Protein 2DI3 (pdb70)

Sequence (461 aa):
SVKAHESVMDWVTEELRSGRLKIGDHLPSERALSETLGVSRSSLREALRVLEALGTISTATGSGPRSGTIITAAPGQALSLSVTLQLVTNQVGHHDIYETRQLLEGWAALHSSAERGDWDVAEALLEKMDDPSLPLEDFLRFDAEFHVVISKGAENPLISTLMEALRLSVADHTVARARALPDWRATSARLQKEHRAILAALRAGESTVAATLIKEHIEGYYEETAAAEALSVKAHESVMDWVTEELRSGRLKIGDHLPSERALSETLGVSRSSLREALRVLEALGTISTATGSGPRSGTIITAAPGQALSLSVTLQLVTNQVGHHDIYETRQLLEGWAALHSSAERGDWDVAEALLEKMDDPSLPLEDFLRFDAEFHVVISKGAENPLISTLMEALRLSVADHTVARARALPDWRATSARLQKEHRAILAALRAGESTVAATLIKEHIEGYYEETAAAEA

B-factor: mean 30.06, std 10.32, range [9.72, 78.19]

Structure (mmCIF, N/CA/C/O backbone):
data_2DI3
#
_entry.id   2DI3
#
_cell.length_a   95.750
_cell.length_b   107.634
_cell.length_c   104.838
_cell.angle_alpha   90.00
_cell.angle_beta   90.00
_cell.angle_gamma   90.00
#
_symmetry.space_group_name_H-M   'C 2 2 21'
#
loop_
_entity.id
_entity.type
_entity.pdbx_description
1 polymer 'Bacterial regulatory proteins, GntR family'
2 non-polymer 'ZINC ION'
3 water water
#
loop_
_atom_site.group_PDB
_atom_site.id
_atom_site.type_symbol
_atom_site.label_atom_id
_atom_site.label_alt_id
_atom_site.label_comp_id
_atom_site.label_asym_id
_atom_site.label_entity_id
_atom_site.label_seq_id
_atom_site.pdbx_PDB_ins_code
_atom_site.Cartn_x
_atom_site.Cartn_y
_atom_site.Cartn_z
_atom_site.occupancy
_atom_site.B_iso_or_equiv
_atom_site.auth_seq_id
_atom_site.auth_comp_id
_atom_site.auth_asym_id
_atom_site.auth_atom_id
_atom_site.pdbx_PDB_model_num
ATOM 1 N N . SER A 1 2 ? 78.056 -34.086 65.889 1.00 57.94 2 SER A N 1
ATOM 2 C CA . SER A 1 2 ? 77.416 -35.425 66.032 1.00 57.08 2 SER A CA 1
ATOM 3 C C . SER A 1 2 ? 76.551 -35.751 64.818 1.00 56.84 2 SER A C 1
ATOM 4 O O . SER A 1 2 ? 75.507 -35.129 64.593 1.00 56.82 2 SER A O 1
ATOM 7 N N . VAL A 1 3 ? 76.993 -36.726 64.031 1.00 55.90 3 VAL A N 1
ATOM 8 C CA . VAL A 1 3 ? 76.249 -37.130 62.849 1.00 54.10 3 VAL A CA 1
ATOM 9 C C . VAL A 1 3 ? 74.967 -37.832 63.287 1.00 52.49 3 VAL A C 1
ATOM 10 O O . VAL A 1 3 ? 73.965 -37.804 62.575 1.00 53.03 3 VAL A O 1
ATOM 14 N N . LYS A 1 4 ? 75.000 -38.455 64.463 1.00 50.47 4 LYS A N 1
ATOM 15 C CA . LYS A 1 4 ? 73.822 -39.143 64.979 1.00 49.08 4 LYS A CA 1
ATOM 16 C C . LYS A 1 4 ? 72.808 -38.110 65.455 1.00 46.81 4 LYS A C 1
ATOM 17 O O . LYS A 1 4 ? 71.603 -38.310 65.320 1.00 46.79 4 LYS A O 1
ATOM 23 N N . ALA A 1 5 ? 73.301 -37.007 66.015 1.00 43.86 5 ALA A N 1
ATOM 24 C CA . ALA A 1 5 ? 72.421 -35.948 66.500 1.00 40.82 5 ALA A CA 1
ATOM 25 C C . ALA A 1 5 ? 71.594 -35.429 65.326 1.00 38.81 5 ALA A C 1
ATOM 26 O O . ALA A 1 5 ? 70.395 -35.189 65.455 1.00 37.91 5 ALA A O 1
ATOM 28 N N . HIS A 1 6 ? 72.255 -35.268 64.183 1.00 36.98 6 HIS A N 1
ATOM 29 C CA . HIS A 1 6 ? 71.615 -34.800 62.960 1.00 37.86 6 HIS A CA 1
ATOM 30 C C . HIS A 1 6 ? 70.562 -35.807 62.507 1.00 37.62 6 HIS A C 1
ATOM 31 O O . HIS A 1 6 ? 69.431 -35.441 62.186 1.00 35.79 6 HIS A O 1
ATOM 38 N N . GLU A 1 7 ? 70.955 -37.078 62.469 1.00 38.27 7 GLU A N 1
ATOM 39 C CA . GLU A 1 7 ? 70.061 -38.158 62.054 1.00 39.16 7 GLU A CA 1
ATOM 40 C C . GLU A 1 7 ? 68.890 -38.303 63.018 1.00 37.39 7 GLU A C 1
ATOM 41 O O . GLU A 1 7 ? 67.740 -38.459 62.600 1.00 36.50 7 GLU A O 1
ATOM 47 N N . SER A 1 8 ? 69.192 -38.256 64.312 1.00 35.37 8 SER A N 1
ATOM 48 C CA . SER A 1 8 ? 68.169 -38.378 65.336 1.00 34.68 8 SER A CA 1
ATOM 49 C C . SER A 1 8 ? 67.166 -37.246 65.209 1.00 31.67 8 SER A C 1
ATOM 50 O O . SER A 1 8 ? 65.967 -37.468 65.331 1.00 33.02 8 SER A O 1
ATOM 53 N N . VAL A 1 9 ? 67.654 -36.033 64.961 1.00 29.44 9 VAL A N 1
ATOM 54 C CA . VAL A 1 9 ? 66.755 -34.894 64.827 1.00 28.06 9 VAL A CA 1
ATOM 55 C C . VAL A 1 9 ? 65.943 -34.977 63.542 1.00 27.41 9 VAL A C 1
ATOM 56 O O . VAL A 1 9 ? 64.740 -34.732 63.553 1.00 28.98 9 VAL A O 1
ATOM 60 N N . MET A 1 10 ? 66.592 -35.319 62.433 1.00 29.24 10 MET A N 1
ATOM 61 C CA . MET A 1 10 ? 65.879 -35.434 61.163 1.00 31.15 10 MET A CA 1
ATOM 62 C C . MET A 1 10 ? 64.779 -36.485 61.252 1.00 31.78 10 MET A C 1
ATOM 63 O O . MET A 1 10 ? 63.647 -36.251 60.827 1.00 31.38 10 MET A O 1
ATOM 68 N N . ASP A 1 11 ? 65.117 -37.647 61.802 1.00 31.98 11 ASP A N 1
ATOM 69 C CA . ASP A 1 11 ? 64.147 -38.725 61.946 1.00 33.17 11 ASP A CA 1
ATOM 70 C C . ASP A 1 11 ? 62.997 -38.292 62.843 1.00 32.51 11 ASP A C 1
ATOM 71 O O . ASP A 1 11 ? 61.842 -38.653 62.610 1.00 30.26 11 ASP A O 1
ATOM 76 N N . TRP A 1 12 ? 63.314 -37.519 63.877 1.00 30.50 12 TRP A N 1
ATOM 77 C CA . TRP A 1 12 ? 62.284 -37.050 64.787 1.00 29.52 12 TRP A CA 1
ATOM 78 C C . TRP A 1 12 ? 61.352 -36.070 64.076 1.00 28.44 12 TRP A C 1
ATOM 79 O O . TRP A 1 12 ? 60.136 -36.217 64.127 1.00 28.83 12 TRP A O 1
ATOM 90 N N . VAL A 1 13 ? 61.922 -35.072 63.408 1.00 29.37 13 VAL A N 1
ATOM 91 C CA . VAL A 1 13 ? 61.117 -34.075 62.701 1.00 28.90 13 VAL A CA 1
ATOM 92 C C . VAL A 1 13 ? 60.237 -34.715 61.628 1.00 27.91 13 VAL A C 1
ATOM 93 O O . VAL A 1 13 ? 59.077 -34.344 61.454 1.00 27.34 13 VAL A O 1
ATOM 97 N N . THR A 1 14 ? 60.797 -35.680 60.910 1.00 28.75 14 THR A N 1
ATOM 98 C CA . THR A 1 14 ? 60.056 -36.357 59.855 1.00 28.38 14 THR A CA 1
ATOM 99 C C . THR A 1 14 ? 58.812 -37.048 60.403 1.00 28.27 14 THR A C 1
ATOM 100 O O . THR A 1 14 ? 57.730 -36.944 59.824 1.00 29.01 14 THR A O 1
ATOM 104 N N . GLU A 1 15 ? 58.969 -37.748 61.521 1.00 28.90 15 GLU A N 1
ATOM 105 C CA . GLU A 1 15 ? 57.855 -38.454 62.135 1.00 28.57 15 GLU A CA 1
ATOM 106 C C . GLU A 1 15 ? 56.815 -37.496 62.702 1.00 27.92 15 GLU A C 1
ATOM 107 O O . GLU A 1 15 ? 55.616 -37.772 62.633 1.00 28.51 15 GLU A O 1
ATOM 113 N N . GLU A 1 16 ? 57.255 -36.377 63.270 1.00 25.73 16 GLU A N 1
ATOM 114 C CA . GLU A 1 16 ? 56.295 -35.419 63.814 1.00 27.52 16 GLU A CA 1
ATOM 115 C C . GLU A 1 16 ? 55.444 -34.890 62.662 1.00 26.77 16 GLU A C 1
ATOM 116 O O . GLU A 1 16 ? 54.241 -34.674 62.812 1.00 26.02 16 GLU A O 1
ATOM 122 N N . LEU A 1 17 ? 56.074 -34.707 61.506 1.00 26.91 17 LEU A N 1
ATOM 123 C CA . LEU A 1 17 ? 55.375 -34.212 60.325 1.00 28.93 17 LEU A CA 1
ATOM 124 C C . LEU A 1 17 ? 54.423 -35.258 59.751 1.00 28.93 17 LEU A C 1
ATOM 125 O O . LEU A 1 17 ? 53.300 -34.936 59.371 1.00 30.11 17 LEU A O 1
ATOM 130 N N . ARG A 1 18 ? 54.867 -36.510 59.692 1.00 29.86 18 ARG A N 1
ATOM 131 C CA . ARG A 1 18 ? 54.028 -37.579 59.159 1.00 31.72 18 ARG A CA 1
ATOM 132 C C . ARG A 1 18 ? 52.787 -37.815 60.017 1.00 32.89 18 ARG A C 1
ATOM 133 O O . ARG A 1 18 ? 51.680 -37.936 59.499 1.00 34.15 18 ARG A O 1
ATOM 141 N N . SER A 1 19 ? 52.987 -37.888 61.330 1.00 32.31 19 SER A N 1
ATOM 142 C CA . SER A 1 19 ? 51.903 -38.135 62.272 1.00 31.59 19 SER A CA 1
ATOM 143 C C . SER A 1 19 ? 50.896 -36.993 62.312 1.00 31.96 19 SER A C 1
ATOM 144 O O . SER A 1 19 ? 49.731 -37.199 62.654 1.00 31.38 19 SER A O 1
ATOM 147 N N . GLY A 1 20 ? 51.349 -35.786 61.982 1.00 30.27 20 GLY A N 1
ATOM 148 C CA . GLY A 1 20 ? 50.456 -34.643 61.989 1.00 28.30 20 GLY A CA 1
ATOM 149 C C . GLY A 1 20 ? 50.524 -33.809 63.253 1.00 29.75 20 GLY A C 1
ATOM 150 O O . GLY A 1 20 ? 49.853 -32.780 63.356 1.00 31.17 20 GLY A O 1
ATOM 151 N N . ARG A 1 21 ? 51.325 -34.243 64.222 1.00 29.00 21 ARG A N 1
ATOM 152 C CA . ARG A 1 21 ? 51.455 -33.497 65.465 1.00 29.80 21 ARG A CA 1
ATOM 153 C C . ARG A 1 21 ? 52.080 -32.138 65.179 1.00 29.69 21 ARG A C 1
ATOM 154 O O . ARG A 1 21 ? 51.803 -31.158 65.870 1.00 31.23 21 ARG A O 1
ATOM 162 N N . LEU A 1 22 ? 52.927 -32.084 64.157 1.00 28.81 22 LEU A N 1
ATOM 163 C CA . LEU A 1 22 ? 53.570 -30.832 63.778 1.00 27.91 22 LEU A CA 1
ATOM 164 C C . LEU A 1 22 ? 53.542 -30.668 62.269 1.00 26.93 22 LEU A C 1
ATOM 165 O O . LEU A 1 22 ? 53.684 -31.632 61.524 1.00 25.51 22 LEU A O 1
ATOM 170 N N . LYS A 1 23 ? 53.369 -29.431 61.828 1.00 26.68 23 LYS A N 1
ATOM 171 C CA . LYS A 1 23 ? 53.352 -29.133 60.411 1.00 26.90 23 LYS A CA 1
ATOM 172 C C . LYS A 1 23 ? 54.419 -28.073 60.122 1.00 25.19 23 LYS A C 1
ATOM 173 O O . LYS A 1 23 ? 54.965 -27.457 61.044 1.00 23.24 23 LYS A O 1
ATOM 179 N N . ILE A 1 24 ? 54.742 -27.891 58.846 1.00 23.21 24 ILE A N 1
ATOM 180 C CA . ILE A 1 24 ? 55.717 -26.890 58.456 1.00 21.91 24 ILE A CA 1
ATOM 181 C C . ILE A 1 24 ? 55.225 -25.566 59.038 1.00 22.33 24 ILE A C 1
ATOM 182 O O . ILE A 1 24 ? 54.046 -25.234 58.931 1.00 24.18 24 ILE A O 1
ATOM 187 N N . GLY A 1 25 ? 56.119 -24.824 59.680 1.00 21.48 25 GLY A N 1
ATOM 188 C CA . GLY A 1 25 ? 55.720 -23.563 60.274 1.00 21.20 25 GLY A CA 1
ATOM 189 C C . GLY A 1 25 ? 55.529 -23.637 61.788 1.00 21.76 25 GLY A C 1
ATOM 190 O O . GLY A 1 25 ? 55.466 -22.608 62.453 1.00 20.01 25 GLY A O 1
ATOM 191 N N . ASP A 1 26 ? 55.426 -24.841 62.340 1.00 20.95 26 ASP A N 1
ATOM 192 C CA . ASP A 1 26 ? 55.248 -24.978 63.782 1.00 21.96 26 ASP A CA 1
ATOM 193 C C . ASP A 1 26 ? 56.584 -24.906 64.519 1.00 22.23 26 ASP A C 1
ATOM 194 O O . ASP A 1 26 ? 57.649 -25.108 63.923 1.00 22.90 26 ASP A O 1
ATOM 199 N N . HIS A 1 27 ? 56.518 -24.629 65.818 1.00 22.90 27 HIS A N 1
ATOM 200 C CA . HIS A 1 27 ? 57.716 -24.529 66.647 1.00 24.22 27 HIS A CA 1
ATOM 201 C C . HIS A 1 27 ? 58.201 -25.886 67.131 1.00 24.71 27 HIS A C 1
ATOM 202 O O . HIS A 1 27 ? 57.421 -26.829 67.263 1.00 26.10 27 HIS A O 1
ATOM 209 N N . LEU A 1 28 ? 59.504 -25.973 67.374 1.00 22.65 28 LEU A N 1
ATOM 210 C CA . LEU A 1 28 ? 60.116 -27.183 67.898 1.00 23.27 28 LEU A CA 1
ATOM 211 C C . LEU A 1 28 ? 60.047 -27.054 69.410 1.00 23.04 28 LEU A C 1
ATOM 212 O O . LEU A 1 28 ? 59.955 -25.944 69.935 1.00 21.74 28 LEU A O 1
ATOM 217 N N . PRO A 1 29 ? 60.087 -28.183 70.130 1.00 23.29 29 PRO A N 1
ATOM 218 C CA . PRO A 1 29 ? 60.044 -28.085 71.590 1.00 23.58 29 PRO A CA 1
ATOM 219 C C . PRO A 1 29 ? 61.436 -27.581 72.014 1.00 23.24 29 PRO A C 1
ATOM 220 O O . PRO A 1 29 ? 62.303 -27.381 71.163 1.00 21.25 29 PRO A O 1
ATOM 224 N N . SER A 1 30 ? 61.659 -27.378 73.308 1.00 22.28 30 SER A N 1
ATOM 225 C CA . SER A 1 30 ? 62.951 -26.875 73.776 1.00 21.45 30 SER A CA 1
ATOM 226 C C . SER A 1 30 ? 64.116 -27.846 73.565 1.00 21.62 30 SER A C 1
ATOM 227 O O . SER A 1 30 ? 63.922 -29.047 73.379 1.00 19.77 30 SER A O 1
ATOM 230 N N . GLU A 1 31 ? 65.335 -27.317 73.601 1.00 21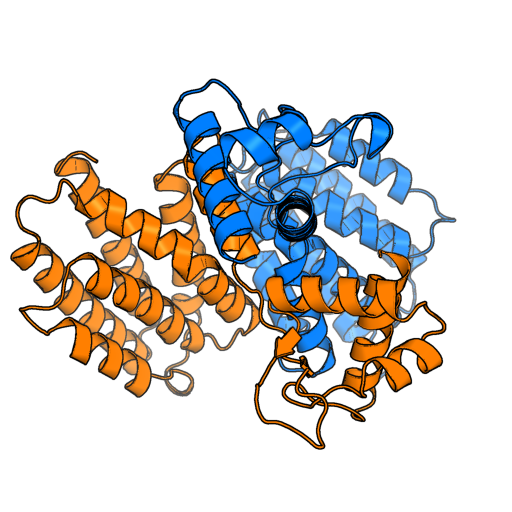.48 31 GLU A N 1
ATOM 231 C CA . GLU A 1 31 ? 66.521 -28.149 73.423 1.00 22.65 31 GLU A CA 1
ATOM 232 C C . GLU A 1 31 ? 66.698 -29.100 74.604 1.00 22.74 31 GLU A C 1
ATOM 233 O O . GLU A 1 31 ? 67.176 -30.230 74.452 1.00 20.28 31 GLU A O 1
ATOM 239 N N . ARG A 1 32 ? 66.297 -28.635 75.779 1.00 23.17 32 ARG A N 1
ATOM 240 C CA . ARG A 1 32 ? 66.366 -29.442 76.987 1.00 24.59 32 ARG A CA 1
ATOM 241 C C . ARG A 1 32 ? 65.485 -30.671 76.775 1.00 25.01 32 ARG A C 1
ATOM 242 O O . ARG A 1 32 ? 65.904 -31.804 77.042 1.00 24.28 32 ARG A O 1
ATOM 250 N N . ALA A 1 33 ? 64.270 -30.438 76.281 1.00 23.86 33 ALA A N 1
ATOM 251 C CA . ALA A 1 33 ? 63.317 -31.516 76.034 1.00 25.27 33 ALA A CA 1
ATOM 252 C C . ALA A 1 33 ? 63.780 -32.460 74.934 1.00 26.31 33 ALA A C 1
ATOM 253 O O . ALA A 1 33 ? 63.644 -33.676 75.059 1.00 27.50 33 ALA A O 1
ATOM 255 N N . LEU A 1 34 ? 64.322 -31.902 73.855 1.00 27.12 34 LEU A N 1
ATOM 256 C CA . LEU A 1 34 ? 64.796 -32.711 72.736 1.00 26.69 34 LEU A CA 1
ATOM 257 C C . LEU A 1 34 ? 66.027 -33.537 73.080 1.00 27.22 34 LEU A C 1
ATOM 258 O O . LEU A 1 34 ? 66.103 -34.715 72.741 1.00 26.55 34 LEU A O 1
ATOM 263 N N . SER A 1 35 ? 66.994 -32.907 73.737 1.00 28.21 35 SER A N 1
ATOM 264 C CA . SER A 1 35 ? 68.230 -33.572 74.132 1.00 29.45 35 SER A CA 1
ATOM 265 C C . SER A 1 35 ? 67.919 -34.881 74.851 1.00 31.73 35 SER A C 1
ATOM 266 O O . SER A 1 35 ? 68.540 -35.920 74.594 1.00 31.15 35 SER A O 1
ATOM 269 N N . GLU A 1 36 ? 66.949 -34.823 75.753 1.00 31.80 36 GLU A N 1
ATOM 270 C CA . GLU A 1 36 ? 66.562 -35.992 76.518 1.00 33.21 36 GLU A CA 1
ATOM 271 C C . GLU A 1 36 ? 65.830 -37.005 75.638 1.00 32.97 36 GLU A C 1
ATOM 272 O O . GLU A 1 36 ? 66.233 -38.166 75.542 1.00 32.06 36 GLU A O 1
ATOM 278 N N . THR A 1 37 ? 64.763 -36.554 74.987 1.00 32.12 37 THR A N 1
ATOM 279 C CA . THR A 1 37 ? 63.976 -37.420 74.119 1.00 31.83 37 THR A CA 1
ATOM 280 C C . THR A 1 37 ? 64.828 -38.205 73.127 1.00 31.23 37 THR A C 1
ATOM 281 O O . THR A 1 37 ? 64.625 -39.405 72.941 1.00 33.25 37 THR A O 1
ATOM 285 N N . LEU A 1 38 ? 65.784 -37.526 72.500 1.00 30.37 38 LEU A N 1
ATOM 286 C CA . LEU A 1 38 ? 66.650 -38.143 71.499 1.00 29.19 38 LEU A CA 1
ATOM 287 C C . LEU A 1 38 ? 67.878 -38.874 72.054 1.00 30.33 38 LEU A C 1
ATOM 288 O O . LEU A 1 38 ? 68.529 -39.630 71.328 1.00 29.26 38 LEU A O 1
ATOM 293 N N . GLY A 1 39 ? 68.201 -38.647 73.324 1.00 29.57 39 GLY A N 1
ATOM 294 C CA . GLY A 1 39 ? 69.355 -39.306 73.912 1.00 30.32 39 GLY A CA 1
ATOM 295 C C . GLY A 1 39 ? 70.692 -38.813 73.378 1.00 33.04 39 GLY A C 1
ATOM 296 O O . GLY A 1 39 ? 71.653 -39.583 73.253 1.00 32.32 39 GLY A O 1
ATOM 297 N N . VAL A 1 40 ? 70.754 -37.525 73.053 1.00 32.51 40 VAL A N 1
ATOM 298 C CA . VAL A 1 40 ? 71.979 -36.917 72.547 1.00 32.22 40 VAL A CA 1
ATOM 299 C C . VAL A 1 40 ? 72.404 -35.788 73.478 1.00 30.85 40 VAL A C 1
ATOM 300 O O . VAL A 1 40 ? 71.562 -35.117 74.080 1.00 29.00 40 VAL A O 1
ATOM 304 N N . SER A 1 41 ? 73.712 -35.588 73.605 1.00 30.67 41 SER A N 1
ATOM 305 C CA . SER A 1 41 ? 74.236 -34.527 74.460 1.00 30.15 41 SER A CA 1
ATOM 306 C C . SER A 1 41 ? 73.626 -33.187 74.057 1.00 29.97 41 SER A C 1
ATOM 307 O O . SER A 1 41 ? 73.200 -33.010 72.913 1.00 29.21 41 SER A O 1
ATOM 310 N N . ARG A 1 42 ? 73.582 -32.245 74.993 1.00 29.75 42 ARG A N 1
ATOM 311 C CA . ARG A 1 42 ? 73.020 -30.933 74.704 1.00 29.28 42 ARG A CA 1
ATOM 312 C C . ARG A 1 42 ? 73.897 -30.231 73.666 1.00 30.15 42 ARG A C 1
ATOM 313 O O . ARG A 1 42 ? 73.394 -29.578 72.754 1.00 28.79 42 ARG A O 1
ATOM 321 N N . SER A 1 43 ? 75.211 -30.380 73.800 1.00 29.32 43 SER A N 1
ATOM 322 C CA . SER A 1 43 ? 76.142 -29.750 72.874 1.00 30.09 43 SER A CA 1
ATOM 323 C C . SER A 1 43 ? 76.022 -30.315 71.459 1.00 28.74 43 SER A C 1
ATOM 324 O O . SER A 1 43 ? 76.028 -29.563 70.487 1.00 26.25 43 SER A O 1
ATOM 327 N N . SER A 1 44 ? 75.925 -31.637 71.342 1.00 27.95 44 SER A N 1
ATOM 328 C CA . SER A 1 44 ? 75.814 -32.260 70.026 1.00 27.94 44 SER A CA 1
ATOM 329 C C . SER A 1 44 ? 74.465 -31.917 69.385 1.00 27.01 44 SER A C 1
ATOM 330 O O . SER A 1 44 ? 74.366 -31.746 68.168 1.00 26.61 44 SER A O 1
ATOM 333 N N . LEU A 1 45 ? 73.429 -31.801 70.208 1.00 26.26 45 LEU A N 1
ATOM 334 C CA . LEU A 1 45 ? 72.111 -31.445 69.702 1.00 25.75 45 LEU A CA 1
ATOM 335 C C . LEU A 1 45 ? 72.155 -30.034 69.126 1.00 25.80 45 LEU A C 1
ATOM 336 O O . LEU A 1 45 ? 71.631 -29.778 68.041 1.00 24.74 45 LEU A O 1
ATOM 341 N N . ARG A 1 46 ? 72.790 -29.119 69.852 1.00 24.81 46 ARG A N 1
ATOM 342 C CA . ARG A 1 46 ? 72.873 -27.741 69.397 1.00 26.77 46 ARG A CA 1
ATOM 343 C C . ARG A 1 46 ? 73.679 -27.644 68.109 1.00 26.89 46 ARG A C 1
ATOM 344 O O . ARG A 1 46 ? 73.366 -26.832 67.239 1.00 27.08 46 ARG A O 1
ATOM 352 N N . GLU A 1 47 ? 74.717 -28.466 67.988 1.00 26.32 47 GLU A N 1
ATOM 353 C CA . GLU A 1 47 ? 75.542 -28.460 66.782 1.00 26.79 47 GLU A CA 1
ATOM 354 C C . GLU A 1 47 ? 74.696 -28.874 65.583 1.00 24.85 47 GLU A C 1
ATOM 355 O O . GLU A 1 47 ? 74.778 -28.276 64.515 1.00 23.74 47 GLU A O 1
ATOM 361 N N . ALA A 1 48 ? 73.888 -29.910 65.774 1.00 23.71 48 ALA A N 1
ATOM 362 C CA . ALA A 1 48 ? 73.023 -30.422 64.719 1.00 24.24 48 ALA A CA 1
ATOM 363 C C . ALA A 1 48 ? 71.959 -29.404 64.319 1.00 22.98 48 ALA A C 1
ATOM 364 O O . ALA A 1 48 ? 71.642 -29.259 63.141 1.00 22.93 48 ALA A O 1
ATOM 366 N N . LEU A 1 49 ? 71.404 -28.704 65.306 1.00 23.72 49 LEU A N 1
ATOM 367 C CA . LEU A 1 49 ? 70.371 -27.712 65.033 1.00 22.13 49 LEU A CA 1
ATOM 368 C C . LEU A 1 49 ? 70.927 -26.542 64.231 1.00 22.52 49 LEU A C 1
ATOM 369 O O . LEU A 1 49 ? 70.271 -26.048 63.315 1.00 21.43 49 LEU A O 1
ATOM 374 N N . ARG A 1 50 ? 72.136 -26.100 64.561 1.00 22.47 50 ARG A N 1
ATOM 375 C CA . ARG A 1 50 ? 72.737 -24.995 63.826 1.00 23.02 50 ARG A CA 1
ATOM 376 C C . ARG A 1 50 ? 72.963 -25.402 62.364 1.00 22.62 50 ARG A C 1
ATOM 377 O O . ARG A 1 50 ? 72.842 -24.583 61.456 1.00 22.98 50 ARG A O 1
ATOM 385 N N . VAL A 1 51 ? 73.286 -26.671 62.137 1.00 22.83 51 VAL A N 1
ATOM 386 C CA . VAL A 1 51 ? 73.483 -27.159 60.777 1.00 23.95 51 VAL A CA 1
ATOM 387 C C . VAL A 1 51 ? 72.114 -27.236 60.090 1.00 23.34 51 VAL A C 1
ATOM 388 O O . VAL A 1 51 ? 71.973 -26.843 58.931 1.00 23.55 51 VAL A O 1
ATOM 392 N N . LEU A 1 52 ? 71.108 -27.734 60.807 1.00 21.55 52 LEU A N 1
ATOM 393 C CA . LEU A 1 52 ? 69.760 -27.836 60.247 1.00 19.92 52 LEU A CA 1
ATOM 394 C C . LEU A 1 52 ? 69.249 -26.458 59.862 1.00 20.31 52 LEU A C 1
ATOM 395 O O . LEU A 1 52 ? 68.499 -26.291 58.894 1.00 19.85 52 LEU A O 1
ATOM 400 N N . GLU A 1 53 ? 69.666 -25.464 60.631 1.00 18.57 53 GLU A N 1
ATOM 401 C CA . GLU A 1 53 ? 69.283 -24.092 60.365 1.00 20.07 53 GLU A CA 1
ATOM 402 C C . GLU A 1 53 ? 69.925 -23.668 59.042 1.00 20.19 53 GLU A C 1
ATOM 403 O O . GLU A 1 53 ? 69.282 -23.050 58.193 1.00 19.46 53 GLU A O 1
ATOM 409 N N . ALA A 1 54 ? 71.196 -24.018 58.872 1.00 18.24 54 ALA A N 1
ATOM 410 C CA . ALA A 1 54 ? 71.919 -23.668 57.650 1.00 19.90 54 ALA A CA 1
ATOM 411 C C . ALA A 1 54 ? 71.386 -24.452 56.449 1.00 18.06 54 ALA A C 1
ATOM 412 O O . ALA A 1 54 ? 71.364 -23.943 55.328 1.00 19.32 54 ALA A O 1
ATOM 414 N N . LEU A 1 55 ? 70.958 -25.689 56.688 1.00 18.78 55 LEU A N 1
ATOM 415 C CA . LEU A 1 55 ? 70.406 -26.525 55.625 1.00 19.46 55 LEU A CA 1
ATOM 416 C C . LEU A 1 55 ? 69.060 -25.971 55.151 1.00 20.51 55 LEU A C 1
ATOM 417 O O . LEU A 1 55 ? 68.656 -26.185 54.005 1.00 18.72 55 LEU A O 1
ATOM 422 N N . GLY A 1 56 ? 68.378 -25.249 56.038 1.00 19.07 56 GLY A N 1
ATOM 423 C CA . GLY A 1 56 ? 67.088 -24.674 55.704 1.00 20.58 56 GLY A CA 1
ATOM 424 C C . GLY A 1 56 ? 65.928 -25.445 56.299 1.00 21.14 56 GLY A C 1
ATOM 425 O O . GLY A 1 56 ? 64.769 -25.037 56.185 1.00 23.41 56 GLY A O 1
ATOM 426 N N . THR A 1 57 ? 66.236 -26.566 56.938 1.00 22.11 57 THR A N 1
ATOM 427 C CA . THR A 1 57 ? 65.212 -27.412 57.549 1.00 21.92 57 THR A CA 1
ATOM 428 C C . THR A 1 57 ? 64.437 -26.677 58.639 1.00 21.81 57 THR A C 1
ATOM 429 O O . THR A 1 57 ? 63.210 -26.788 58.725 1.00 21.62 57 THR A O 1
ATOM 433 N N . ILE A 1 58 ? 65.153 -25.938 59.480 1.00 21.76 58 ILE A N 1
ATOM 434 C CA . ILE A 1 58 ? 64.514 -25.169 60.543 1.00 20.99 58 ILE A CA 1
ATOM 435 C C . ILE A 1 58 ? 64.998 -23.732 60.477 1.00 23.15 58 ILE A C 1
ATOM 436 O O . ILE A 1 58 ? 65.978 -23.431 59.789 1.00 20.34 58 ILE A O 1
ATOM 441 N N . SER A 1 59 ? 64.316 -22.850 61.200 1.00 24.13 59 SER A N 1
ATOM 442 C CA . SER A 1 59 ? 64.686 -21.442 61.222 1.00 28.43 59 SER A CA 1
ATOM 443 C C . SER A 1 59 ? 64.306 -20.772 62.537 1.00 30.86 59 SER A C 1
ATOM 444 O O . SER A 1 59 ? 63.266 -21.076 63.123 1.00 29.56 59 SER A O 1
ATOM 447 N N . THR A 1 60 ? 65.156 -19.863 63.000 1.00 35.13 60 THR A N 1
ATOM 448 C CA . THR A 1 60 ? 64.902 -19.137 64.242 1.00 41.08 60 THR A CA 1
ATOM 449 C C . THR A 1 60 ? 64.847 -17.640 63.947 1.00 44.41 60 THR A C 1
ATOM 450 O O . THR A 1 60 ? 65.270 -16.825 64.766 1.00 45.70 60 THR A O 1
ATOM 454 N N . ALA A 1 61 ? 64.325 -17.279 62.778 1.00 48.27 61 ALA A N 1
ATOM 455 C CA . ALA A 1 61 ? 64.243 -15.874 62.388 1.00 51.94 61 ALA A CA 1
ATOM 456 C C . ALA A 1 61 ? 62.812 -15.344 62.288 1.00 54.66 61 ALA A C 1
ATOM 457 O O . ALA A 1 61 ? 62.564 -14.335 61.625 1.00 56.17 61 ALA A O 1
ATOM 459 N N . THR A 1 62 ? 61.872 -16.016 62.945 1.00 56.88 62 THR A N 1
ATOM 460 C CA . THR A 1 62 ? 60.480 -15.582 62.911 1.00 58.08 62 THR A CA 1
ATOM 461 C C . THR A 1 62 ? 60.231 -14.496 63.954 1.00 59.05 62 THR A C 1
ATOM 462 O O . THR A 1 62 ? 61.101 -13.662 64.206 1.00 59.73 62 THR A O 1
ATOM 466 N N . GLY A 1 63 ? 59.038 -14.516 64.545 1.00 59.66 63 GLY A N 1
ATOM 467 C CA . GLY A 1 63 ? 58.659 -13.548 65.562 1.00 59.77 63 GLY A CA 1
ATOM 468 C C . GLY A 1 63 ? 59.599 -12.377 65.784 1.00 59.90 63 GLY A C 1
ATOM 469 O O . GLY A 1 63 ? 59.501 -11.355 65.107 1.00 59.91 63 GLY A O 1
ATOM 470 N N . SER A 1 64 ? 60.513 -12.527 66.737 1.00 59.80 64 SER A N 1
ATOM 471 C CA . SER A 1 64 ? 61.470 -11.476 67.070 1.00 59.22 64 SER A CA 1
ATOM 472 C C . SER A 1 64 ? 62.909 -11.978 66.962 1.00 58.29 64 SER A C 1
ATOM 473 O O . SER A 1 64 ? 63.841 -11.335 67.450 1.00 58.81 64 SER A O 1
ATOM 476 N N . GLY A 1 65 ? 63.085 -13.125 66.313 1.00 56.64 65 GLY A N 1
ATOM 477 C CA . GLY A 1 65 ? 64.413 -13.695 66.163 1.00 53.97 65 GLY A CA 1
ATOM 478 C C . GLY A 1 65 ? 64.540 -14.962 66.986 1.00 51.35 65 GLY A C 1
ATOM 479 O O . GLY A 1 65 ? 63.527 -15.569 67.331 1.00 51.43 65 GLY A O 1
ATOM 480 N N . PRO A 1 66 ? 65.766 -15.390 67.324 1.00 50.19 66 PRO A N 1
ATOM 481 C CA . PRO A 1 66 ? 65.954 -16.609 68.120 1.00 49.36 66 PRO A CA 1
ATOM 482 C C . PRO A 1 66 ? 65.101 -16.632 69.391 1.00 47.31 66 PRO A C 1
ATOM 483 O O . PRO A 1 66 ? 64.686 -17.698 69.851 1.00 45.68 66 PRO A O 1
ATOM 487 N N . ARG A 1 67 ? 64.838 -15.450 69.942 1.00 46.38 67 ARG A N 1
ATOM 488 C CA . ARG A 1 67 ? 64.022 -15.307 71.147 1.00 46.67 67 ARG A CA 1
ATOM 489 C C . ARG A 1 67 ? 62.607 -15.853 70.942 1.00 45.38 67 ARG A C 1
ATOM 490 O O . ARG A 1 67 ? 61.955 -16.273 71.898 1.00 43.94 67 ARG A O 1
ATOM 498 N N . SER A 1 68 ? 62.140 -15.840 69.696 1.00 44.18 68 SER A N 1
ATOM 499 C CA . SER A 1 68 ? 60.800 -16.325 69.370 1.00 42.97 68 SER A CA 1
ATOM 500 C C . SER A 1 68 ? 60.767 -17.820 69.078 1.00 40.40 68 SER A C 1
ATOM 501 O O . SER A 1 68 ? 59.741 -18.356 68.667 1.00 40.26 68 SER A O 1
ATOM 504 N N . GLY A 1 69 ? 61.895 -18.489 69.283 1.00 37.81 69 GLY A N 1
ATOM 505 C CA . GLY A 1 69 ? 61.943 -19.920 69.056 1.00 34.97 69 GLY A CA 1
ATOM 506 C C . GLY A 1 69 ? 62.453 -20.374 67.702 1.00 31.90 69 GLY A C 1
ATOM 507 O O . GLY A 1 69 ? 62.973 -19.591 66.913 1.00 33.22 69 GLY A O 1
ATOM 508 N N . THR A 1 70 ? 62.285 -21.665 67.448 1.00 29.39 70 THR A N 1
ATOM 509 C CA . THR A 1 70 ? 62.723 -22.304 66.216 1.00 25.56 70 THR A CA 1
ATOM 510 C C . THR A 1 70 ? 61.531 -23.016 65.585 1.00 23.94 70 THR A C 1
ATOM 511 O O . THR A 1 70 ? 60.814 -23.740 66.268 1.00 23.04 70 THR A O 1
ATOM 515 N N . ILE A 1 71 ? 61.318 -22.819 64.291 1.00 23.61 71 ILE A N 1
ATOM 516 C CA . ILE A 1 71 ? 60.202 -23.484 63.616 1.00 22.87 71 ILE A CA 1
ATOM 517 C C . ILE A 1 71 ? 60.699 -24.382 62.492 1.00 20.93 71 ILE A C 1
ATOM 518 O O . ILE A 1 71 ? 61.825 -24.244 62.024 1.00 21.55 71 ILE A O 1
ATOM 523 N N . ILE A 1 72 ? 59.852 -25.308 62.067 1.00 20.39 72 ILE A N 1
ATOM 524 C CA . ILE A 1 72 ? 60.191 -26.217 60.984 1.00 21.37 72 ILE A CA 1
ATOM 525 C C . ILE A 1 72 ? 59.886 -25.487 59.679 1.00 21.15 72 ILE A C 1
ATOM 526 O O . ILE A 1 72 ? 58.753 -25.067 59.449 1.00 23.07 72 ILE A O 1
ATOM 531 N N . THR A 1 73 ? 60.899 -25.308 58.838 1.00 19.96 73 THR A N 1
ATOM 532 C CA . THR A 1 73 ? 60.706 -24.603 57.577 1.00 17.19 73 THR A CA 1
ATOM 533 C C . THR A 1 73 ? 60.832 -25.510 56.357 1.00 17.19 73 THR A C 1
ATOM 534 O O . THR A 1 73 ? 60.221 -25.243 55.326 1.00 16.10 73 THR A O 1
ATOM 538 N N . ALA A 1 74 ? 61.610 -26.586 56.481 1.00 17.28 74 ALA A N 1
ATOM 539 C CA . ALA A 1 74 ? 61.797 -27.544 55.389 1.00 17.99 74 ALA A CA 1
ATOM 540 C C . ALA A 1 74 ? 62.159 -26.825 54.080 1.00 17.89 74 ALA A C 1
ATOM 541 O O . ALA A 1 74 ? 61.696 -27.216 52.997 1.00 17.52 74 ALA A O 1
ATOM 543 N N . ALA A 1 75 ? 62.992 -25.789 54.200 1.00 17.53 75 ALA A N 1
ATOM 544 C CA . ALA A 1 75 ? 63.439 -25.020 53.059 1.00 17.19 75 ALA A CA 1
ATOM 545 C C . ALA A 1 75 ? 64.806 -25.416 52.560 1.00 17.97 75 ALA A C 1
ATOM 546 O O . ALA A 1 75 ? 65.581 -26.009 53.310 1.00 17.29 75 ALA A O 1
ATOM 548 N N . PRO A 1 76 ? 65.133 -25.046 51.308 1.00 17.75 76 PRO A N 1
ATOM 549 C CA . PRO A 1 76 ? 66.419 -25.355 50.633 1.00 17.79 76 PRO A CA 1
ATOM 550 C C . PRO A 1 76 ? 67.692 -24.705 51.237 1.00 17.64 76 PRO A C 1
ATOM 551 O O . PRO A 1 76 ? 68.804 -25.238 51.137 1.00 18.30 76 PRO A O 1
ATOM 555 N N . GLY A 1 77 ? 67.534 -23.550 51.865 1.00 17.99 77 GLY A N 1
ATOM 556 C CA . GLY A 1 77 ? 68.690 -22.869 52.432 1.00 20.39 77 GLY A CA 1
ATOM 557 C C . GLY A 1 77 ? 69.522 -22.240 51.323 1.00 19.70 77 GLY A C 1
ATOM 558 O O . GLY A 1 77 ? 69.050 -22.058 50.202 1.00 19.12 77 GLY A O 1
ATOM 559 N N . GLN A 1 78 ? 70.780 -21.925 51.606 1.00 21.67 78 GLN A N 1
ATOM 560 C CA . GLN A 1 78 ? 71.620 -21.272 50.586 1.00 23.43 78 GLN A CA 1
ATOM 561 C C . GLN A 1 78 ? 72.737 -22.146 49.990 1.00 21.67 78 GLN A C 1
ATOM 562 O O . GLN A 1 78 ? 73.510 -21.694 49.136 1.00 21.35 78 GLN A O 1
ATOM 568 N N . ALA A 1 79 ? 72.837 -23.382 50.470 1.00 20.00 79 ALA A N 1
ATOM 569 C CA . ALA A 1 79 ? 73.874 -24.314 50.029 1.00 18.28 79 ALA A CA 1
ATOM 570 C C . ALA A 1 79 ? 74.090 -24.382 48.525 1.00 16.20 79 ALA A C 1
ATOM 571 O O . ALA A 1 79 ? 75.223 -24.292 48.050 1.00 16.41 79 ALA A O 1
ATOM 573 N N . LEU A 1 80 ? 73.012 -24.556 47.773 1.00 16.62 80 LEU A N 1
ATOM 574 C CA . LEU A 1 80 ? 73.143 -24.658 46.327 1.00 17.72 80 LEU A CA 1
ATOM 575 C C . LEU A 1 80 ? 73.640 -23.362 45.726 1.00 16.57 80 LEU A C 1
ATOM 576 O O . LEU A 1 80 ? 74.471 -23.372 44.823 1.00 19.45 80 LEU A O 1
ATOM 581 N N . SER A 1 81 ? 73.121 -22.245 46.223 1.00 16.51 81 SER A N 1
ATOM 582 C CA . SER A 1 81 ? 73.547 -20.953 45.721 1.00 16.76 81 SER A CA 1
ATOM 583 C C . SER A 1 81 ? 75.008 -20.696 46.065 1.00 17.74 81 SER A C 1
ATOM 584 O O . SER A 1 81 ? 75.742 -20.134 45.263 1.00 17.38 81 SER A O 1
ATOM 587 N N . LEU A 1 82 ? 75.425 -21.111 47.255 1.00 16.89 82 LEU A N 1
ATOM 588 C CA . LEU A 1 82 ? 76.822 -20.942 47.635 1.00 18.85 82 LEU A CA 1
ATOM 589 C C . LEU A 1 82 ? 77.655 -21.719 46.618 1.00 18.16 82 LEU A C 1
ATOM 590 O O . LEU A 1 82 ? 78.667 -21.233 46.117 1.00 19.07 82 LEU A O 1
ATOM 595 N N . SER A 1 83 ? 77.209 -22.925 46.290 1.00 17.82 83 SER A N 1
ATOM 596 C CA . SER A 1 83 ? 77.916 -23.745 45.307 1.00 17.83 83 SER A CA 1
ATOM 597 C C . SER A 1 83 ? 77.937 -23.078 43.928 1.00 19.96 83 SER A C 1
ATOM 598 O O . SER A 1 83 ? 78.998 -22.907 43.325 1.00 21.20 83 SER A O 1
ATOM 601 N N . VAL A 1 84 ? 76.762 -22.702 43.436 1.00 18.73 84 VAL A N 1
ATOM 602 C CA . VAL A 1 84 ? 76.641 -22.069 42.127 1.00 19.86 84 VAL A CA 1
ATOM 603 C C . VAL A 1 84 ? 77.451 -20.786 41.962 1.00 21.11 84 VAL A C 1
ATOM 604 O O . VAL A 1 84 ? 78.097 -20.586 40.937 1.00 19.95 84 VAL A O 1
ATOM 608 N N . THR A 1 85 ? 77.430 -19.926 42.972 1.00 20.96 85 THR A N 1
ATOM 609 C CA . THR A 1 85 ? 78.176 -18.680 42.879 1.00 23.86 85 THR A CA 1
ATOM 610 C C . THR A 1 85 ? 79.687 -18.906 42.904 1.00 23.56 85 THR A C 1
ATOM 611 O O . THR A 1 85 ? 80.434 -18.183 42.244 1.00 24.37 85 THR A O 1
ATOM 615 N N . LEU A 1 86 ? 80.144 -19.909 43.649 1.00 22.67 86 LEU A N 1
ATOM 616 C CA . LEU A 1 86 ? 81.570 -20.196 43.684 1.00 22.96 86 LEU A CA 1
ATOM 617 C C . LEU A 1 86 ? 81.994 -20.766 42.332 1.00 23.06 86 LEU A C 1
ATOM 618 O O . LEU A 1 86 ? 83.097 -20.489 41.848 1.00 22.09 86 LEU A O 1
ATOM 623 N N . GLN A 1 87 ? 81.122 -21.563 41.718 1.00 20.78 87 GLN A N 1
ATOM 624 C CA . GLN A 1 87 ? 81.430 -22.125 40.409 1.00 21.84 87 GLN A CA 1
ATOM 625 C C . GLN A 1 87 ? 81.371 -21.025 39.350 1.00 22.00 87 GLN A C 1
ATOM 626 O O . GLN A 1 87 ? 82.060 -21.094 38.336 1.00 23.18 87 GLN A O 1
ATOM 632 N N . LEU A 1 88 ? 80.534 -20.019 39.584 1.00 21.91 88 LEU A N 1
ATOM 633 C CA . LEU A 1 88 ? 80.386 -18.911 38.649 1.00 23.24 88 LEU A CA 1
ATOM 634 C C . LEU A 1 88 ? 81.706 -18.141 38.594 1.00 25.79 88 LEU A C 1
ATOM 635 O O . LEU A 1 88 ? 82.206 -17.799 37.520 1.00 24.65 88 LEU A O 1
ATOM 640 N N . VAL A 1 89 ? 82.260 -17.879 39.774 1.00 27.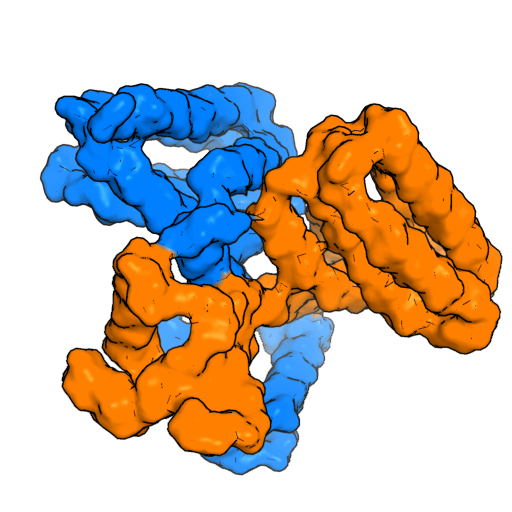32 89 VAL A N 1
ATOM 641 C CA . VAL A 1 89 ? 83.508 -17.134 39.906 1.00 29.21 89 VAL A CA 1
ATOM 642 C C . VAL A 1 89 ? 84.690 -17.815 39.231 1.00 28.86 89 VAL A C 1
ATOM 643 O O . VAL A 1 89 ? 85.570 -17.147 38.695 1.00 30.11 89 VAL A O 1
ATOM 647 N N . THR A 1 90 ? 84.706 -19.143 39.261 1.00 29.86 90 THR A N 1
ATOM 648 C CA . THR A 1 90 ? 85.786 -19.914 38.654 1.00 30.23 90 THR A CA 1
ATOM 649 C C . THR A 1 90 ? 85.466 -20.312 37.220 1.00 31.72 90 THR A C 1
ATOM 650 O O . THR A 1 90 ? 86.210 -21.074 36.597 1.00 32.49 90 THR A O 1
ATOM 654 N N . ASN A 1 91 ? 84.354 -19.805 36.702 1.00 31.40 91 ASN A N 1
ATOM 655 C CA . ASN A 1 91 ? 83.948 -20.110 35.338 1.00 33.23 91 ASN A CA 1
ATOM 656 C C . ASN A 1 91 ? 83.536 -21.565 35.129 1.00 32.72 91 ASN A C 1
ATOM 657 O O . ASN A 1 91 ? 83.417 -22.017 33.994 1.00 33.93 91 ASN A O 1
ATOM 662 N N . GLN A 1 92 ? 83.330 -22.298 36.221 1.00 30.11 92 GLN A N 1
ATOM 663 C CA . GLN A 1 92 ? 82.899 -23.691 36.128 1.00 29.70 92 GLN A CA 1
ATOM 664 C C . GLN A 1 92 ? 81.435 -23.648 35.701 1.00 27.20 92 GLN A C 1
ATOM 665 O O . GLN A 1 92 ? 80.913 -24.572 35.080 1.00 28.27 92 GLN A O 1
ATOM 671 N N . VAL A 1 93 ? 80.774 -22.560 36.071 1.00 22.84 93 VAL A N 1
ATOM 672 C CA . VAL A 1 93 ? 79.394 -22.317 35.685 1.00 23.29 93 VAL A CA 1
ATOM 673 C C . VAL A 1 93 ? 79.443 -20.911 35.102 1.00 22.31 93 VAL A C 1
ATOM 674 O O . VAL A 1 93 ? 80.190 -20.062 35.589 1.00 22.77 93 VAL A O 1
ATOM 678 N N . GLY A 1 94 ? 78.684 -20.665 34.043 1.00 21.82 94 GLY A N 1
ATOM 679 C CA . GLY A 1 94 ? 78.710 -19.342 33.450 1.00 20.61 94 GLY A CA 1
ATOM 680 C C . GLY A 1 94 ? 77.393 -18.607 33.557 1.00 22.00 94 GLY A C 1
ATOM 681 O O . GLY A 1 94 ? 76.362 -19.200 33.895 1.00 21.72 94 GLY A O 1
ATOM 682 N N . HIS A 1 95 ? 77.430 -17.308 33.281 1.00 21.09 95 HIS A N 1
ATOM 683 C CA . HIS A 1 95 ? 76.226 -16.495 33.317 1.00 21.11 95 HIS A CA 1
ATOM 684 C C . HIS A 1 95 ? 75.211 -17.103 32.356 1.00 20.42 95 HIS A C 1
ATOM 685 O O . HIS A 1 95 ? 74.016 -17.137 32.635 1.00 19.03 95 HIS A O 1
ATOM 692 N N . HIS A 1 96 ? 75.710 -17.589 31.225 1.00 19.07 96 HIS A N 1
ATOM 693 C CA . HIS A 1 96 ? 74.875 -18.214 30.210 1.00 21.18 96 HIS A CA 1
ATOM 694 C C . HIS A 1 96 ? 74.048 -19.360 30.799 1.00 19.69 96 HIS A C 1
ATOM 695 O O . HIS A 1 96 ? 72.860 -19.489 30.504 1.00 20.12 96 HIS A O 1
ATOM 702 N N . ASP A 1 97 ? 74.683 -20.193 31.621 1.00 19.82 97 ASP A N 1
ATOM 703 C CA . ASP A 1 97 ? 74.001 -21.332 32.235 1.00 18.73 97 ASP A CA 1
ATOM 704 C C . ASP A 1 97 ? 72.876 -20.909 33.176 1.00 19.33 97 ASP A C 1
ATOM 705 O O . ASP A 1 97 ? 71.810 -21.533 33.200 1.00 18.90 97 ASP A O 1
ATOM 710 N N . ILE A 1 98 ? 73.119 -19.860 33.958 1.00 17.99 98 ILE A N 1
ATOM 711 C CA . ILE A 1 98 ? 72.122 -19.358 34.901 1.00 18.77 98 ILE A CA 1
ATOM 712 C C . ILE A 1 98 ? 70.928 -18.828 34.119 1.00 18.00 98 ILE A C 1
ATOM 713 O O . ILE A 1 98 ? 69.772 -19.043 34.493 1.00 17.77 98 ILE A O 1
ATOM 718 N N . TYR A 1 99 ? 71.230 -18.133 33.027 1.00 17.86 99 TYR A N 1
ATOM 719 C CA . TYR A 1 99 ? 70.216 -17.568 32.148 1.00 19.45 99 TYR A CA 1
ATOM 720 C C . TYR A 1 99 ? 69.317 -18.674 31.586 1.00 18.11 99 TYR A C 1
ATOM 721 O O . TYR A 1 99 ? 68.093 -18.587 31.673 1.00 19.63 99 TYR A O 1
ATOM 730 N N . GLU A 1 100 ? 69.919 -19.710 31.012 1.00 17.82 100 GLU A N 1
ATOM 731 C CA . GLU A 1 100 ? 69.129 -20.808 30.455 1.00 20.17 100 GLU A CA 1
ATOM 732 C C . GLU A 1 100 ? 68.260 -21.458 31.532 1.00 20.25 100 GLU A C 1
ATOM 733 O O . GLU A 1 100 ? 67.101 -21.781 31.282 1.00 20.59 100 GLU A O 1
ATOM 739 N N . THR A 1 101 ? 68.825 -21.646 32.724 1.00 19.07 101 THR A N 1
ATOM 740 C CA . THR A 1 101 ? 68.100 -22.276 33.824 1.00 17.40 101 THR A CA 1
ATOM 741 C C . THR A 1 101 ? 66.900 -21.445 34.281 1.00 17.52 101 THR A C 1
ATOM 742 O O . THR A 1 101 ? 65.818 -21.987 34.532 1.00 16.26 101 THR A O 1
ATOM 746 N N . ARG A 1 102 ? 67.078 -20.133 34.385 1.00 17.46 102 ARG A N 1
ATOM 747 C CA . ARG A 1 102 ? 65.970 -19.269 34.781 1.00 17.24 102 ARG A CA 1
ATOM 748 C C . ARG A 1 102 ? 64.839 -19.337 33.739 1.00 17.51 102 ARG A C 1
ATOM 749 O O . ARG A 1 102 ? 63.668 -19.453 34.093 1.00 18.12 102 ARG A O 1
ATOM 757 N N . GLN A 1 103 ? 65.192 -19.267 32.459 1.00 17.23 103 GLN A N 1
ATOM 758 C CA . GLN A 1 103 ? 64.185 -19.313 31.401 1.00 19.80 103 GLN A CA 1
ATOM 759 C C . GLN A 1 103 ? 63.354 -20.590 31.511 1.00 18.84 103 GLN A C 1
ATOM 760 O O . GLN A 1 103 ? 62.127 -20.567 31.381 1.00 19.33 103 GLN A O 1
ATOM 766 N N . LEU A 1 104 ? 64.036 -21.701 31.757 1.00 18.81 104 LEU A N 1
ATOM 767 C CA . LEU A 1 104 ? 63.376 -22.989 31.913 1.00 17.79 104 LEU A CA 1
ATOM 768 C C . LEU A 1 104 ? 62.433 -23.014 33.117 1.00 16.90 104 LEU A C 1
ATOM 769 O O . LEU A 1 104 ? 61.233 -23.240 32.970 1.00 16.76 104 LEU A O 1
ATOM 774 N N . LEU A 1 105 ? 62.975 -22.783 34.309 1.00 15.68 105 LEU A N 1
ATOM 775 C CA . LEU A 1 105 ? 62.176 -22.811 35.532 1.00 14.60 105 LEU A CA 1
ATOM 776 C C . LEU A 1 105 ? 61.078 -21.747 35.604 1.00 17.81 105 LEU A C 1
ATOM 777 O O . LEU A 1 105 ? 59.911 -22.063 35.850 1.00 16.80 105 LEU A O 1
ATOM 782 N N . GLU A 1 106 ? 61.448 -20.490 35.385 1.00 17.78 106 GLU A N 1
ATOM 783 C CA . GLU A 1 106 ? 60.478 -19.403 35.455 1.00 19.23 106 GLU A CA 1
ATOM 784 C C . GLU A 1 106 ? 59.382 -19.505 34.402 1.00 18.49 106 GLU A C 1
ATOM 785 O O . GLU A 1 106 ? 58.218 -19.233 34.688 1.00 16.96 106 GLU A O 1
ATOM 791 N N . GLY A 1 107 ? 59.758 -19.904 33.191 1.00 18.44 107 GLY A N 1
ATOM 792 C CA . GLY A 1 107 ? 58.784 -20.041 32.126 1.00 21.06 107 GLY A CA 1
ATOM 793 C C . GLY A 1 107 ? 57.734 -21.091 32.433 1.00 21.69 107 GLY A C 1
ATOM 794 O O . GLY A 1 107 ? 56.551 -20.880 32.186 1.00 22.57 107 GLY A O 1
ATOM 795 N N . TRP A 1 108 ? 58.161 -22.225 32.981 1.00 23.51 108 TRP A N 1
ATOM 796 C CA . TRP A 1 108 ? 57.230 -23.298 33.318 1.00 22.71 108 TRP A CA 1
ATOM 797 C C . TRP A 1 108 ? 56.325 -22.909 34.482 1.00 22.16 108 TRP A C 1
ATOM 798 O O . TRP A 1 108 ? 55.132 -23.220 34.487 1.00 21.50 108 TRP A O 1
ATOM 809 N N . ALA A 1 109 ? 56.896 -22.233 35.469 1.00 21.41 109 ALA A N 1
ATOM 810 C CA . ALA A 1 109 ? 56.131 -21.804 36.631 1.00 21.83 109 ALA A CA 1
ATOM 811 C C . ALA A 1 109 ? 55.004 -20.866 36.206 1.00 21.45 109 ALA A C 1
ATOM 812 O O . ALA A 1 109 ? 53.886 -20.968 36.701 1.00 24.00 109 ALA A O 1
ATOM 814 N N . ALA A 1 110 ? 55.297 -19.963 35.277 1.00 21.37 110 ALA A N 1
ATOM 815 C CA . ALA A 1 110 ? 54.297 -19.017 34.797 1.00 23.42 110 ALA A CA 1
ATOM 816 C C . ALA A 1 110 ? 53.268 -19.703 33.903 1.00 24.12 110 ALA A C 1
ATOM 817 O O . ALA A 1 110 ? 52.065 -19.503 34.054 1.00 24.82 110 ALA A O 1
ATOM 819 N N . LEU A 1 111 ? 53.755 -20.507 32.968 1.00 25.03 111 LEU A N 1
ATOM 820 C CA . LEU A 1 111 ? 52.893 -21.218 32.041 1.00 27.16 111 LEU A CA 1
ATOM 821 C C . LEU A 1 111 ? 51.909 -22.120 32.777 1.00 29.16 111 LEU A C 1
ATOM 822 O O . LEU A 1 111 ? 50.758 -22.258 32.364 1.00 28.87 111 LEU A O 1
ATOM 827 N N . HIS A 1 112 ? 52.359 -22.733 33.867 1.00 31.02 112 HIS A N 1
ATOM 828 C CA . HIS A 1 112 ? 51.500 -23.621 34.642 1.00 32.50 112 HIS A CA 1
ATOM 829 C C . HIS A 1 112 ? 51.196 -23.053 36.022 1.00 33.13 112 HIS A C 1
ATOM 830 O O . HIS A 1 112 ? 51.482 -23.677 37.040 1.00 32.52 112 HIS A O 1
ATOM 837 N N . SER A 1 113 ? 50.608 -21.862 36.048 1.00 34.10 113 SER A N 1
ATOM 838 C CA . SER A 1 113 ? 50.269 -21.212 37.302 1.00 34.47 113 SER A CA 1
ATOM 839 C C . SER A 1 113 ? 48.766 -21.028 37.450 1.00 34.08 113 SER A C 1
ATOM 840 O O . SER A 1 113 ? 48.003 -21.199 36.498 1.00 35.06 113 SER A O 1
ATOM 843 N N . SER A 1 114 ? 48.358 -20.691 38.664 1.00 32.94 114 SER A N 1
ATOM 844 C CA . SER A 1 114 ? 46.962 -20.452 38.996 1.00 35.18 114 SER A CA 1
ATOM 845 C C . SER A 1 114 ? 46.892 -19.091 39.675 1.00 34.10 114 SER A C 1
ATOM 846 O O . SER A 1 114 ? 47.697 -18.794 40.559 1.00 32.76 114 SER A O 1
ATOM 849 N N . ALA A 1 115 ? 45.929 -18.272 39.269 1.00 33.83 115 ALA A N 1
ATOM 850 C CA . ALA A 1 115 ? 45.774 -16.933 39.827 1.00 32.85 115 ALA A CA 1
ATOM 851 C C . ALA A 1 115 ? 45.460 -16.923 41.320 1.00 34.07 115 ALA A C 1
ATOM 852 O O . ALA A 1 115 ? 45.796 -15.966 42.022 1.00 32.77 115 ALA A O 1
ATOM 854 N N . GLU A 1 116 ? 44.825 -17.982 41.810 1.00 34.11 116 GLU A N 1
ATOM 855 C CA . GLU A 1 116 ? 44.468 -18.055 43.223 1.00 35.86 116 GLU A CA 1
ATOM 856 C C . GLU A 1 116 ? 45.603 -18.600 44.067 1.00 35.01 116 GLU A C 1
ATOM 857 O O . GLU A 1 116 ? 45.520 -18.618 45.294 1.00 33.82 116 GLU A O 1
ATOM 863 N N . ARG A 1 117 ? 46.673 -19.027 43.407 1.00 33.23 117 ARG A N 1
ATOM 864 C CA . ARG A 1 117 ? 47.799 -19.628 44.098 1.00 33.32 117 ARG A CA 1
ATOM 865 C C . ARG A 1 117 ? 48.914 -18.676 44.534 1.00 32.81 117 ARG A C 1
ATOM 866 O O . ARG A 1 117 ? 49.479 -18.839 45.615 1.00 33.65 117 ARG A O 1
ATOM 874 N N . GLY A 1 118 ? 49.232 -17.688 43.707 1.00 30.50 118 GLY A N 1
ATOM 875 C CA . GLY A 1 118 ? 50.295 -16.760 44.056 1.00 28.48 118 GLY A CA 1
ATOM 876 C C . GLY A 1 118 ? 49.869 -15.621 44.968 1.00 28.48 118 GLY A C 1
ATOM 877 O O . GLY A 1 118 ? 48.745 -15.127 44.878 1.00 27.16 118 GLY A O 1
ATOM 878 N N . ASP A 1 119 ? 50.770 -15.202 45.853 1.00 29.23 119 ASP A N 1
ATOM 879 C CA . ASP A 1 119 ? 50.486 -14.104 46.773 1.00 29.12 119 ASP A CA 1
ATOM 880 C C . ASP A 1 119 ? 50.934 -12.830 46.064 1.00 29.91 119 ASP A C 1
ATOM 881 O O . ASP A 1 119 ? 51.993 -12.271 46.367 1.00 28.65 119 ASP A O 1
ATOM 886 N N . TRP A 1 120 ? 50.113 -12.377 45.125 1.00 28.88 120 TRP A N 1
ATOM 887 C CA . TRP A 1 120 ? 50.415 -11.205 44.319 1.00 29.34 120 TRP A CA 1
ATOM 888 C C . TRP A 1 120 ? 50.672 -9.909 45.088 1.00 30.97 120 TRP A C 1
ATOM 889 O O . TRP A 1 120 ? 51.539 -9.128 44.701 1.00 30.49 120 TRP A O 1
ATOM 900 N N . ASP A 1 121 ? 49.939 -9.674 46.171 1.00 31.49 121 ASP A N 1
ATOM 901 C CA . ASP A 1 121 ? 50.139 -8.451 46.943 1.00 33.89 121 ASP A CA 1
ATOM 902 C C . ASP A 1 121 ? 51.545 -8.376 47.530 1.00 34.21 121 ASP A C 1
ATOM 903 O O . ASP A 1 121 ? 52.122 -7.292 47.640 1.00 35.61 121 ASP A O 1
ATOM 908 N N . VAL A 1 122 ? 52.093 -9.525 47.913 1.00 33.21 122 VAL A N 1
ATOM 909 C CA . VAL A 1 122 ? 53.447 -9.570 48.452 1.00 32.63 122 VAL A CA 1
ATOM 910 C C . VAL A 1 122 ? 54.418 -9.171 47.343 1.00 33.07 122 VAL A C 1
ATOM 911 O O . VAL A 1 122 ? 55.329 -8.368 47.552 1.00 32.54 122 VAL A O 1
ATOM 915 N N . ALA A 1 123 ? 54.215 -9.744 46.160 1.00 32.63 123 ALA A N 1
ATOM 916 C CA . ALA A 1 123 ? 55.057 -9.446 45.013 1.00 32.73 123 ALA A CA 1
ATOM 917 C C . ALA A 1 123 ? 54.950 -7.961 44.694 1.00 33.21 123 ALA A C 1
ATOM 918 O O . ALA A 1 123 ? 55.955 -7.289 44.458 1.00 31.39 123 ALA A O 1
ATOM 920 N N . GLU A 1 124 ? 53.717 -7.460 44.698 1.00 33.44 124 GLU A N 1
ATOM 921 C CA . GLU A 1 124 ? 53.442 -6.059 44.416 1.00 35.25 124 GLU A CA 1
ATOM 922 C C . GLU A 1 124 ? 54.227 -5.161 45.364 1.00 33.99 124 GLU A C 1
ATOM 923 O O . GLU A 1 124 ? 54.792 -4.150 44.946 1.00 34.12 124 GLU A O 1
ATOM 929 N N . ALA A 1 125 ? 54.252 -5.534 46.641 1.00 33.24 125 ALA A N 1
ATOM 930 C CA . ALA A 1 125 ? 54.967 -4.759 47.650 1.00 35.23 125 ALA A CA 1
ATOM 931 C C . ALA A 1 125 ? 56.455 -4.737 47.335 1.00 35.57 125 ALA A C 1
ATOM 932 O O . ALA A 1 125 ? 57.137 -3.746 47.588 1.00 36.01 125 ALA A O 1
ATOM 934 N N . LEU A 1 126 ? 56.977 -5.827 46.792 1.00 34.56 126 LEU A N 1
ATOM 935 C CA . LEU A 1 126 ? 58.385 -5.823 46.451 1.00 34.40 126 LEU A CA 1
ATOM 936 C C . LEU A 1 126 ? 58.632 -4.787 45.368 1.00 34.59 126 LEU A C 1
ATOM 937 O O . LEU A 1 126 ? 59.589 -4.023 45.450 1.00 33.48 126 LEU A O 1
ATOM 942 N N . LEU A 1 127 ? 57.770 -4.760 44.357 1.00 33.21 127 LEU A N 1
ATOM 943 C CA . LEU A 1 127 ? 57.939 -3.816 43.268 1.00 34.82 127 LEU A CA 1
ATOM 944 C C . LEU A 1 127 ? 57.809 -2.369 43.761 1.00 36.69 127 LEU A C 1
ATOM 945 O O . LEU A 1 127 ? 58.392 -1.469 43.155 1.00 37.23 127 LEU A O 1
ATOM 950 N N . GLU A 1 128 ? 57.078 -2.133 44.857 1.00 39.02 128 GLU A N 1
ATOM 951 C CA . GLU A 1 128 ? 56.957 -0.766 45.354 1.00 43.31 128 GLU A CA 1
ATOM 952 C C . GLU A 1 128 ? 58.297 -0.279 45.905 1.00 42.99 128 GLU A C 1
ATOM 953 O O . GLU A 1 128 ? 58.700 0.845 45.621 1.00 43.30 128 GLU A O 1
ATOM 959 N N . LYS A 1 129 ? 59.002 -1.120 46.658 1.00 42.75 129 LYS A N 1
ATOM 960 C CA . LYS A 1 129 ? 60.313 -0.752 47.187 1.00 43.27 129 LYS A CA 1
ATOM 961 C C . LYS A 1 129 ? 61.309 -0.567 46.035 1.00 43.67 129 LYS A C 1
ATOM 962 O O . LYS A 1 129 ? 62.204 0.288 46.080 1.00 44.40 129 LYS A O 1
ATOM 968 N N . MET A 1 130 ? 61.145 -1.385 45.002 1.00 41.19 130 MET A N 1
ATOM 969 C CA . MET A 1 130 ? 62.013 -1.334 43.835 1.00 40.13 130 MET A CA 1
ATOM 970 C C . MET A 1 130 ? 61.790 -0.084 42.983 1.00 41.07 130 MET A C 1
ATOM 971 O O . MET A 1 130 ? 62.569 0.194 42.073 1.00 39.53 130 MET A O 1
ATOM 976 N N . ASP A 1 131 ? 60.731 0.667 43.278 1.00 43.42 131 ASP A N 1
ATOM 977 C CA . ASP A 1 131 ? 60.425 1.887 42.527 1.00 45.76 131 ASP A CA 1
ATOM 978 C C . ASP A 1 131 ? 61.315 3.051 42.927 1.00 46.67 131 ASP A C 1
ATOM 979 O O . ASP A 1 131 ? 61.569 3.953 42.128 1.00 46.95 131 ASP A O 1
ATOM 984 N N . ASP A 1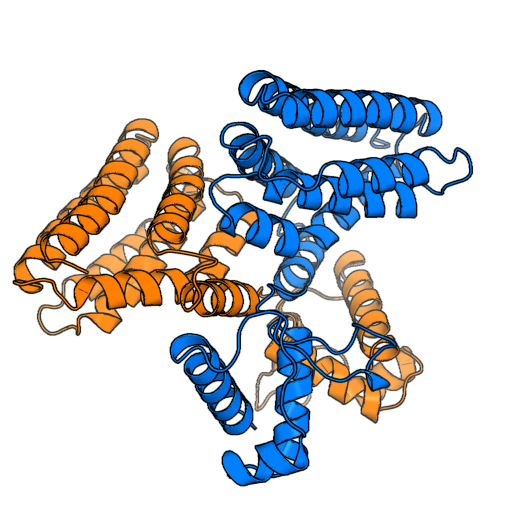 132 ? 61.775 3.027 44.174 1.00 47.93 132 ASP A N 1
ATOM 985 C CA . ASP A 1 132 ? 62.629 4.078 44.703 1.00 49.31 132 ASP A CA 1
ATOM 986 C C . ASP A 1 132 ? 63.793 4.382 43.767 1.00 50.17 132 ASP A C 1
ATOM 987 O O . ASP A 1 132 ? 64.652 3.533 43.532 1.00 50.17 132 ASP A O 1
ATOM 992 N N . PRO A 1 133 ? 63.839 5.608 43.224 1.00 50.56 133 PRO A N 1
ATOM 993 C CA . PRO A 1 133 ? 64.917 6.001 42.313 1.00 50.11 133 PRO A CA 1
ATOM 994 C C . PRO A 1 133 ? 66.253 6.131 43.053 1.00 50.03 133 PRO A C 1
ATOM 995 O O . PRO A 1 133 ? 67.320 6.104 42.442 1.00 49.85 133 PRO A O 1
ATOM 999 N N . SER A 1 134 ? 66.179 6.268 44.374 1.00 48.80 134 SER A N 1
ATOM 1000 C CA . SER A 1 134 ? 67.371 6.395 45.203 1.00 48.24 134 SER A CA 1
ATOM 1001 C C . SER A 1 134 ? 67.814 5.029 45.719 1.00 46.49 134 SER A C 1
ATOM 1002 O O . SER A 1 134 ? 68.594 4.937 46.666 1.00 46.91 134 SER A O 1
ATOM 1005 N N . LEU A 1 135 ? 67.306 3.967 45.105 1.00 44.16 135 LEU A N 1
ATOM 1006 C CA . LEU A 1 135 ? 67.667 2.616 45.526 1.00 41.08 135 LEU A CA 1
ATOM 1007 C C . LEU A 1 135 ? 68.846 2.115 44.707 1.00 38.22 135 LEU A C 1
ATOM 1008 O O . LEU A 1 135 ? 68.780 2.073 43.482 1.00 37.60 135 LEU A O 1
ATOM 1013 N N . PRO A 1 136 ? 69.949 1.738 45.376 1.00 37.47 136 PRO A N 1
ATOM 1014 C CA . PRO A 1 136 ? 71.134 1.238 44.667 1.00 37.56 136 PRO A CA 1
ATOM 1015 C C . PRO A 1 136 ? 70.780 -0.012 43.875 1.00 36.84 136 PRO A C 1
ATOM 1016 O O . PRO A 1 136 ? 69.881 -0.758 44.265 1.00 36.79 136 PRO A O 1
ATOM 1020 N N . LEU A 1 137 ? 71.482 -0.250 42.773 1.00 36.77 137 LEU A N 1
ATOM 1021 C CA . LEU A 1 137 ? 71.171 -1.408 41.945 1.00 36.71 137 LEU A CA 1
ATOM 1022 C C . LEU A 1 137 ? 71.331 -2.755 42.640 1.00 36.07 137 LEU A C 1
ATOM 1023 O O . LEU A 1 137 ? 70.620 -3.704 42.308 1.00 37.28 137 LEU A O 1
ATOM 1028 N N . GLU A 1 138 ? 72.239 -2.851 43.607 1.00 35.26 138 GLU A N 1
ATOM 1029 C CA . GLU A 1 138 ? 72.424 -4.119 44.306 1.00 36.03 138 GLU A CA 1
ATOM 1030 C C . GLU A 1 138 ? 71.141 -4.495 45.033 1.00 35.14 138 GLU A C 1
ATOM 1031 O O . GLU A 1 138 ? 70.676 -5.630 44.938 1.00 33.36 138 GLU A O 1
ATOM 1037 N N . ASP A 1 139 ? 70.573 -3.539 45.764 1.00 33.99 139 ASP A N 1
ATOM 1038 C CA . ASP A 1 139 ? 69.343 -3.786 46.504 1.00 34.01 139 ASP A CA 1
ATOM 1039 C C . ASP A 1 139 ? 68.175 -4.034 45.560 1.00 32.70 139 ASP A C 1
ATOM 1040 O O . ASP A 1 139 ? 67.347 -4.908 45.809 1.00 34.11 139 ASP A O 1
ATOM 1045 N N . PHE A 1 140 ? 68.106 -3.259 44.484 1.00 29.61 140 PHE A N 1
ATOM 1046 C CA . PHE A 1 140 ? 67.039 -3.420 43.507 1.00 30.19 140 PHE A CA 1
ATOM 1047 C C . PHE A 1 140 ? 67.024 -4.868 43.004 1.00 29.00 140 PHE A C 1
ATOM 1048 O O . PHE A 1 140 ? 66.010 -5.562 43.096 1.00 27.87 140 PHE A O 1
ATOM 1056 N N . LEU A 1 141 ? 68.162 -5.316 42.488 1.00 26.99 141 LEU A N 1
ATOM 1057 C CA . LEU A 1 141 ? 68.288 -6.666 41.951 1.00 26.86 141 LEU A CA 1
ATOM 1058 C C . LEU A 1 141 ? 68.105 -7.756 43.002 1.00 26.62 141 LEU A C 1
ATOM 1059 O O . LEU A 1 141 ? 67.723 -8.880 42.672 1.00 27.26 141 LEU A O 1
ATOM 1064 N N . ARG A 1 142 ? 68.368 -7.422 44.262 1.00 27.03 142 ARG A N 1
ATOM 1065 C CA . ARG A 1 142 ? 68.186 -8.366 45.363 1.00 28.49 142 ARG A CA 1
ATOM 1066 C C . ARG A 1 142 ? 66.676 -8.587 45.505 1.00 28.08 142 ARG A C 1
ATOM 1067 O O . ARG A 1 142 ? 66.210 -9.712 45.711 1.00 25.54 142 ARG A O 1
ATOM 1075 N N . PHE A 1 143 ? 65.913 -7.501 45.400 1.00 25.90 143 PHE A N 1
ATOM 1076 C CA . PHE A 1 143 ? 64.457 -7.588 45.488 1.00 26.54 143 PHE A CA 1
ATOM 1077 C C . PHE A 1 143 ? 63.908 -8.243 44.224 1.00 23.79 143 PHE A C 1
ATOM 1078 O O . PHE A 1 143 ? 62.909 -8.962 44.275 1.00 25.19 143 PHE A O 1
ATOM 1086 N N . ASP A 1 144 ? 64.569 -7.983 43.098 1.00 21.28 144 ASP A N 1
ATOM 1087 C CA . ASP A 1 144 ? 64.179 -8.524 41.792 1.00 21.48 144 ASP A CA 1
ATOM 1088 C C . ASP A 1 144 ? 64.137 -10.055 41.866 1.00 21.46 144 ASP A C 1
ATOM 1089 O O . ASP A 1 144 ? 63.150 -10.686 41.480 1.00 20.30 144 ASP A O 1
ATOM 1094 N N . ALA A 1 145 ? 65.217 -10.643 42.375 1.00 21.22 145 ALA A N 1
ATOM 1095 C CA . ALA A 1 145 ? 65.328 -12.094 42.500 1.00 20.36 145 ALA A CA 1
ATOM 1096 C C . ALA A 1 145 ? 64.244 -12.656 43.420 1.00 20.36 145 ALA A C 1
ATOM 1097 O O . ALA A 1 145 ? 63.659 -13.706 43.143 1.00 18.30 145 ALA A O 1
ATOM 1099 N N . GLU A 1 146 ? 63.985 -11.950 44.516 1.00 20.24 146 GLU A N 1
ATOM 1100 C CA . GLU A 1 146 ? 62.973 -12.362 45.476 1.00 22.91 146 GLU A CA 1
ATOM 1101 C C . GLU A 1 146 ? 61.595 -12.305 44.831 1.00 20.89 146 GLU A C 1
ATOM 1102 O O . GLU A 1 146 ? 60.760 -13.187 45.041 1.00 20.73 146 GLU A O 1
ATOM 1108 N N . PHE A 1 147 ? 61.370 -11.262 44.040 1.00 20.44 147 PHE A N 1
ATOM 1109 C CA . PHE A 1 147 ? 60.109 -11.071 43.333 1.00 19.40 147 PHE A CA 1
ATOM 1110 C C . PHE A 1 147 ? 59.815 -12.260 42.417 1.00 20.07 147 PHE A C 1
ATOM 1111 O O . PHE A 1 147 ? 58.702 -12.784 42.384 1.00 21.02 147 PHE A O 1
ATOM 1119 N N . HIS A 1 148 ? 60.829 -12.682 41.675 1.00 18.25 148 HIS A N 1
ATOM 1120 C CA . HIS A 1 148 ? 60.682 -13.804 40.752 1.00 19.21 148 HIS A CA 1
ATOM 1121 C C . HIS A 1 148 ? 60.407 -15.099 41.485 1.00 17.66 148 HIS A C 1
ATOM 1122 O O . HIS A 1 148 ? 59.712 -15.970 40.980 1.00 18.92 148 HIS A O 1
ATOM 1129 N N . VAL A 1 149 ? 60.952 -15.229 42.684 1.00 18.71 149 VAL A N 1
ATOM 1130 C CA . VAL A 1 149 ? 60.709 -16.428 43.486 1.00 20.53 149 VAL A CA 1
ATOM 1131 C C . VAL A 1 149 ? 59.272 -16.349 43.997 1.00 20.65 149 VAL A C 1
ATOM 1132 O O . VAL A 1 149 ? 58.539 -17.332 43.951 1.00 21.82 149 VAL A O 1
ATOM 1136 N N . VAL A 1 150 ? 58.869 -15.167 44.463 1.00 20.57 150 VAL A N 1
ATOM 1137 C CA . VAL A 1 150 ? 57.514 -14.963 44.975 1.00 21.21 150 VAL A CA 1
ATOM 1138 C C . VAL A 1 150 ? 56.435 -15.354 43.958 1.00 21.04 150 VAL A C 1
ATOM 1139 O O . VAL A 1 150 ? 55.489 -16.075 44.289 1.00 20.75 150 VAL A O 1
ATOM 1143 N N . ILE A 1 151 ? 56.575 -14.900 42.717 1.00 20.71 151 ILE A N 1
ATOM 1144 C CA . ILE A 1 151 ? 55.563 -15.229 41.718 1.00 20.71 151 ILE A CA 1
ATOM 1145 C C . ILE A 1 151 ? 55.618 -16.681 41.248 1.00 20.93 151 ILE A C 1
ATOM 1146 O O . ILE A 1 151 ? 54.634 -17.187 40.702 1.00 19.52 151 ILE A O 1
ATOM 1151 N N . SER A 1 152 ? 56.747 -17.358 41.477 1.00 19.72 152 SER A N 1
ATOM 1152 C CA . SER A 1 152 ? 56.865 -18.750 41.045 1.00 21.38 152 SER A CA 1
ATOM 1153 C C . SER A 1 152 ? 56.012 -19.667 41.943 1.00 21.15 152 SER A C 1
ATOM 1154 O O . SER A 1 152 ? 55.650 -20.780 41.550 1.00 23.14 152 SER A O 1
ATOM 1157 N N . LYS A 1 153 ? 55.687 -19.188 43.142 1.00 22.28 153 LYS A N 1
ATOM 1158 C CA . LYS A 1 153 ? 54.860 -19.950 44.082 1.00 24.84 153 LYS A CA 1
ATOM 1159 C C . LYS A 1 153 ? 53.438 -20.078 43.531 1.00 25.79 153 LYS A C 1
ATOM 1160 O O . LYS A 1 153 ? 52.615 -20.813 44.072 1.00 27.67 153 LYS A O 1
ATOM 1166 N N . GLY A 1 154 ? 53.169 -19.361 42.443 1.00 26.85 154 GLY A N 1
ATOM 1167 C CA . GLY A 1 154 ? 51.862 -19.420 41.814 1.00 26.36 154 GLY A CA 1
ATOM 1168 C C . GLY A 1 154 ? 51.746 -20.662 40.948 1.00 27.95 154 GLY A C 1
ATOM 1169 O O . GLY A 1 154 ? 50.663 -21.013 40.474 1.00 27.92 154 GLY A O 1
ATOM 1170 N N . ALA A 1 155 ? 52.878 -21.325 40.742 1.00 26.23 155 ALA A N 1
ATOM 1171 C CA . ALA A 1 155 ? 52.930 -22.536 39.935 1.00 26.02 155 ALA A CA 1
ATOM 1172 C C . ALA A 1 155 ? 52.175 -23.682 40.611 1.00 26.37 155 ALA A C 1
ATOM 1173 O O . ALA A 1 155 ? 52.185 -23.821 41.840 1.00 25.25 155 ALA A O 1
ATOM 1175 N N . GLU A 1 156 ? 51.523 -24.504 39.798 1.00 25.32 156 GLU A N 1
ATOM 1176 C CA . GLU A 1 156 ? 50.766 -25.644 40.300 1.00 27.77 156 GLU A CA 1
ATOM 1177 C C . GLU A 1 156 ? 51.732 -26.612 40.993 1.00 25.52 156 GLU A C 1
ATOM 1178 O O . GLU A 1 156 ? 51.378 -27.260 41.982 1.00 26.16 156 GLU A O 1
ATOM 1184 N N . ASN A 1 157 ? 52.957 -26.697 40.478 1.00 22.48 157 ASN A N 1
ATOM 1185 C CA . ASN A 1 157 ? 53.987 -27.561 41.063 1.00 22.29 157 ASN A CA 1
ATOM 1186 C C . ASN A 1 157 ? 54.814 -26.726 42.042 1.00 21.04 157 ASN A C 1
ATOM 1187 O O . ASN A 1 157 ? 55.657 -25.941 41.629 1.00 20.93 157 ASN A O 1
ATOM 1192 N N . PRO A 1 158 ? 54.603 -26.920 43.352 1.00 21.84 158 PRO A N 1
ATOM 1193 C CA . PRO A 1 158 ? 55.297 -26.199 44.428 1.00 21.12 158 PRO A CA 1
ATOM 1194 C C . PRO A 1 158 ? 56.815 -26.323 44.417 1.00 21.13 158 PRO A C 1
ATOM 1195 O O . PRO A 1 158 ? 57.529 -25.415 44.852 1.00 20.77 158 PRO A O 1
ATOM 1199 N N . LEU A 1 159 ? 57.304 -27.459 43.936 1.00 18.52 159 LEU A N 1
ATOM 1200 C CA . LEU A 1 159 ? 58.734 -27.706 43.887 1.00 18.35 159 LEU A CA 1
ATOM 1201 C C . LEU A 1 159 ? 59.502 -26.723 43.013 1.00 19.08 159 LEU A C 1
ATOM 1202 O O . LEU A 1 159 ? 60.686 -26.474 43.261 1.00 16.08 159 LEU A O 1
ATOM 1207 N N . ILE A 1 160 ? 58.845 -26.160 41.997 1.00 19.06 160 ILE A N 1
ATOM 1208 C CA . ILE A 1 160 ? 59.530 -25.204 41.132 1.00 19.21 160 ILE A CA 1
ATOM 1209 C C . ILE A 1 160 ? 59.987 -24.021 41.981 1.00 18.21 160 ILE A C 1
ATOM 1210 O O . ILE A 1 160 ? 61.124 -23.565 41.838 1.00 18.34 160 ILE A O 1
ATOM 1215 N N . SER A 1 161 ? 59.115 -23.538 42.872 1.00 18.23 161 SER A N 1
ATOM 1216 C CA . SER A 1 161 ? 59.465 -22.413 43.739 1.00 17.17 161 SER A CA 1
ATOM 1217 C C . SER A 1 161 ? 60.571 -22.798 44.725 1.00 18.49 161 SER A C 1
ATOM 1218 O O . SER A 1 161 ? 61.349 -21.947 45.165 1.00 18.11 161 SER A O 1
ATOM 1221 N N . THR A 1 162 ? 60.634 -24.079 45.077 1.00 17.64 162 THR A N 1
ATOM 1222 C CA . THR A 1 162 ? 61.666 -24.562 45.982 1.00 16.56 162 THR A CA 1
ATOM 1223 C C . THR A 1 162 ? 63.004 -24.456 45.245 1.00 15.92 162 THR A C 1
ATOM 1224 O O . THR A 1 162 ? 63.996 -24.001 45.807 1.00 17.35 162 THR A O 1
ATOM 1228 N N . LEU A 1 163 ? 63.031 -24.856 43.978 1.00 16.33 163 LEU A N 1
ATOM 1229 C CA . LEU A 1 163 ? 64.264 -24.763 43.204 1.00 15.88 163 LEU A CA 1
ATOM 1230 C C . LEU A 1 163 ? 64.620 -23.294 43.015 1.00 15.38 163 LEU A C 1
ATOM 1231 O O . LEU A 1 163 ? 65.789 -22.919 43.054 1.00 13.80 163 LEU A O 1
ATOM 1236 N N . MET A 1 164 ? 63.602 -22.470 42.793 1.00 17.17 164 MET A N 1
ATOM 1237 C CA . MET A 1 164 ? 63.797 -21.037 42.610 1.00 17.95 164 MET A CA 1
ATOM 1238 C C . MET A 1 164 ? 64.411 -20.440 43.880 1.00 19.18 164 MET A C 1
ATOM 1239 O O . MET A 1 164 ? 65.382 -19.682 43.817 1.00 16.50 164 MET A O 1
ATOM 1244 N N . GLU A 1 165 ? 63.843 -20.783 45.033 1.00 18.21 165 GLU A N 1
ATOM 1245 C CA . GLU A 1 165 ? 64.356 -20.270 46.300 1.00 19.75 165 GLU A CA 1
ATOM 1246 C C . GLU A 1 165 ? 65.806 -20.698 46.514 1.00 18.58 165 GLU A C 1
ATOM 1247 O O . GLU A 1 165 ? 66.636 -19.898 46.942 1.00 16.45 165 GLU A O 1
ATOM 1253 N N . ALA A 1 166 ? 66.113 -21.956 46.210 1.00 17.27 166 ALA A N 1
ATOM 1254 C CA . ALA A 1 166 ? 67.476 -22.457 46.365 1.00 18.35 166 ALA A CA 1
ATOM 1255 C C . ALA A 1 166 ? 68.466 -21.685 45.478 1.00 18.38 166 ALA A C 1
ATOM 1256 O O . ALA A 1 166 ? 69.641 -21.533 45.824 1.00 17.94 166 ALA A O 1
ATOM 1258 N N . LEU A 1 167 ? 67.981 -21.190 44.343 1.00 17.04 167 LEU A N 1
ATOM 1259 C CA . LEU A 1 167 ? 68.807 -20.442 43.399 1.00 17.60 167 LEU A CA 1
ATOM 1260 C C . LEU A 1 167 ? 68.796 -18.919 43.570 1.00 17.84 167 LEU A C 1
ATOM 1261 O O . LEU A 1 167 ? 69.622 -18.224 42.977 1.00 16.29 167 LEU A O 1
ATOM 1266 N N . ARG A 1 168 ? 67.862 -18.413 44.366 1.00 16.87 168 ARG A N 1
ATOM 1267 C CA . ARG A 1 168 ? 67.692 -16.975 44.567 1.00 19.18 168 ARG A CA 1
ATOM 1268 C C . ARG A 1 168 ? 68.940 -16.102 44.748 1.00 19.57 168 ARG A C 1
ATOM 1269 O O . ARG A 1 168 ? 69.127 -15.123 44.021 1.00 19.10 168 ARG A O 1
ATOM 1277 N N . LEU A 1 169 ? 69.785 -16.421 45.722 1.00 22.02 169 LEU A N 1
ATOM 1278 C CA . LEU A 1 169 ? 70.984 -15.610 45.944 1.00 20.54 169 LEU A CA 1
ATOM 1279 C C . LEU A 1 169 ? 71.940 -15.644 44.753 1.00 19.11 169 LEU A C 1
ATOM 1280 O O . LEU A 1 169 ? 72.589 -14.646 44.449 1.00 19.22 169 LEU A O 1
ATOM 1285 N N . SER A 1 170 ? 72.022 -16.779 44.066 1.00 17.42 170 SER A N 1
ATOM 1286 C CA . SER A 1 170 ? 72.902 -16.877 42.900 1.00 17.89 170 SER A CA 1
ATOM 1287 C C . SER A 1 170 ? 72.366 -16.043 41.738 1.00 16.97 170 SER A C 1
ATOM 1288 O O . SER A 1 170 ? 73.138 -15.495 40.946 1.00 16.56 170 SER A O 1
ATOM 1291 N N . VAL A 1 171 ? 71.043 -15.962 41.636 1.00 14.35 171 VAL A N 1
ATOM 1292 C CA . VAL A 1 171 ? 70.411 -15.186 40.576 1.00 17.51 171 VAL A CA 1
ATOM 1293 C C . VAL A 1 171 ? 70.726 -13.716 40.814 1.00 17.56 171 VAL A C 1
ATOM 1294 O O . VAL A 1 171 ? 71.053 -12.988 39.882 1.00 19.91 171 VAL A O 1
ATOM 1298 N N . ALA A 1 172 ? 70.640 -13.291 42.072 1.00 18.05 172 ALA A N 1
ATOM 1299 C CA . ALA A 1 172 ? 70.940 -11.911 42.432 1.00 19.71 172 ALA A CA 1
ATOM 1300 C C . ALA A 1 172 ? 72.412 -11.610 42.149 1.00 20.51 172 ALA A C 1
ATOM 1301 O O . ALA A 1 172 ? 72.740 -10.576 41.573 1.00 19.82 172 ALA A O 1
ATOM 1303 N N . ASP A 1 173 ? 73.294 -12.518 42.564 1.00 22.14 173 ASP A N 1
ATOM 1304 C CA . ASP A 1 173 ? 74.727 -12.342 42.345 1.00 23.96 173 ASP A CA 1
ATOM 1305 C C . ASP A 1 173 ? 74.981 -12.201 40.851 1.00 24.04 173 ASP A C 1
ATOM 1306 O O . ASP A 1 173 ? 75.765 -11.363 40.410 1.00 25.05 173 ASP A O 1
ATOM 1311 N N . HIS A 1 174 ? 74.300 -13.042 40.085 1.00 21.80 174 HIS A N 1
ATOM 1312 C CA . HIS A 1 174 ? 74.401 -13.076 38.635 1.00 21.49 174 HIS A CA 1
ATOM 1313 C C . HIS A 1 174 ? 73.964 -11.762 37.972 1.00 22.29 174 HIS A C 1
ATOM 1314 O O . HIS A 1 174 ? 74.718 -11.183 37.187 1.00 21.54 174 HIS A O 1
ATOM 1321 N N . THR A 1 175 ? 72.773 -11.276 38.304 1.00 21.87 175 THR A N 1
ATOM 1322 C CA . THR A 1 175 ? 72.277 -10.050 37.686 1.00 22.62 175 THR A CA 1
ATOM 1323 C C . THR A 1 175 ? 73.067 -8.809 38.097 1.00 23.85 175 THR A C 1
ATOM 1324 O O . THR A 1 175 ? 73.314 -7.932 37.272 1.00 22.66 175 THR A O 1
ATOM 1328 N N . VAL A 1 176 ? 73.465 -8.740 39.363 1.00 24.55 176 VAL A N 1
ATOM 1329 C CA . VAL A 1 176 ? 74.243 -7.605 39.847 1.00 26.54 176 VAL A CA 1
ATOM 1330 C C . VAL A 1 176 ? 75.578 -7.545 39.108 1.00 27.59 176 VAL A C 1
ATOM 1331 O O . VAL A 1 176 ? 75.984 -6.485 38.631 1.00 28.53 176 VAL A O 1
ATOM 1335 N N . ALA A 1 177 ? 76.250 -8.689 39.006 1.00 26.90 177 ALA A N 1
ATOM 1336 C CA . ALA A 1 177 ? 77.535 -8.754 38.321 1.00 28.00 177 ALA A CA 1
ATOM 1337 C C . ALA A 1 177 ? 77.443 -8.195 36.903 1.00 29.80 177 ALA A C 1
ATOM 1338 O O . ALA A 1 177 ? 78.329 -7.467 36.459 1.00 29.97 177 ALA A O 1
ATOM 1340 N N . ARG A 1 178 ? 76.367 -8.536 36.201 1.00 29.71 178 ARG A N 1
ATOM 1341 C CA . ARG A 1 178 ? 76.167 -8.088 34.825 1.00 31.16 178 ARG A CA 1
ATOM 1342 C C . ARG A 1 178 ? 75.666 -6.654 34.692 1.00 31.62 178 ARG A C 1
ATOM 1343 O O . ARG A 1 178 ? 75.794 -6.049 33.628 1.00 32.38 178 ARG A O 1
ATOM 1351 N N . ALA A 1 179 ? 75.096 -6.114 35.763 1.00 32.53 179 ALA A N 1
ATOM 1352 C CA . ALA A 1 179 ? 74.566 -4.755 35.735 1.00 35.02 179 ALA A CA 1
ATOM 1353 C C . ALA A 1 179 ? 75.670 -3.706 35.742 1.00 37.44 179 ALA A C 1
ATOM 1354 O O . ALA A 1 179 ? 75.592 -2.704 35.034 1.00 37.36 179 ALA A O 1
ATOM 1356 N N . ARG A 1 180 ? 76.698 -3.949 36.546 1.00 39.94 180 ARG A N 1
ATOM 1357 C CA . ARG A 1 180 ? 77.823 -3.030 36.678 1.00 42.81 180 ARG A CA 1
ATOM 1358 C C . ARG A 1 180 ? 78.211 -2.310 35.384 1.00 43.00 180 ARG A C 1
ATOM 1359 O O . ARG A 1 180 ? 78.472 -1.110 35.396 1.00 43.97 180 ARG A O 1
ATOM 1367 N N . ALA A 1 181 ? 78.237 -3.041 34.274 1.00 43.37 181 ALA A N 1
ATOM 1368 C CA . ALA A 1 181 ? 78.620 -2.478 32.981 1.00 43.66 181 ALA A CA 1
ATOM 1369 C C . ALA A 1 181 ? 77.542 -1.678 32.236 1.00 44.53 181 ALA A C 1
ATOM 1370 O O . ALA A 1 181 ? 77.836 -1.041 31.223 1.00 45.02 181 ALA A O 1
ATOM 1372 N N . LEU A 1 182 ? 76.307 -1.704 32.727 1.00 44.22 182 LEU A N 1
ATOM 1373 C CA . LEU A 1 182 ? 75.214 -0.984 32.074 1.00 44.07 182 LEU A CA 1
ATOM 1374 C C . LEU A 1 182 ? 75.451 0.523 31.983 1.00 44.28 182 LEU A C 1
ATOM 1375 O O . LEU A 1 182 ? 75.529 1.214 33.001 1.00 45.12 182 LEU A O 1
ATOM 1380 N N . PRO A 1 183 ? 75.540 1.051 30.749 1.00 44.06 183 PRO A N 1
ATOM 1381 C CA . PRO A 1 183 ? 75.769 2.468 30.450 1.00 44.28 183 PRO A CA 1
ATOM 1382 C C . PRO A 1 183 ? 74.645 3.390 30.900 1.00 43.29 183 PRO A C 1
ATOM 1383 O O . PRO A 1 183 ? 74.834 4.598 30.989 1.00 43.37 183 PRO A O 1
ATOM 1387 N N . ASP A 1 184 ? 73.479 2.818 31.182 1.00 43.48 184 ASP A N 1
ATOM 1388 C CA . ASP A 1 184 ? 72.322 3.600 31.614 1.00 42.22 184 ASP A CA 1
ATOM 1389 C C . ASP A 1 184 ? 71.433 2.742 32.514 1.00 42.67 184 ASP A C 1
ATOM 1390 O O . ASP A 1 184 ? 70.456 2.148 32.053 1.00 41.39 184 ASP A O 1
ATOM 1395 N N . TRP A 1 185 ? 71.777 2.682 33.797 1.00 43.70 185 TRP A N 1
ATOM 1396 C CA . TRP A 1 185 ? 71.018 1.889 34.756 1.00 43.99 185 TRP A CA 1
ATOM 1397 C C . TRP A 1 185 ? 69.647 2.468 35.078 1.00 44.87 185 TRP A C 1
ATOM 1398 O O . TRP A 1 185 ? 68.698 1.722 35.328 1.00 45.41 185 TRP A O 1
ATOM 1409 N N . ARG A 1 186 ? 69.536 3.792 35.081 1.00 45.67 186 ARG A N 1
ATOM 1410 C CA . ARG A 1 186 ? 68.258 4.425 35.383 1.00 45.98 186 ARG A CA 1
ATOM 1411 C C . ARG A 1 186 ? 67.211 4.032 34.349 1.00 44.61 186 ARG A C 1
ATOM 1412 O O . ARG A 1 186 ? 66.059 3.766 34.688 1.00 44.14 186 ARG A O 1
ATOM 1420 N N . ALA A 1 187 ? 67.622 3.986 33.087 1.00 44.31 187 ALA A N 1
ATOM 1421 C CA . ALA A 1 187 ? 66.717 3.617 32.007 1.00 44.10 187 ALA A CA 1
ATOM 1422 C C . ALA A 1 187 ? 66.402 2.123 32.078 1.00 43.97 187 ALA A C 1
ATOM 1423 O O . ALA A 1 187 ? 65.260 1.709 31.879 1.00 42.20 187 ALA A O 1
ATOM 1425 N N . THR A 1 188 ? 67.421 1.320 32.363 1.00 43.76 188 THR A N 1
ATOM 1426 C CA . THR A 1 188 ? 67.249 -0.123 32.456 1.00 43.46 188 THR A CA 1
ATOM 1427 C C . THR A 1 188 ? 66.278 -0.521 33.566 1.00 42.98 188 THR A C 1
ATOM 1428 O O . THR A 1 188 ? 65.310 -1.242 33.323 1.00 42.72 188 THR A O 1
ATOM 1432 N N . SER A 1 189 ? 66.539 -0.054 34.781 1.00 42.26 189 SER A N 1
ATOM 1433 C CA . SER A 1 189 ? 65.681 -0.382 35.911 1.00 41.82 189 SER A CA 1
ATOM 1434 C C . SER A 1 189 ? 64.249 0.092 35.683 1.00 42.35 189 SER A C 1
ATOM 1435 O O . SER A 1 189 ? 63.306 -0.451 36.264 1.00 42.39 189 SER A O 1
ATOM 1438 N N . ALA A 1 190 ? 64.089 1.103 34.835 1.00 40.61 190 ALA A N 1
ATOM 1439 C CA . ALA A 1 190 ? 62.770 1.635 34.531 1.00 38.45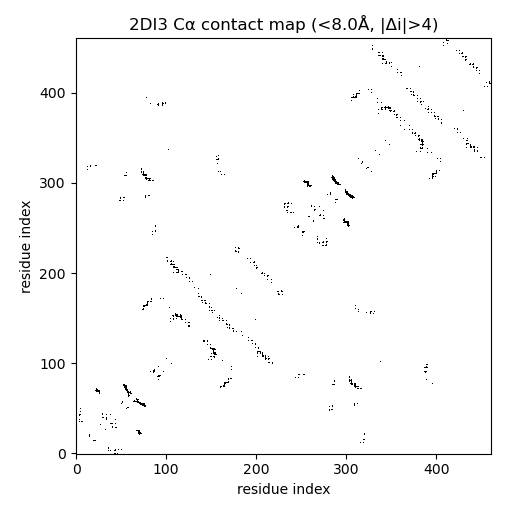 190 ALA A CA 1
ATOM 1440 C C . ALA A 1 190 ? 62.009 0.628 33.683 1.00 37.61 190 ALA A C 1
ATOM 1441 O O . ALA A 1 190 ? 60.851 0.318 33.967 1.00 37.09 190 ALA A O 1
ATOM 1443 N N . ARG A 1 191 ? 62.663 0.112 32.644 1.00 35.28 191 ARG A N 1
ATOM 1444 C CA . ARG A 1 191 ? 62.030 -0.866 31.769 1.00 35.88 191 ARG A CA 1
ATOM 1445 C C . ARG A 1 191 ? 61.755 -2.186 32.487 1.00 36.15 191 ARG A C 1
ATOM 1446 O O . ARG A 1 191 ? 60.804 -2.890 32.149 1.00 35.67 191 ARG A O 1
ATOM 1454 N N . LEU A 1 192 ? 62.590 -2.525 33.468 1.00 35.27 192 LEU A N 1
ATOM 1455 C CA . LEU A 1 192 ? 62.404 -3.765 34.218 1.00 32.99 192 LEU A CA 1
ATOM 1456 C C . LEU A 1 192 ? 61.162 -3.683 35.094 1.00 32.38 192 LEU A C 1
ATOM 1457 O O . LEU A 1 192 ? 60.408 -4.649 35.195 1.00 31.28 192 LEU A O 1
ATOM 1462 N N . GLN A 1 193 ? 60.954 -2.532 35.733 1.00 32.84 193 GLN A N 1
ATOM 1463 C CA . GLN A 1 193 ? 59.785 -2.337 36.586 1.00 33.57 193 GLN A CA 1
ATOM 1464 C C . GLN A 1 193 ? 58.501 -2.420 35.771 1.00 34.18 193 GLN A C 1
ATOM 1465 O O . GLN A 1 193 ? 57.529 -3.048 36.194 1.00 34.83 193 GLN A O 1
ATOM 1471 N N . LYS A 1 194 ? 58.491 -1.780 34.607 1.00 34.78 194 LYS A N 1
ATOM 1472 C CA . LYS A 1 194 ? 57.314 -1.823 33.754 1.00 36.84 194 LYS A CA 1
ATOM 1473 C C . LYS A 1 194 ? 57.050 -3.270 33.360 1.00 35.96 194 LYS A C 1
ATOM 1474 O O . LYS A 1 194 ? 55.908 -3.730 33.377 1.00 36.31 194 LYS A O 1
ATOM 1480 N N . GLU A 1 195 ? 58.116 -3.987 33.019 1.00 33.80 195 GLU A N 1
ATOM 1481 C CA . GLU A 1 195 ? 57.991 -5.379 32.620 1.00 33.03 195 GLU A CA 1
ATOM 1482 C C . GLU A 1 195 ? 57.519 -6.236 33.788 1.00 31.51 195 GLU A C 1
ATOM 1483 O O . GLU A 1 195 ? 56.711 -7.138 33.603 1.00 32.94 195 GLU A O 1
ATOM 1489 N N . HIS A 1 196 ? 58.014 -5.947 34.989 1.00 30.62 196 HIS A N 1
ATOM 1490 C CA . HIS A 1 196 ? 57.623 -6.705 36.174 1.00 30.92 196 HIS A CA 1
ATOM 1491 C C . HIS A 1 196 ? 56.138 -6.525 36.478 1.00 30.85 196 HIS A C 1
ATOM 1492 O O . HIS A 1 196 ? 55.446 -7.483 36.826 1.00 29.08 196 HIS A O 1
ATOM 1499 N N . ARG A 1 197 ? 55.660 -5.288 36.352 1.00 30.73 197 ARG A N 1
ATOM 1500 C CA . ARG A 1 197 ? 54.257 -4.967 36.605 1.00 30.81 197 ARG A CA 1
ATOM 1501 C C . ARG A 1 197 ? 53.327 -5.716 35.661 1.00 29.05 197 ARG A C 1
ATOM 1502 O O . ARG A 1 197 ? 52.297 -6.242 36.082 1.00 29.62 197 ARG A O 1
ATOM 1510 N N . ALA A 1 198 ? 53.692 -5.739 34.383 1.00 28.36 198 ALA A N 1
ATOM 1511 C CA . ALA A 1 198 ? 52.906 -6.415 33.356 1.00 27.76 198 ALA A CA 1
ATOM 1512 C C . ALA A 1 198 ? 52.870 -7.918 33.623 1.00 27.14 198 ALA A C 1
ATOM 1513 O O . ALA A 1 198 ? 51.836 -8.568 33.467 1.00 28.44 198 ALA A O 1
ATOM 1515 N N . ILE A 1 199 ? 54.010 -8.470 34.015 1.00 26.69 199 ILE A N 1
ATOM 1516 C CA . ILE A 1 199 ? 54.091 -9.892 34.318 1.00 24.85 199 ILE A CA 1
ATOM 1517 C C . ILE A 1 199 ? 53.155 -10.206 35.483 1.00 24.38 199 ILE A C 1
ATOM 1518 O O . ILE A 1 199 ? 52.338 -11.125 35.409 1.00 24.89 199 ILE A O 1
ATOM 1523 N N . LEU A 1 200 ? 53.271 -9.428 36.555 1.00 26.37 200 LEU A N 1
ATOM 1524 C CA . LEU A 1 200 ? 52.439 -9.632 37.735 1.00 28.23 200 LEU A CA 1
ATOM 1525 C C . LEU A 1 200 ? 50.957 -9.463 37.409 1.00 29.77 200 LEU A C 1
ATOM 1526 O O . LEU A 1 200 ? 50.101 -10.133 37.996 1.00 29.57 200 LEU A O 1
ATOM 1531 N N . ALA A 1 201 ? 50.664 -8.557 36.478 1.00 29.89 201 ALA A N 1
ATOM 1532 C CA . ALA A 1 201 ? 49.293 -8.290 36.072 1.00 30.26 201 ALA A CA 1
ATOM 1533 C C . ALA A 1 201 ? 48.724 -9.494 35.334 1.00 29.51 201 ALA A C 1
ATOM 1534 O O . ALA A 1 201 ? 47.603 -9.917 35.598 1.00 30.59 201 ALA A O 1
ATOM 1536 N N . ALA A 1 202 ? 49.502 -10.045 34.412 1.00 29.06 202 ALA A N 1
ATOM 1537 C CA . ALA A 1 202 ? 49.059 -11.205 33.650 1.00 29.35 202 ALA A CA 1
ATOM 1538 C C . ALA A 1 202 ? 48.769 -12.373 34.599 1.00 29.33 202 ALA A C 1
ATOM 1539 O O . ALA A 1 202 ? 47.703 -12.986 34.536 1.00 29.83 202 ALA A O 1
ATOM 1541 N N . LEU A 1 203 ? 49.720 -12.665 35.481 1.00 28.19 203 LEU A N 1
ATOM 1542 C CA . LEU A 1 203 ? 49.579 -13.753 36.448 1.00 27.85 203 LEU A CA 1
ATOM 1543 C C . LEU A 1 203 ? 48.374 -13.551 37.359 1.00 28.22 203 LEU A C 1
ATOM 1544 O O . LEU A 1 203 ? 47.639 -14.493 37.657 1.00 25.98 203 LEU A O 1
ATOM 1549 N N . ARG A 1 204 ? 48.188 -12.319 37.814 1.00 28.37 204 ARG A N 1
ATOM 1550 C CA . ARG A 1 204 ? 47.072 -11.995 38.685 1.00 30.30 204 ARG A CA 1
ATOM 1551 C C . ARG A 1 204 ? 45.758 -12.264 37.938 1.00 31.74 204 ARG A C 1
ATOM 1552 O O . ARG A 1 204 ? 44.778 -12.721 38.531 1.00 30.46 204 ARG A O 1
ATOM 1560 N N . ALA A 1 205 ? 45.755 -11.998 36.632 1.00 30.19 205 ALA A N 1
ATOM 1561 C CA . ALA A 1 205 ? 44.570 -12.198 35.796 1.00 31.76 205 ALA A CA 1
ATOM 1562 C C . ALA A 1 205 ? 44.412 -13.622 35.255 1.00 31.00 205 ALA A C 1
ATOM 1563 O O . ALA A 1 205 ? 43.446 -13.922 34.555 1.00 31.28 205 ALA A O 1
ATOM 1565 N N . GLY A 1 206 ? 45.358 -14.497 35.570 1.00 30.61 206 GLY A N 1
ATOM 1566 C CA . GLY A 1 206 ? 45.264 -15.866 35.093 1.00 29.48 206 GLY A CA 1
ATOM 1567 C C . GLY A 1 206 ? 45.746 -16.058 33.674 1.00 30.23 206 GLY A C 1
ATOM 1568 O O . GLY A 1 206 ? 45.572 -17.126 33.095 1.00 30.25 206 GLY A O 1
ATOM 1569 N N . GLU A 1 207 ? 46.359 -15.023 33.110 1.00 29.38 207 GLU A N 1
ATOM 1570 C CA . GLU A 1 207 ? 46.886 -15.099 31.750 1.00 29.82 207 GLU A CA 1
ATOM 1571 C C . GLU A 1 207 ? 48.241 -15.778 31.758 1.00 28.46 207 GLU A C 1
ATOM 1572 O O . GLU A 1 207 ? 49.263 -15.145 31.522 1.00 28.65 207 GLU A O 1
ATOM 1578 N N . SER A 1 208 ? 48.222 -17.079 32.023 1.00 28.44 208 SER A N 1
ATOM 1579 C CA . SER A 1 208 ? 49.424 -17.898 32.110 1.00 28.80 208 SER A CA 1
ATOM 1580 C C . SER A 1 208 ? 50.337 -17.824 30.901 1.00 29.37 208 SER A C 1
ATOM 1581 O O . SER A 1 208 ? 51.561 -17.686 31.024 1.00 26.78 208 SER A O 1
ATOM 1584 N N . THR A 1 209 ? 49.734 -17.926 29.723 1.00 28.78 209 THR A N 1
ATOM 1585 C CA . THR A 1 209 ? 50.486 -17.888 28.464 1.00 31.08 209 THR A CA 1
ATOM 1586 C C . THR A 1 209 ? 51.120 -16.500 28.231 1.00 30.74 209 THR A C 1
ATOM 1587 O O . THR A 1 209 ? 52.259 -16.398 27.762 1.00 30.73 209 THR A O 1
ATOM 1591 N N . VAL A 1 210 ? 50.392 -15.439 28.558 1.00 29.55 210 VAL A N 1
ATOM 1592 C CA . VAL A 1 210 ? 50.915 -14.092 28.391 1.00 28.04 210 VAL A CA 1
ATOM 1593 C C . VAL A 1 210 ? 52.076 -13.861 29.362 1.00 27.23 210 VAL A C 1
ATOM 1594 O O . VAL A 1 210 ? 53.106 -13.307 28.994 1.00 27.13 210 VAL A O 1
ATOM 1598 N N . ALA A 1 211 ? 51.885 -14.309 30.599 1.00 25.50 211 ALA A N 1
ATOM 1599 C CA . ALA A 1 211 ? 52.887 -14.179 31.647 1.00 24.88 211 ALA A CA 1
ATOM 1600 C C . ALA A 1 211 ? 54.196 -14.871 31.261 1.00 23.95 211 ALA A C 1
ATOM 1601 O O . ALA A 1 211 ? 55.273 -14.285 31.377 1.00 23.54 211 ALA A O 1
ATOM 1603 N N . ALA A 1 212 ? 54.088 -16.105 30.777 1.00 22.65 212 ALA A N 1
ATOM 1604 C CA . ALA A 1 212 ? 55.249 -16.889 30.377 1.00 24.81 212 ALA A CA 1
ATOM 1605 C C . ALA A 1 212 ? 56.021 -16.233 29.240 1.00 26.26 212 ALA A C 1
ATOM 1606 O O . ALA A 1 212 ? 57.253 -16.239 29.229 1.00 25.99 212 ALA A O 1
ATOM 1608 N N . THR A 1 213 ? 55.295 -15.671 28.281 1.00 25.65 213 THR A N 1
ATOM 1609 C CA . THR A 1 213 ? 55.926 -15.004 27.150 1.00 26.39 213 THR A CA 1
ATOM 1610 C C . THR A 1 213 ? 56.632 -13.735 27.604 1.00 25.12 213 THR A C 1
ATOM 1611 O O . THR A 1 213 ? 57.725 -13.422 27.128 1.00 25.73 213 THR A O 1
ATOM 1615 N N . LEU A 1 214 ? 56.014 -13.015 28.535 1.00 23.10 214 LEU A N 1
ATOM 1616 C CA . LEU A 1 214 ? 56.604 -11.789 29.059 1.00 23.18 214 LEU A CA 1
ATOM 1617 C C . LEU A 1 214 ? 57.850 -12.077 29.892 1.00 24.51 214 LEU A C 1
ATOM 1618 O O . LEU A 1 214 ? 58.823 -11.319 29.848 1.00 25.29 214 LEU A O 1
ATOM 1623 N N . ILE A 1 215 ? 57.826 -13.166 30.654 1.00 24.88 215 ILE A N 1
ATOM 1624 C CA . ILE A 1 215 ? 58.981 -13.524 31.471 1.00 26.57 215 ILE A CA 1
ATOM 1625 C C . ILE A 1 215 ? 60.150 -13.885 30.560 1.00 25.37 215 ILE A C 1
ATOM 1626 O O . ILE A 1 215 ? 61.294 -13.521 30.828 1.00 28.64 215 ILE A O 1
ATOM 1631 N N . LYS A 1 216 ? 59.859 -14.597 29.479 1.00 26.52 216 LYS A N 1
ATOM 1632 C CA . LYS A 1 216 ? 60.894 -14.986 28.528 1.00 26.57 216 LYS A CA 1
ATOM 1633 C C . LYS A 1 216 ? 61.569 -13.738 27.962 1.00 26.86 216 LYS A C 1
ATOM 1634 O O . LYS A 1 216 ? 62.795 -13.635 27.948 1.00 27.97 216 LYS A O 1
ATOM 1640 N N . GLU A 1 217 ? 60.758 -12.787 27.507 1.00 27.53 217 GLU A N 1
ATOM 1641 C CA . GLU A 1 217 ? 61.270 -11.540 26.933 1.00 28.66 217 GLU A CA 1
ATOM 1642 C C . GLU A 1 217 ? 61.975 -10.686 27.989 1.00 26.96 217 GLU A C 1
ATOM 1643 O O . GLU A 1 217 ? 62.951 -10.009 27.692 1.00 28.31 217 GLU A O 1
ATOM 1649 N N . HIS A 1 218 ? 61.465 -10.726 29.217 1.00 26.79 218 HIS A N 1
ATOM 1650 C CA . HIS A 1 218 ? 62.031 -9.975 30.339 1.00 26.72 218 HIS A CA 1
ATOM 1651 C C . HIS A 1 218 ? 63.446 -10.445 30.657 1.00 26.10 218 HIS A C 1
ATOM 1652 O O . HIS A 1 218 ? 64.389 -9.654 30.678 1.00 27.51 218 HIS A O 1
ATOM 1659 N N . ILE A 1 219 ? 63.576 -11.739 30.916 1.00 24.43 219 ILE A N 1
ATOM 1660 C CA . ILE A 1 219 ? 64.858 -12.332 31.250 1.00 26.39 219 ILE A CA 1
ATOM 1661 C C . ILE A 1 219 ? 65.813 -12.244 30.066 1.00 26.74 219 ILE A C 1
ATOM 1662 O O . ILE A 1 219 ? 66.978 -11.900 30.225 1.00 25.66 219 ILE A O 1
ATOM 1667 N N . GLU A 1 220 ? 65.314 -12.550 28.877 1.00 28.29 220 GLU A N 1
ATOM 1668 C CA . GLU A 1 220 ? 66.139 -12.472 27.679 1.00 30.37 220 GLU A CA 1
ATOM 1669 C C . GLU A 1 220 ? 66.591 -11.027 27.453 1.00 30.12 220 GLU A C 1
ATOM 1670 O O . GLU A 1 220 ? 67.762 -10.768 27.165 1.00 29.84 220 GLU A O 1
ATOM 1676 N N . GLY A 1 221 ? 65.656 -10.094 27.593 1.00 29.24 221 GLY A N 1
ATOM 1677 C CA . GLY A 1 221 ? 65.971 -8.690 27.399 1.00 31.20 221 GLY A CA 1
ATOM 1678 C C . GLY A 1 221 ? 67.167 -8.225 28.209 1.00 32.70 221 GLY A C 1
ATOM 1679 O O . GLY A 1 221 ? 68.111 -7.655 27.662 1.00 33.52 221 GLY A O 1
ATOM 1680 N N . TYR A 1 222 ? 67.130 -8.476 29.515 1.00 31.70 222 TYR A N 1
ATOM 1681 C CA . TYR A 1 222 ? 68.207 -8.076 30.411 1.00 29.52 222 TYR A CA 1
ATOM 1682 C C . TYR A 1 222 ? 69.519 -8.791 30.107 1.00 29.20 222 TYR A C 1
ATOM 1683 O O . TYR A 1 222 ? 70.591 -8.198 30.178 1.00 29.48 222 TYR A O 1
ATOM 1692 N N . TYR A 1 223 ? 69.443 -10.072 29.777 1.00 29.85 223 TYR A N 1
ATOM 1693 C CA . TYR A 1 223 ? 70.655 -10.828 29.490 1.00 30.85 223 TYR A CA 1
ATOM 1694 C C . TYR A 1 223 ? 71.406 -10.263 28.287 1.00 32.40 223 TYR A C 1
ATOM 1695 O O . TYR A 1 223 ? 72.606 -10.005 28.358 1.00 32.84 223 TYR A O 1
ATOM 1704 N N . GLU A 1 224 ? 70.694 -10.065 27.184 1.00 33.50 224 GLU A N 1
ATOM 1705 C CA . GLU A 1 224 ? 71.310 -9.539 25.969 1.00 35.27 224 GLU A CA 1
ATOM 1706 C C . GLU A 1 224 ? 71.789 -8.104 26.143 1.00 33.83 224 GLU A C 1
ATOM 1707 O O . GLU A 1 224 ? 72.847 -7.727 25.638 1.00 34.03 224 GLU A O 1
ATOM 1713 N N . GLU A 1 225 ? 71.017 -7.310 26.872 1.00 33.92 225 GLU A N 1
ATOM 1714 C CA . GLU A 1 225 ? 71.374 -5.921 27.117 1.00 35.63 225 GLU A CA 1
ATOM 1715 C C . GLU A 1 225 ? 72.703 -5.836 27.871 1.00 36.39 225 GLU A C 1
ATOM 1716 O O . GLU A 1 225 ? 73.570 -5.032 27.530 1.00 36.59 225 GLU A O 1
ATOM 1722 N N . THR A 1 226 ? 72.859 -6.662 28.900 1.00 34.35 226 THR A N 1
ATOM 1723 C CA . THR A 1 226 ? 74.091 -6.668 29.679 1.00 33.58 226 THR A CA 1
ATOM 1724 C C . THR A 1 226 ? 75.205 -7.329 28.871 1.00 35.69 226 THR A C 1
ATOM 1725 O O . THR A 1 226 ? 76.380 -6.984 29.008 1.00 34.88 226 THR A O 1
ATOM 1729 N N . ALA A 1 227 ? 74.824 -8.277 28.020 1.00 37.92 227 ALA A N 1
ATOM 1730 C CA . ALA A 1 227 ? 75.780 -8.983 27.181 1.00 40.70 227 ALA A CA 1
ATOM 1731 C C . ALA A 1 227 ? 76.407 -8.002 26.197 1.00 43.78 227 ALA A C 1
ATOM 1732 O O . ALA A 1 227 ? 77.533 -8.198 25.737 1.00 43.71 227 ALA A O 1
ATOM 1734 N N . ALA A 1 228 ? 75.670 -6.941 25.883 1.00 45.88 228 ALA A N 1
ATOM 1735 C CA . ALA A 1 228 ? 76.149 -5.922 24.958 1.00 48.91 228 ALA A CA 1
ATOM 1736 C C . ALA A 1 228 ? 76.883 -4.813 25.703 1.00 50.35 228 ALA A C 1
ATOM 1737 O O . ALA A 1 228 ? 77.892 -4.297 25.224 1.00 51.68 228 ALA A O 1
ATOM 1739 N N . ALA A 1 229 ? 76.369 -4.460 26.877 1.00 51.47 229 ALA A N 1
ATOM 1740 C CA . ALA A 1 229 ? 76.943 -3.402 27.701 1.00 52.25 229 ALA A CA 1
ATOM 1741 C C . ALA A 1 229 ? 78.296 -3.752 28.309 1.00 55.06 229 ALA A C 1
ATOM 1742 O O . ALA A 1 229 ? 78.914 -2.915 28.970 1.00 55.46 229 ALA A O 1
ATOM 1744 N N . GLU A 1 230 ? 78.759 -4.981 28.100 1.00 56.15 230 GLU A N 1
ATOM 1745 C CA . GLU A 1 230 ? 80.046 -5.385 28.652 1.00 58.63 230 GLU A CA 1
ATOM 1746 C C . GLU A 1 230 ? 81.159 -4.530 28.044 1.00 60.71 230 GLU A C 1
ATOM 1747 O O . GLU A 1 230 ? 81.236 -4.373 26.823 1.00 60.93 230 GLU A O 1
ATOM 1753 N N . ALA A 1 231 ? 82.014 -3.974 28.901 1.00 62.03 231 ALA A N 1
ATOM 1754 C CA . ALA A 1 231 ? 83.109 -3.117 28.450 1.00 63.67 231 ALA A CA 1
ATOM 1755 C C . ALA A 1 231 ? 84.161 -3.890 27.663 1.00 64.10 231 ALA A C 1
ATOM 1756 O O . ALA A 1 231 ? 85.228 -4.209 28.182 1.00 65.24 231 ALA A O 1
ATOM 1758 N N . LEU A 1 232 ? 83.855 -4.191 26.407 1.00 64.84 232 LEU A N 1
ATOM 1759 C CA . LEU A 1 232 ? 84.782 -4.927 25.559 1.00 65.50 232 LEU A CA 1
ATOM 1760 C C . LEU A 1 232 ? 84.013 -5.479 24.369 1.00 66.14 232 LEU A C 1
ATOM 1761 O O . LEU A 1 232 ? 82.761 -5.441 24.409 1.00 65.19 232 LEU A O 1
ATOM 1766 N N . SER B 1 2 ? 79.702 -18.027 63.290 1.00 53.49 2 SER B N 1
ATOM 1767 C CA . SER B 1 2 ? 78.633 -16.983 63.328 1.00 53.80 2 SER B CA 1
ATOM 1768 C C . SER B 1 2 ? 78.349 -16.451 61.924 1.00 53.12 2 SER B C 1
ATOM 1769 O O . SER B 1 2 ? 78.956 -16.901 60.950 1.00 52.67 2 SER B O 1
ATOM 1772 N N . VAL B 1 3 ? 77.425 -15.497 61.826 1.00 52.11 3 VAL B N 1
ATOM 1773 C CA . VAL B 1 3 ? 77.072 -14.904 60.539 1.00 50.88 3 VAL B CA 1
ATOM 1774 C C . VAL B 1 3 ? 78.247 -14.092 60.008 1.00 50.04 3 VAL B C 1
ATOM 1775 O O . VAL B 1 3 ? 78.605 -14.195 58.832 1.00 50.48 3 VAL B O 1
ATOM 1779 N N . LYS B 1 4 ? 78.835 -13.281 60.883 1.00 48.09 4 LYS B N 1
ATOM 1780 C CA . LYS B 1 4 ? 79.983 -12.459 60.517 1.00 46.14 4 LYS B CA 1
ATOM 1781 C C . LYS B 1 4 ? 81.092 -13.347 59.969 1.00 42.89 4 LYS B C 1
ATOM 1782 O O . LYS B 1 4 ? 81.688 -13.044 58.939 1.00 42.38 4 LYS B O 1
ATOM 1788 N N . ALA B 1 5 ? 81.356 -14.444 60.670 1.00 40.32 5 ALA B N 1
ATOM 1789 C CA . ALA B 1 5 ? 82.384 -15.396 60.265 1.00 38.18 5 ALA B CA 1
ATOM 1790 C C . ALA B 1 5 ? 82.016 -16.027 58.923 1.00 35.91 5 ALA B C 1
ATOM 1791 O O . ALA B 1 5 ? 82.832 -16.072 58.004 1.00 35.65 5 ALA B O 1
ATOM 1793 N N . HIS B 1 6 ? 80.781 -16.508 58.816 1.00 32.96 6 HIS B N 1
ATOM 1794 C CA . HIS B 1 6 ? 80.306 -17.129 57.586 1.00 30.86 6 HIS B CA 1
ATOM 1795 C C . HIS B 1 6 ? 80.475 -16.214 56.375 1.00 30.38 6 HIS B C 1
ATOM 1796 O O . HIS B 1 6 ? 81.068 -16.604 55.372 1.00 29.07 6 HIS B O 1
ATOM 1803 N N . GLU B 1 7 ? 79.941 -15.001 56.462 1.00 29.29 7 GLU B N 1
ATOM 1804 C CA . GLU B 1 7 ? 80.049 -14.060 55.357 1.00 30.74 7 GLU B CA 1
ATOM 1805 C C . GLU B 1 7 ? 81.487 -13.642 55.098 1.00 29.18 7 GLU B C 1
ATOM 1806 O O . GLU B 1 7 ? 81.891 -13.487 53.948 1.00 26.91 7 GLU B O 1
ATOM 1812 N N . SER B 1 8 ? 82.263 -13.451 56.161 1.00 29.90 8 SER B N 1
ATOM 1813 C CA . SER B 1 8 ? 83.655 -13.056 55.987 1.00 29.21 8 SER B CA 1
ATOM 1814 C C . SER B 1 8 ? 84.372 -14.132 55.188 1.00 26.16 8 SER B C 1
ATOM 1815 O O . SER B 1 8 ? 85.151 -13.832 54.288 1.00 26.23 8 SER B O 1
ATOM 1818 N N . VAL B 1 9 ? 84.091 -15.387 55.526 1.00 25.82 9 VAL B N 1
ATOM 1819 C CA . VAL B 1 9 ? 84.699 -16.525 54.854 1.00 27.13 9 VAL B CA 1
ATOM 1820 C C . VAL B 1 9 ? 84.240 -16.621 53.405 1.00 26.90 9 VAL B C 1
ATOM 1821 O O . VAL B 1 9 ? 85.052 -16.816 52.500 1.00 26.73 9 VAL B O 1
ATOM 1825 N N . MET B 1 10 ? 82.938 -16.485 53.180 1.00 27.67 10 MET B N 1
ATOM 1826 C CA . MET B 1 10 ? 82.413 -16.569 51.825 1.00 27.57 10 MET B CA 1
ATOM 1827 C C . MET B 1 10 ? 83.010 -15.491 50.950 1.00 27.30 10 MET B C 1
ATOM 1828 O O . MET B 1 10 ? 83.434 -15.762 49.833 1.00 28.30 10 MET B O 1
ATOM 1833 N N . ASP B 1 11 ? 83.044 -14.264 51.460 1.00 28.21 11 ASP B N 1
ATOM 1834 C CA . ASP B 1 11 ? 83.606 -13.157 50.700 1.00 29.41 11 ASP B CA 1
ATOM 1835 C C . ASP B 1 11 ? 85.093 -13.394 50.438 1.00 29.14 11 ASP B C 1
ATOM 1836 O O . ASP B 1 11 ? 85.592 -13.115 49.346 1.00 29.45 11 ASP B O 1
ATOM 1841 N N . TRP B 1 12 ? 85.797 -13.910 51.443 1.00 28.89 12 TRP B N 1
ATOM 1842 C CA . TRP B 1 12 ? 87.229 -14.164 51.313 1.00 27.79 12 TRP B CA 1
ATOM 1843 C C . TRP B 1 12 ? 87.512 -15.252 50.286 1.00 26.41 12 TRP B C 1
ATOM 1844 O O . TRP B 1 12 ? 88.341 -15.069 49.399 1.00 27.52 12 TRP B O 1
ATOM 1855 N N . VAL B 1 13 ? 86.830 -16.387 50.419 1.00 26.33 13 VAL B N 1
ATOM 1856 C CA . VAL B 1 13 ? 87.008 -17.494 49.489 1.00 25.51 13 VAL B CA 1
ATOM 1857 C C . VAL B 1 13 ? 86.633 -17.052 48.076 1.00 26.46 13 VAL B C 1
ATOM 1858 O O . VAL B 1 13 ? 87.328 -17.368 47.109 1.00 24.72 13 VAL B O 1
ATOM 1862 N N . THR B 1 14 ? 85.528 -16.321 47.964 1.00 26.46 14 THR B N 1
ATOM 1863 C CA . THR B 1 14 ? 85.076 -15.823 46.671 1.00 28.09 14 THR B CA 1
ATOM 1864 C C . THR B 1 14 ? 86.177 -15.001 45.999 1.00 28.98 14 THR B C 1
ATOM 1865 O O . THR B 1 14 ? 86.482 -15.202 44.825 1.00 30.48 14 THR B O 1
ATOM 1869 N N . GLU B 1 15 ? 86.780 -14.087 46.752 1.00 30.66 15 GLU B N 1
ATOM 1870 C CA . GLU B 1 15 ? 87.840 -13.246 46.212 1.00 31.33 15 GLU B CA 1
ATOM 1871 C C . GLU B 1 15 ? 89.103 -14.040 45.870 1.00 30.06 15 GLU B C 1
ATOM 1872 O O . GLU B 1 15 ? 89.808 -13.705 44.918 1.00 29.62 15 GLU B O 1
ATOM 1878 N N . GLU B 1 16 ? 89.392 -15.088 46.640 1.00 28.70 16 GLU B N 1
ATOM 1879 C CA . GLU B 1 16 ? 90.575 -15.908 46.370 1.00 27.32 16 GLU B CA 1
ATOM 1880 C C . GLU B 1 16 ? 90.402 -16.662 45.054 1.00 26.65 16 GLU B C 1
ATOM 1881 O O . GLU B 1 16 ? 91.333 -16.750 44.251 1.00 24.90 16 GLU B O 1
ATOM 1887 N N . LEU B 1 17 ? 89.202 -17.198 44.841 1.00 25.52 17 LEU B N 1
ATOM 1888 C CA . LEU B 1 17 ? 88.885 -17.939 43.624 1.00 26.11 17 LEU B CA 1
ATOM 1889 C C . LEU B 1 17 ? 88.869 -17.011 42.416 1.00 28.26 17 LEU B C 1
ATOM 1890 O O . LEU B 1 17 ? 89.319 -17.381 41.332 1.00 25.82 17 LEU B O 1
ATOM 1895 N N . ARG B 1 18 ? 88.340 -15.805 42.615 1.00 30.51 18 ARG B N 1
ATOM 1896 C CA . ARG B 1 18 ? 88.251 -14.810 41.553 1.00 31.98 18 ARG B CA 1
ATOM 1897 C C . ARG B 1 18 ? 89.631 -14.362 41.079 1.00 32.27 18 ARG B C 1
ATOM 1898 O O . ARG B 1 18 ? 89.885 -14.267 39.878 1.00 33.82 18 ARG B O 1
ATOM 1906 N N . SER B 1 19 ? 90.515 -14.084 42.029 1.00 33.23 19 SER B N 1
ATOM 1907 C CA . SER B 1 19 ? 91.868 -13.632 41.716 1.00 33.75 19 SER B CA 1
ATOM 1908 C C . SER B 1 19 ? 92.758 -14.755 41.201 1.00 34.26 19 SER B C 1
ATOM 1909 O O . SER B 1 19 ? 93.829 -14.502 40.643 1.00 36.46 19 SER B O 1
ATOM 1912 N N . GLY B 1 20 ? 92.325 -15.995 41.397 1.00 33.32 20 GLY B N 1
ATOM 1913 C CA . GLY B 1 20 ? 93.117 -17.123 40.944 1.00 31.82 20 GLY B CA 1
ATOM 1914 C C . GLY B 1 20 ? 94.058 -17.661 42.007 1.00 30.11 20 GLY B C 1
ATOM 1915 O O . GLY B 1 20 ? 94.638 -18.732 41.835 1.00 29.74 20 GLY B O 1
ATOM 1916 N N . ARG B 1 21 ? 94.215 -16.926 43.105 1.00 29.65 21 ARG B N 1
ATOM 1917 C CA . ARG B 1 21 ? 95.093 -17.360 44.188 1.00 29.12 21 ARG B CA 1
ATOM 1918 C C . ARG B 1 21 ? 94.689 -18.736 44.707 1.00 27.46 21 ARG B C 1
ATOM 1919 O O . ARG B 1 21 ? 95.512 -19.475 45.253 1.00 27.13 21 ARG B O 1
ATOM 1927 N N . LEU B 1 22 ? 93.413 -19.073 44.549 1.00 26.40 22 LEU B N 1
ATOM 1928 C CA . LEU B 1 22 ? 92.916 -20.379 44.968 1.00 25.37 22 LEU B CA 1
ATOM 1929 C C . LEU B 1 22 ? 92.024 -20.960 43.879 1.00 25.27 22 LEU B C 1
ATOM 1930 O O . LEU B 1 22 ? 91.454 -20.224 43.076 1.00 24.17 22 LEU B O 1
ATOM 1935 N N . LYS B 1 23 ? 91.921 -22.287 43.862 1.00 25.12 23 LYS B N 1
ATOM 1936 C CA . LYS B 1 23 ? 91.106 -23.022 42.898 1.00 26.18 23 LYS B CA 1
ATOM 1937 C C . LYS B 1 23 ? 90.278 -24.051 43.654 1.00 26.05 23 LYS B C 1
ATOM 1938 O O . LYS B 1 23 ? 90.657 -24.464 44.752 1.00 21.72 23 LYS B O 1
ATOM 1944 N N . ILE B 1 24 ? 89.153 -24.462 43.071 1.00 26.49 24 ILE B N 1
ATOM 1945 C CA . ILE B 1 24 ? 88.307 -25.471 43.706 1.00 27.64 24 ILE B CA 1
ATOM 1946 C C . ILE B 1 24 ? 89.205 -26.679 43.930 1.00 25.96 24 ILE B C 1
ATOM 1947 O O . ILE B 1 24 ? 89.973 -27.058 43.048 1.00 26.91 24 ILE B O 1
ATOM 1952 N N . GLY B 1 25 ? 89.116 -27.275 45.111 1.00 25.72 25 GLY B N 1
ATOM 1953 C CA . GLY B 1 25 ? 89.958 -28.417 45.417 1.00 25.28 25 GLY B CA 1
ATOM 1954 C C . GLY B 1 25 ? 91.162 -28.029 46.266 1.00 25.70 25 GLY B C 1
ATOM 1955 O O . GLY B 1 25 ? 91.786 -28.894 46.874 1.00 27.55 25 GLY B O 1
ATOM 1956 N N . ASP B 1 26 ? 91.492 -26.737 46.316 1.00 23.83 26 ASP B N 1
ATOM 1957 C CA . ASP B 1 26 ? 92.637 -26.275 47.104 1.00 24.40 26 ASP B CA 1
ATOM 1958 C C . ASP B 1 26 ? 92.340 -26.208 48.594 1.00 25.10 26 ASP B C 1
ATOM 1959 O O . ASP B 1 26 ? 91.187 -26.050 49.007 1.00 23.82 26 ASP B O 1
ATOM 1964 N N . HIS B 1 27 ? 93.400 -26.303 49.393 1.00 23.54 27 HIS B N 1
ATOM 1965 C CA . HIS B 1 27 ? 93.254 -26.246 50.840 1.00 23.07 27 HIS B CA 1
ATOM 1966 C C . HIS B 1 27 ? 93.270 -24.813 51.321 1.00 22.34 27 HIS B C 1
ATOM 1967 O O . HIS B 1 27 ? 94.008 -23.982 50.790 1.00 23.17 27 HIS B O 1
ATOM 1974 N N . LEU B 1 28 ? 92.441 -24.530 52.321 1.00 23.22 28 LEU B N 1
ATOM 1975 C CA . LEU B 1 28 ? 92.406 -23.200 52.884 1.00 23.22 28 LEU B CA 1
ATOM 1976 C C . LEU B 1 28 ? 93.546 -23.082 53.874 1.00 21.13 28 LEU B C 1
ATOM 1977 O O . LEU B 1 28 ? 94.195 -24.081 54.216 1.00 19.97 28 LEU B O 1
ATOM 1982 N N . PRO B 1 29 ? 93.815 -21.854 54.349 1.00 23.45 29 PRO B N 1
ATOM 1983 C CA . PRO B 1 29 ? 94.897 -21.632 55.334 1.00 22.76 29 PRO B CA 1
ATOM 1984 C C . PRO B 1 29 ? 94.373 -22.302 56.618 1.00 23.90 29 PRO B C 1
ATOM 1985 O O . PRO B 1 29 ? 93.185 -22.661 56.661 1.00 22.62 29 PRO B O 1
ATOM 1989 N N . SER B 1 30 ? 95.233 -22.506 57.626 1.00 23.28 30 SER B N 1
ATOM 1990 C CA . SER B 1 30 ? 94.830 -23.134 58.935 1.00 23.39 30 SER B CA 1
ATOM 1991 C C . SER B 1 30 ? 93.767 -22.253 59.601 1.00 24.51 30 SER B C 1
ATOM 1992 O O . SER B 1 30 ? 93.678 -21.085 59.263 1.00 23.55 30 SER B O 1
ATOM 1995 N N . GLU B 1 31 ? 92.991 -22.753 60.561 1.00 27.11 31 GLU B N 1
ATOM 1996 C CA . GLU B 1 31 ? 91.994 -21.867 61.180 1.00 30.00 31 GLU B CA 1
ATOM 1997 C C . GLU B 1 31 ? 92.644 -20.674 61.881 1.00 29.23 31 GLU B C 1
ATOM 1998 O O . GLU B 1 31 ? 92.135 -19.553 61.829 1.00 26.59 31 GLU B O 1
ATOM 2004 N N . ARG B 1 32 ? 93.799 -20.916 62.490 1.00 30.16 32 ARG B N 1
ATOM 2005 C CA . ARG B 1 32 ? 94.538 -19.865 63.179 1.00 29.76 32 ARG B CA 1
ATOM 2006 C C . ARG B 1 32 ? 94.863 -18.709 62.245 1.00 27.74 32 ARG B C 1
ATOM 2007 O O . ARG B 1 32 ? 94.628 -17.548 62.568 1.00 27.01 32 ARG B O 1
ATOM 2015 N N . ALA B 1 33 ? 95.394 -19.039 61.075 1.00 25.61 33 ALA B N 1
ATOM 2016 C CA . ALA B 1 33 ? 95.768 -18.039 60.078 1.00 24.88 33 ALA B CA 1
ATOM 2017 C C . ALA B 1 33 ? 94.551 -17.334 59.486 1.00 25.29 33 ALA B C 1
ATOM 2018 O O . ALA B 1 33 ? 94.489 -16.103 59.443 1.00 22.30 33 ALA B O 1
ATOM 2020 N N . LEU B 1 34 ? 93.576 -18.114 59.037 1.00 24.87 34 LEU B N 1
ATOM 2021 C CA . LEU B 1 34 ? 92.383 -17.529 58.440 1.00 27.82 34 LEU B CA 1
ATOM 2022 C C . LEU B 1 34 ? 91.629 -16.622 59.407 1.00 28.08 34 LEU B C 1
ATOM 2023 O O . LEU B 1 34 ? 91.199 -15.532 59.032 1.00 29.07 34 LEU B O 1
ATOM 2028 N N . SER B 1 35 ? 91.471 -17.065 60.649 1.00 29.70 35 SER B N 1
ATOM 2029 C CA . SER B 1 35 ? 90.763 -16.262 61.636 1.00 31.03 35 SER B CA 1
ATOM 2030 C C . SER B 1 35 ? 91.418 -14.899 61.835 1.00 31.30 35 SER B C 1
ATOM 2031 O O . SER B 1 35 ? 90.728 -13.890 61.967 1.00 31.39 35 SER B O 1
ATOM 2034 N N . GLU B 1 36 ? 92.749 -14.862 61.838 1.00 31.49 36 GLU B N 1
ATOM 2035 C CA . GLU B 1 36 ? 93.467 -13.603 62.017 1.00 32.17 36 GLU B CA 1
ATOM 2036 C C . GLU B 1 36 ? 93.265 -12.702 60.800 1.00 33.03 36 GLU B C 1
ATOM 2037 O O . GLU B 1 36 ? 93.041 -11.496 60.933 1.00 33.83 36 GLU B O 1
ATOM 2043 N N . THR B 1 37 ? 93.349 -13.300 59.615 1.00 32.11 37 THR B N 1
ATOM 2044 C CA . THR B 1 37 ? 93.164 -12.582 58.358 1.00 30.97 37 THR B CA 1
ATOM 2045 C C . THR B 1 37 ? 91.779 -11.939 58.277 1.00 31.18 37 THR B C 1
ATOM 2046 O O . THR B 1 37 ? 91.640 -10.800 57.836 1.00 31.60 37 THR B O 1
ATOM 2050 N N . LEU B 1 38 ? 90.759 -12.674 58.707 1.00 30.14 38 LEU B N 1
ATOM 2051 C CA . LEU B 1 38 ? 89.391 -12.176 58.671 1.00 32.46 38 LEU B CA 1
ATOM 2052 C C . LEU B 1 38 ? 89.047 -11.278 59.851 1.00 33.34 38 LEU B C 1
ATOM 2053 O O . LEU B 1 38 ? 88.081 -10.520 59.795 1.00 33.24 38 LEU B O 1
ATOM 2058 N N . GLY B 1 39 ? 89.834 -11.364 60.918 1.00 34.72 39 GLY B N 1
ATOM 2059 C CA . GLY B 1 39 ? 89.566 -10.543 62.084 1.00 35.59 39 GLY B CA 1
ATOM 2060 C C . GLY B 1 39 ? 88.368 -11.057 62.857 1.00 36.58 39 GLY B C 1
ATOM 2061 O O . GLY B 1 39 ? 87.512 -10.285 63.295 1.00 38.05 39 GLY B O 1
ATOM 2062 N N . VAL B 1 40 ? 88.300 -12.372 63.021 1.00 35.11 40 VAL B N 1
ATOM 2063 C CA . VAL B 1 40 ? 87.202 -12.981 63.748 1.00 35.42 40 VAL B CA 1
ATOM 2064 C C . VAL B 1 40 ? 87.748 -13.989 64.741 1.00 35.72 40 VAL B C 1
ATOM 2065 O O . VAL B 1 40 ? 88.852 -14.504 64.573 1.00 35.82 40 VAL B O 1
ATOM 2069 N N . SER B 1 41 ? 86.974 -14.251 65.787 1.00 37.22 41 SER B N 1
ATOM 2070 C CA . SER B 1 41 ? 87.367 -15.197 66.815 1.00 37.04 41 SER B CA 1
ATOM 2071 C C . SER B 1 41 ? 87.610 -16.558 66.189 1.00 39.85 41 SER B C 1
ATOM 2072 O O . SER B 1 41 ? 86.947 -16.935 65.220 1.00 40.23 41 SER B O 1
ATOM 2075 N N . ARG B 1 42 ? 88.564 -17.297 66.737 1.00 41.02 42 ARG B N 1
ATOM 2076 C CA . ARG B 1 42 ? 88.861 -18.619 66.215 1.00 42.89 42 ARG B CA 1
ATOM 2077 C C . ARG B 1 42 ? 87.626 -19.500 66.357 1.00 41.75 42 ARG B C 1
ATOM 2078 O O . ARG B 1 42 ? 87.380 -20.373 65.527 1.00 43.26 42 ARG B O 1
ATOM 2086 N N . SER B 1 43 ? 86.846 -19.254 67.406 1.00 41.56 43 SER B N 1
ATOM 2087 C CA . SER B 1 43 ? 85.643 -20.042 67.679 1.00 40.14 43 SER B CA 1
ATOM 2088 C C . SER B 1 43 ? 84.538 -19.831 66.651 1.00 38.35 43 SER B C 1
ATOM 2089 O O . SER B 1 43 ? 83.899 -20.791 66.216 1.00 36.95 43 SER B O 1
ATOM 2092 N N . SER B 1 44 ? 84.298 -18.580 66.273 1.00 37.33 44 SER B N 1
ATOM 2093 C CA . SER B 1 44 ? 83.263 -18.300 65.291 1.00 37.21 44 SER B CA 1
ATOM 2094 C C . SER B 1 44 ? 83.703 -18.808 63.920 1.00 35.68 44 SER B C 1
ATOM 2095 O O . SER B 1 44 ? 82.866 -19.215 63.107 1.00 35.67 44 SER B O 1
ATOM 2098 N N . LEU B 1 45 ? 85.009 -18.804 63.657 1.00 34.55 45 LEU B N 1
ATOM 2099 C CA . LEU B 1 45 ? 85.511 -19.293 62.381 1.00 31.84 45 LEU B CA 1
ATOM 2100 C C . LEU B 1 45 ? 85.352 -20.813 62.287 1.00 30.92 45 LEU B C 1
ATOM 2101 O O . LEU B 1 45 ? 84.925 -21.312 61.261 1.00 28.56 45 LEU B O 1
ATOM 2106 N N . ARG B 1 46 ? 85.673 -21.555 63.340 1.00 30.50 46 ARG B N 1
ATOM 2107 C CA . ARG B 1 46 ? 85.518 -22.993 63.281 1.00 31.67 46 ARG B CA 1
ATOM 2108 C C . ARG B 1 46 ? 84.064 -23.390 63.091 1.00 31.40 46 ARG B C 1
ATOM 2109 O O . ARG B 1 46 ? 83.756 -24.359 62.393 1.00 31.95 46 ARG B O 1
ATOM 2117 N N . GLU B 1 47 ? 83.168 -22.646 63.729 1.00 30.66 47 GLU B N 1
ATOM 2118 C CA . GLU B 1 47 ? 81.746 -22.936 63.616 1.00 31.40 47 GLU B CA 1
ATOM 2119 C C . GLU B 1 47 ? 81.282 -22.695 62.190 1.00 30.72 47 GLU B C 1
ATOM 2120 O O . GLU B 1 47 ? 80.569 -23.519 61.621 1.00 32.25 47 GLU B O 1
ATOM 2126 N N . ALA B 1 48 ? 81.694 -21.574 61.607 1.00 28.77 48 ALA B N 1
ATOM 2127 C CA . ALA B 1 48 ? 81.297 -21.255 60.244 1.00 29.13 48 ALA B CA 1
ATOM 2128 C C . ALA B 1 48 ? 81.792 -22.321 59.269 1.00 29.33 48 ALA B C 1
ATOM 2129 O O . ALA B 1 48 ? 81.087 -22.682 58.327 1.00 27.33 48 ALA B O 1
ATOM 2131 N N . LEU B 1 49 ? 83.002 -22.825 59.498 1.00 29.20 49 LEU B N 1
ATOM 2132 C CA . LEU B 1 49 ? 83.578 -23.848 58.632 1.00 29.27 49 LEU B CA 1
ATOM 2133 C C . LEU B 1 49 ? 82.923 -25.200 58.862 1.00 28.27 49 LEU B C 1
ATOM 2134 O O . LEU B 1 49 ? 82.789 -26.002 57.932 1.00 29.05 49 LEU B O 1
ATOM 2139 N N . ARG B 1 50 ? 82.520 -25.463 60.099 1.00 27.24 50 ARG B N 1
ATOM 2140 C CA . ARG B 1 50 ? 81.862 -26.727 60.406 1.00 26.21 50 ARG B CA 1
ATOM 2141 C C . ARG B 1 50 ? 80.523 -26.746 59.660 1.00 24.54 50 ARG B C 1
ATOM 2142 O O . ARG B 1 50 ? 80.098 -27.781 59.152 1.00 25.10 50 ARG B O 1
ATOM 2150 N N . VAL B 1 51 ? 79.865 -25.594 59.587 1.00 23.82 51 VAL B N 1
ATOM 2151 C CA . VAL B 1 51 ? 78.581 -25.503 58.892 1.00 23.04 51 VAL B CA 1
ATOM 2152 C C . VAL B 1 51 ? 78.766 -25.619 57.373 1.00 24.01 51 VAL B C 1
ATOM 2153 O O . VAL B 1 51 ? 78.007 -26.317 56.691 1.00 24.51 51 VAL B O 1
ATOM 2157 N N . LEU B 1 52 ? 79.779 -24.941 56.848 1.00 22.47 52 LEU B N 1
ATOM 2158 C CA . LEU B 1 52 ? 80.056 -24.983 55.418 1.00 23.24 52 LEU B CA 1
ATOM 2159 C C . LEU B 1 52 ? 80.415 -26.408 54.997 1.00 24.08 52 LEU B C 1
ATOM 2160 O O . LEU B 1 52 ? 80.105 -26.839 53.885 1.00 24.72 52 LEU B O 1
ATOM 2165 N N . GLU B 1 53 ? 81.058 -27.139 55.903 1.00 25.00 53 GLU B N 1
ATOM 2166 C CA . GLU B 1 53 ? 81.451 -28.523 55.649 1.00 25.31 53 GLU B CA 1
ATOM 2167 C C . GLU B 1 53 ? 80.193 -29.393 55.557 1.00 25.06 53 GLU B C 1
ATOM 2168 O O . GLU B 1 53 ? 80.081 -30.258 54.690 1.00 26.21 53 GLU B O 1
ATOM 2174 N N . ALA B 1 54 ? 79.240 -29.156 56.452 1.00 25.35 54 ALA B N 1
ATOM 2175 C CA . ALA B 1 54 ? 78.000 -29.921 56.449 1.00 26.56 54 ALA B CA 1
ATOM 2176 C C . ALA B 1 54 ? 77.173 -29.622 55.197 1.00 26.03 54 ALA B C 1
ATOM 2177 O O . ALA B 1 54 ? 76.476 -30.503 54.680 1.00 25.82 54 ALA B O 1
ATOM 2179 N N . LEU B 1 55 ? 77.250 -28.382 54.718 1.00 23.82 55 LEU B N 1
ATOM 2180 C CA . LEU B 1 55 ? 76.514 -27.967 53.527 1.00 23.11 55 LEU B CA 1
ATOM 2181 C C . LEU B 1 55 ? 77.140 -28.492 52.237 1.00 23.09 55 LEU B C 1
ATOM 2182 O O . LEU B 1 55 ? 76.453 -28.671 51.234 1.00 23.59 55 LEU B O 1
ATOM 2187 N N . GLY B 1 56 ? 78.447 -28.720 52.261 1.00 22.45 56 GLY B N 1
ATOM 2188 C CA . GLY B 1 56 ? 79.124 -29.224 51.080 1.00 21.53 56 GLY B CA 1
ATOM 2189 C C . GLY B 1 56 ? 79.989 -28.184 50.396 1.00 22.17 56 GLY B C 1
ATOM 2190 O O . GLY B 1 56 ? 80.779 -28.524 49.518 1.00 22.00 56 GLY B O 1
ATOM 2191 N N . THR B 1 57 ? 79.831 -26.919 50.791 1.00 20.59 57 THR B N 1
ATOM 2192 C CA . THR B 1 57 ? 80.603 -25.819 50.218 1.00 21.79 57 THR B CA 1
ATOM 2193 C C . THR B 1 57 ? 82.079 -26.103 50.478 1.00 25.41 57 THR B C 1
ATOM 2194 O O . THR B 1 57 ? 82.947 -25.826 49.646 1.00 21.37 57 THR B O 1
ATOM 2198 N N . ILE B 1 58 ? 82.336 -26.647 51.664 1.00 26.45 58 ILE B N 1
ATOM 2199 C CA . ILE B 1 58 ? 83.676 -26.995 52.114 1.00 28.58 58 ILE B CA 1
ATOM 2200 C C . ILE B 1 58 ? 83.706 -28.491 52.398 1.00 28.32 58 ILE B C 1
ATOM 2201 O O . ILE B 1 58 ? 82.682 -29.093 52.720 1.00 25.49 58 ILE B O 1
ATOM 2206 N N . SER B 1 59 ? 84.886 -29.084 52.273 1.00 28.57 59 SER B N 1
ATOM 2207 C CA . SER B 1 59 ? 85.053 -30.504 52.536 1.00 29.42 59 SER B CA 1
ATOM 2208 C C . SER B 1 59 ? 86.328 -30.684 53.350 1.00 28.80 59 SER B C 1
ATOM 2209 O O . SER B 1 59 ? 87.208 -29.829 53.320 1.00 26.88 59 SER B O 1
ATOM 2212 N N . THR B 1 60 ? 86.423 -31.785 54.086 1.00 29.15 60 THR B N 1
ATOM 2213 C CA . THR B 1 60 ? 87.611 -32.047 54.891 1.00 32.26 60 THR B CA 1
ATOM 2214 C C . THR B 1 60 ? 88.273 -33.366 54.519 1.00 32.42 60 THR B C 1
ATOM 2215 O O . THR B 1 60 ? 87.605 -34.395 54.388 1.00 32.92 60 THR B O 1
ATOM 2219 N N . ALA B 1 61 ? 89.590 -33.326 54.339 1.00 32.01 61 ALA B N 1
ATOM 2220 C CA . ALA B 1 61 ? 90.351 -34.525 54.002 1.00 31.95 61 ALA B CA 1
ATOM 2221 C C . ALA B 1 61 ? 91.281 -34.837 55.164 1.00 31.81 61 ALA B C 1
ATOM 2222 O O . ALA B 1 61 ? 92.128 -34.019 55.521 1.00 33.25 61 ALA B O 1
ATOM 2224 N N . THR B 1 62 ? 91.120 -36.011 55.762 1.00 31.16 62 THR B N 1
ATOM 2225 C CA . THR B 1 62 ? 91.969 -36.405 56.883 1.00 30.43 62 THR B CA 1
ATOM 2226 C C . THR B 1 62 ? 93.379 -36.754 56.408 1.00 28.54 62 THR B C 1
ATOM 2227 O O . THR B 1 62 ? 93.584 -37.090 55.242 1.00 26.90 62 THR B O 1
ATOM 2231 N N . GLY B 1 63 ? 94.342 -36.662 57.320 1.00 27.62 63 GLY B N 1
ATOM 2232 C CA . GLY B 1 63 ? 95.724 -36.979 57.000 1.00 27.99 63 GLY B CA 1
ATOM 2233 C C . GLY B 1 63 ? 96.428 -36.026 56.047 1.00 26.22 63 GLY B C 1
ATOM 2234 O O . GLY B 1 63 ? 97.400 -36.411 55.400 1.00 25.36 63 GLY B O 1
ATOM 2235 N N . SER B 1 64 ? 95.964 -34.781 55.978 1.00 25.28 64 SER B N 1
ATOM 2236 C CA . SER B 1 64 ? 96.550 -33.789 55.074 1.00 25.03 64 SER B CA 1
ATOM 2237 C C . SER B 1 64 ? 97.779 -33.027 55.589 1.00 22.46 64 SER B C 1
ATOM 2238 O O . SER B 1 64 ? 98.483 -32.398 54.800 1.00 20.74 64 SER B O 1
ATOM 2241 N N . GLY B 1 65 ? 98.031 -33.066 56.896 1.00 22.53 65 GLY B N 1
ATOM 2242 C CA . GLY B 1 65 ? 99.175 -32.349 57.448 1.00 22.99 65 GLY B CA 1
ATOM 2243 C C . GLY B 1 65 ? 100.387 -32.470 56.544 1.00 22.67 65 GLY B C 1
ATOM 2244 O O . GLY B 1 65 ? 100.697 -33.581 56.108 1.00 24.34 65 GLY B O 1
ATOM 2245 N N . PRO B 1 66 ? 101.132 -31.381 56.275 1.00 23.24 66 PRO B N 1
ATOM 2246 C CA . PRO B 1 66 ? 100.998 -29.995 56.733 1.00 22.60 66 PRO B CA 1
ATOM 2247 C C . PRO B 1 66 ? 99.854 -29.132 56.201 1.00 22.66 66 PRO B C 1
ATOM 2248 O O . PRO B 1 66 ? 99.636 -28.033 56.710 1.00 23.81 66 PRO B O 1
ATOM 2252 N N . ARG B 1 67 ? 99.139 -29.596 55.183 1.00 22.72 67 ARG B N 1
ATOM 2253 C CA . ARG B 1 67 ? 98.021 -28.817 54.643 1.00 24.12 67 ARG B CA 1
ATOM 2254 C C . ARG B 1 67 ? 96.870 -28.857 55.653 1.00 23.76 67 ARG B C 1
ATOM 2255 O O . ARG B 1 67 ? 96.716 -29.836 56.388 1.00 22.62 67 ARG B O 1
ATOM 2263 N N . SER B 1 68 ? 96.061 -27.801 55.678 1.00 23.84 68 SER B N 1
ATOM 2264 C CA . SER B 1 68 ? 94.954 -27.703 56.631 1.00 24.35 68 SER B CA 1
ATOM 2265 C C . SER B 1 68 ? 93.953 -28.850 56.599 1.00 24.09 68 SER B C 1
ATOM 2266 O O . SER B 1 68 ? 93.407 -29.231 57.633 1.00 24.91 68 SER B O 1
ATOM 2269 N N . GLY B 1 69 ? 93.703 -29.402 55.419 1.00 24.77 69 GLY B N 1
ATOM 2270 C CA . GLY B 1 69 ? 92.740 -30.482 55.329 1.00 25.60 69 GLY B CA 1
ATOM 2271 C C . GLY B 1 69 ? 91.332 -29.958 55.076 1.00 24.50 69 GLY B C 1
ATOM 2272 O O . GLY B 1 69 ? 90.386 -30.736 54.991 1.00 27.04 69 GLY B O 1
ATOM 2273 N N . THR B 1 70 ? 91.190 -28.637 54.980 1.00 25.45 70 THR B N 1
ATOM 2274 C CA . THR B 1 70 ? 89.894 -28.008 54.712 1.00 24.74 70 THR B CA 1
ATOM 2275 C C . THR B 1 70 ? 89.964 -27.565 53.261 1.00 23.85 70 THR B C 1
ATOM 2276 O O . THR B 1 70 ? 90.755 -26.691 52.906 1.00 23.29 70 THR B O 1
ATOM 2280 N N . ILE B 1 71 ? 89.131 -28.179 52.428 1.00 23.56 71 ILE B N 1
ATOM 2281 C CA . ILE B 1 71 ? 89.139 -27.922 50.993 1.00 24.23 71 ILE B CA 1
ATOM 2282 C C . ILE B 1 71 ? 87.919 -27.207 50.411 1.00 23.08 71 ILE B C 1
ATOM 2283 O O . ILE B 1 71 ? 86.788 -27.475 50.800 1.00 22.17 71 ILE B O 1
ATOM 2288 N N . ILE B 1 72 ? 88.164 -26.297 49.471 1.00 23.17 72 ILE B N 1
ATOM 2289 C CA . ILE B 1 72 ? 87.087 -25.569 48.801 1.00 24.84 72 ILE B CA 1
ATOM 2290 C C . ILE B 1 72 ? 86.492 -26.522 47.768 1.00 24.37 72 ILE B C 1
ATOM 2291 O O . ILE B 1 72 ? 87.080 -26.723 46.709 1.00 25.85 72 ILE B O 1
ATOM 2296 N N . THR B 1 73 ? 85.335 -27.105 48.065 1.00 24.19 73 THR B N 1
ATOM 2297 C CA . THR B 1 73 ? 84.719 -28.044 47.134 1.00 25.09 73 THR B CA 1
ATOM 2298 C C . THR B 1 73 ? 83.565 -27.440 46.332 1.00 24.55 73 THR B C 1
ATOM 2299 O O . THR B 1 73 ? 83.358 -27.789 45.168 1.00 24.72 73 THR B O 1
ATOM 2303 N N . ALA B 1 74 ? 82.822 -26.528 46.949 1.00 22.87 74 ALA B N 1
ATOM 2304 C CA . ALA B 1 74 ? 81.712 -25.868 46.273 1.00 23.56 74 ALA B CA 1
ATOM 2305 C C . ALA B 1 74 ? 80.653 -26.844 45.763 1.00 23.89 74 ALA B C 1
ATOM 2306 O O . ALA B 1 74 ? 80.145 -26.691 44.655 1.00 24.59 74 ALA B O 1
ATOM 2308 N N . ALA B 1 75 ? 80.329 -27.847 46.574 1.00 22.46 75 ALA B N 1
ATOM 2309 C CA . ALA B 1 75 ? 79.314 -28.824 46.211 1.00 21.66 75 ALA B CA 1
ATOM 2310 C C . ALA B 1 75 ? 78.001 -28.353 46.826 1.00 20.35 75 ALA B C 1
ATOM 2311 O O . ALA B 1 75 ? 77.986 -27.780 47.919 1.00 19.59 75 ALA B O 1
ATOM 2313 N N . PRO B 1 76 ? 76.880 -28.596 46.135 1.00 20.88 76 PRO B N 1
ATOM 2314 C CA . PRO B 1 76 ? 75.562 -28.184 46.627 1.00 20.65 76 PRO B CA 1
ATOM 2315 C C . PRO B 1 76 ? 75.092 -28.936 47.876 1.00 20.41 76 PRO B C 1
ATOM 2316 O O . PRO B 1 76 ? 74.212 -28.465 48.594 1.00 22.46 76 PRO B O 1
ATOM 2320 N N . GLY B 1 77 ? 75.673 -30.103 48.135 1.00 20.45 77 GLY B N 1
ATOM 2321 C CA . GLY B 1 77 ? 75.285 -30.867 49.312 1.00 20.54 77 GLY B CA 1
ATOM 2322 C C . GLY B 1 77 ? 73.907 -31.506 49.216 1.00 19.84 77 GLY B C 1
ATOM 2323 O O . GLY B 1 77 ? 73.391 -31.711 48.123 1.00 16.31 77 GLY B O 1
ATOM 2324 N N . GLN B 1 78 ? 73.299 -31.801 50.363 1.00 20.97 78 GLN B N 1
ATOM 2325 C CA . GLN B 1 78 ? 71.990 -32.449 50.387 1.00 21.85 78 GLN B CA 1
ATOM 2326 C C . GLN B 1 78 ? 70.826 -31.548 50.785 1.00 21.12 78 GLN B C 1
ATOM 2327 O O . GLN B 1 78 ? 69.679 -31.992 50.805 1.00 19.23 78 GLN B O 1
ATOM 2333 N N . ALA B 1 79 ? 71.115 -30.290 51.102 1.00 19.67 79 ALA B N 1
ATOM 2334 C CA . ALA B 1 79 ? 70.068 -29.358 51.531 1.00 19.05 79 ALA B CA 1
ATOM 2335 C C . ALA B 1 79 ? 68.804 -29.382 50.674 1.00 18.36 79 ALA B C 1
ATOM 2336 O O . ALA B 1 79 ? 67.698 -29.510 51.201 1.00 19.70 79 ALA B O 1
ATOM 2338 N N . LEU B 1 80 ? 68.962 -29.254 49.360 1.00 17.76 80 LEU B N 1
ATOM 2339 C CA . LEU B 1 80 ? 67.809 -29.251 48.462 1.00 15.28 80 LEU B CA 1
ATOM 2340 C C . LEU B 1 80 ? 67.049 -30.573 48.518 1.00 16.25 80 LEU B C 1
ATOM 2341 O O . LEU B 1 80 ? 65.816 -30.579 48.558 1.00 16.64 80 LEU B O 1
ATOM 2346 N N . SER B 1 81 ? 67.766 -31.692 48.511 1.00 16.92 81 SER B N 1
ATOM 2347 C CA . SER B 1 81 ? 67.086 -32.984 48.573 1.00 16.96 81 SER B CA 1
ATOM 2348 C C . SER B 1 81 ? 66.343 -33.139 49.892 1.00 18.83 81 SER B C 1
ATOM 2349 O O . SER B 1 81 ? 65.199 -33.593 49.909 1.00 18.85 81 SER B O 1
ATOM 2352 N N . LEU B 1 82 ? 66.983 -32.756 50.995 1.00 17.09 82 LEU B N 1
ATOM 2353 C CA . LEU B 1 82 ? 66.342 -32.861 52.302 1.00 19.14 82 LEU B CA 1
ATOM 2354 C C . LEU B 1 82 ? 65.061 -32.035 52.361 1.00 18.47 82 LEU B C 1
ATOM 2355 O O . LEU B 1 82 ? 64.085 -32.439 53.000 1.00 16.32 82 LEU B O 1
ATOM 2360 N N . SER B 1 83 ? 65.064 -30.877 51.701 1.00 17.78 83 SER B N 1
ATOM 2361 C CA . SER B 1 83 ? 63.884 -30.015 51.688 1.00 16.86 83 SER B CA 1
ATOM 2362 C C . SER B 1 83 ? 62.770 -30.634 50.853 1.00 15.96 83 SER B C 1
ATOM 2363 O O . SER B 1 83 ? 61.600 -30.585 51.225 1.00 17.71 83 SER B O 1
ATOM 2366 N N . VAL B 1 84 ? 63.135 -31.202 49.713 1.00 16.56 84 VAL B N 1
ATOM 2367 C CA . VAL B 1 84 ? 62.145 -31.837 48.849 1.00 17.95 84 VAL B CA 1
ATOM 2368 C C . VAL B 1 84 ? 61.495 -33.008 49.574 1.00 16.69 84 VAL B C 1
ATOM 2369 O O . VAL B 1 84 ? 60.275 -33.097 49.665 1.00 19.40 84 VAL B O 1
ATOM 2373 N N . THR B 1 85 ? 62.327 -33.896 50.099 1.00 18.38 85 THR B N 1
ATOM 2374 C CA . THR B 1 85 ? 61.868 -35.088 50.800 1.00 18.98 85 THR B CA 1
ATOM 2375 C C . THR B 1 85 ? 61.054 -34.787 52.052 1.00 19.26 85 THR B C 1
ATOM 2376 O O . THR B 1 85 ? 60.089 -35.490 52.352 1.00 20.37 85 THR B O 1
ATOM 2380 N N . LEU B 1 86 ? 61.437 -33.750 52.788 1.00 18.51 86 LEU B N 1
ATOM 2381 C CA . LEU B 1 86 ? 60.701 -33.395 53.995 1.00 19.36 86 LEU B CA 1
ATOM 2382 C C . LEU B 1 86 ? 59.344 -32.820 53.598 1.00 19.66 86 LEU B C 1
ATOM 2383 O O . LEU B 1 86 ? 58.319 -33.166 54.188 1.00 19.47 86 LEU B O 1
ATOM 2388 N N . GLN B 1 87 ? 59.330 -31.943 52.596 1.00 17.14 87 GLN B N 1
ATOM 2389 C CA . GLN B 1 87 ? 58.067 -31.365 52.138 1.00 17.69 87 GLN B CA 1
ATOM 2390 C C . GLN B 1 87 ? 57.128 -32.460 51.628 1.00 17.96 87 GLN B C 1
ATOM 2391 O O . GLN B 1 87 ? 55.908 -32.334 51.717 1.00 17.11 87 GLN B O 1
ATOM 2397 N N . LEU B 1 88 ? 57.711 -33.515 51.064 1.00 19.17 88 LEU B N 1
ATOM 2398 C CA . LEU B 1 88 ? 56.949 -34.646 50.530 1.00 20.74 88 LEU B CA 1
ATOM 2399 C C . LEU B 1 88 ? 56.136 -35.358 51.617 1.00 21.52 88 LEU B C 1
ATOM 2400 O O . LEU B 1 88 ? 55.069 -35.919 51.342 1.00 21.08 88 LEU B O 1
ATOM 2405 N N . VAL B 1 89 ? 56.645 -35.346 52.846 1.00 22.77 89 VAL B N 1
ATOM 2406 C CA . VAL B 1 89 ? 55.951 -35.989 53.960 1.00 25.15 89 VAL B CA 1
ATOM 2407 C C . VAL B 1 89 ? 54.624 -35.288 54.256 1.00 24.94 89 VAL B C 1
ATOM 2408 O O . VAL B 1 89 ? 53.650 -35.926 54.652 1.00 27.67 89 VAL B O 1
ATOM 2412 N N . THR B 1 90 ? 54.595 -33.975 54.049 1.00 23.99 90 THR B N 1
ATOM 2413 C CA . THR B 1 90 ? 53.408 -33.159 54.304 1.00 23.03 90 THR B CA 1
ATOM 2414 C C . THR B 1 90 ? 52.504 -33.072 53.070 1.00 23.66 90 THR B C 1
ATOM 2415 O O . THR B 1 90 ? 52.848 -33.591 52.009 1.00 22.94 90 THR B O 1
ATOM 2419 N N . ASN B 1 91 ? 51.359 -32.407 53.207 1.00 21.95 91 ASN B N 1
ATOM 2420 C CA . ASN B 1 91 ? 50.426 -32.245 52.085 1.00 24.52 91 ASN B CA 1
ATOM 2421 C C . ASN B 1 91 ? 50.906 -31.191 51.101 1.00 23.94 91 ASN B C 1
ATOM 2422 O O . ASN B 1 91 ? 50.307 -30.990 50.047 1.00 26.39 91 ASN B O 1
ATOM 2427 N N . GLN B 1 92 ? 51.993 -30.521 51.454 1.00 24.85 92 GLN B N 1
ATOM 2428 C CA . GLN B 1 92 ? 52.570 -29.468 50.627 1.00 23.07 92 GLN B CA 1
ATOM 2429 C C . GLN B 1 92 ? 53.109 -29.964 49.282 1.00 21.20 92 GLN B C 1
ATOM 2430 O O . GLN B 1 92 ? 52.959 -29.303 48.250 1.00 18.33 92 GLN B O 1
ATOM 2436 N N . VAL B 1 93 ? 53.741 -31.131 49.297 1.00 20.78 93 VAL B N 1
ATOM 2437 C CA . VAL B 1 93 ? 54.337 -31.682 48.082 1.00 18.18 93 VAL B CA 1
ATOM 2438 C C . VAL B 1 93 ? 53.985 -33.153 47.893 1.00 19.03 93 VAL B C 1
ATOM 2439 O O . VAL B 1 93 ? 54.025 -33.930 48.843 1.00 17.45 93 VAL B O 1
ATOM 2443 N N . GLY B 1 94 ? 53.653 -33.526 46.661 1.00 17.10 94 GLY B N 1
ATOM 2444 C CA . GLY B 1 94 ? 53.306 -34.908 46.376 1.00 17.83 94 GLY B CA 1
ATOM 2445 C C . GLY B 1 94 ? 54.284 -35.576 45.426 1.00 16.70 94 GLY B C 1
ATOM 2446 O O . GLY B 1 94 ? 55.141 -34.917 44.824 1.00 16.25 94 GLY B O 1
ATOM 2447 N N . HIS B 1 95 ? 54.157 -36.889 45.282 1.00 17.91 95 HIS B N 1
ATOM 2448 C CA . HIS B 1 95 ? 55.043 -37.637 44.393 1.00 18.35 95 HIS B CA 1
ATOM 2449 C C . HIS B 1 95 ? 55.002 -37.091 42.970 1.00 17.43 95 HIS B C 1
ATOM 2450 O O . HIS B 1 95 ? 56.035 -36.965 42.314 1.00 16.68 95 HIS B O 1
ATOM 2457 N N . HIS B 1 96 ? 53.815 -36.748 42.496 1.00 17.40 96 HIS B N 1
ATOM 2458 C CA . HIS B 1 96 ? 53.701 -36.226 41.146 1.00 18.87 96 HIS B CA 1
ATOM 2459 C C . HIS B 1 96 ? 54.522 -34.949 40.952 1.00 18.17 96 HIS B C 1
ATOM 2460 O O . HIS B 1 96 ? 55.003 -34.6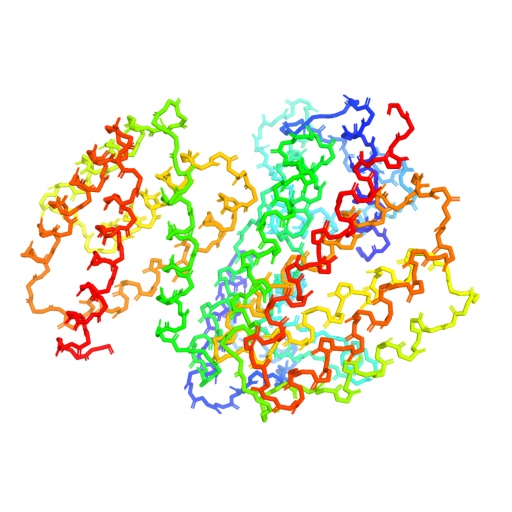80 39.848 1.00 17.13 96 HIS B O 1
ATOM 2467 N N . ASP B 1 97 ? 54.690 -34.165 42.014 1.00 16.25 97 ASP B N 1
ATOM 2468 C CA . ASP B 1 97 ? 55.474 -32.935 41.915 1.00 17.48 97 ASP B CA 1
ATOM 2469 C C . ASP B 1 97 ? 56.955 -33.227 41.655 1.00 17.55 97 ASP B C 1
ATOM 2470 O O . ASP B 1 97 ? 57.615 -32.513 40.892 1.00 17.64 97 ASP B O 1
ATOM 2475 N N . ILE B 1 98 ? 57.477 -34.265 42.303 1.00 15.82 98 ILE B N 1
ATOM 2476 C CA . ILE B 1 98 ? 58.874 -34.653 42.119 1.00 16.96 98 ILE B CA 1
ATOM 2477 C C . ILE B 1 98 ? 59.024 -35.208 40.700 1.00 17.09 98 ILE B C 1
ATOM 2478 O O . ILE B 1 98 ? 59.940 -34.846 39.958 1.00 17.63 98 ILE B O 1
ATOM 2483 N N . TYR B 1 99 ? 58.107 -36.096 40.343 1.00 16.59 99 TYR B N 1
ATOM 2484 C CA . TYR B 1 99 ? 58.071 -36.714 39.023 1.00 16.34 99 TYR B CA 1
ATOM 2485 C C . TYR B 1 99 ? 58.110 -35.640 37.936 1.00 15.47 99 TYR B C 1
ATOM 2486 O O . TYR B 1 99 ? 58.920 -35.692 37.009 1.00 17.51 99 TYR B O 1
ATOM 2495 N N . GLU B 1 100 ? 57.222 -34.662 38.061 1.00 16.39 100 GLU B N 1
ATOM 2496 C CA . GLU B 1 100 ? 57.131 -33.586 37.092 1.00 17.09 100 GLU B CA 1
ATOM 2497 C C . GLU B 1 100 ? 58.391 -32.727 37.044 1.00 17.47 100 GLU B C 1
ATOM 2498 O O . GLU B 1 100 ? 58.746 -32.200 35.989 1.00 18.34 100 GLU B O 1
ATOM 2504 N N . THR B 1 101 ? 59.065 -32.583 38.183 1.00 14.80 101 THR B N 1
ATOM 2505 C CA . THR B 1 101 ? 60.295 -31.798 38.236 1.00 13.80 101 THR B CA 1
ATOM 2506 C C . THR B 1 101 ? 61.357 -32.491 37.390 1.00 15.89 101 THR B C 1
ATOM 2507 O O . THR B 1 101 ? 62.080 -31.846 36.623 1.00 12.49 101 THR B O 1
ATOM 2511 N N . ARG B 1 102 ? 61.443 -33.810 37.532 1.00 14.14 102 ARG B N 1
ATOM 2512 C CA . ARG B 1 102 ? 62.399 -34.592 36.759 1.00 15.46 102 ARG B CA 1
ATOM 2513 C C . ARG B 1 102 ? 62.100 -34.419 35.267 1.00 15.37 102 ARG B C 1
ATOM 2514 O O . ARG B 1 102 ? 63.005 -34.218 34.463 1.00 15.97 102 ARG B O 1
ATOM 2522 N N . GLN B 1 103 ? 60.823 -34.503 34.904 1.00 16.63 103 GLN B N 1
ATOM 2523 C CA . GLN B 1 103 ? 60.425 -34.373 33.504 1.00 18.01 103 GLN B CA 1
ATOM 2524 C C . GLN B 1 103 ? 60.869 -33.031 32.934 1.00 18.41 103 GLN B C 1
ATOM 2525 O O . GLN B 1 103 ? 61.370 -32.956 31.812 1.00 19.40 103 GLN B O 1
ATOM 2531 N N . LEU B 1 104 ? 60.697 -31.969 33.714 1.00 17.16 104 LEU B N 1
ATOM 2532 C CA . LEU B 1 104 ? 61.084 -30.636 33.269 1.00 17.21 104 LEU B CA 1
ATOM 2533 C C . LEU B 1 104 ? 62.593 -30.567 33.015 1.00 16.49 104 LEU B C 1
ATOM 2534 O O . LEU B 1 104 ? 63.028 -30.211 31.923 1.00 15.10 104 LEU B O 1
ATOM 2539 N N . LEU B 1 105 ? 63.387 -30.938 34.016 1.00 15.89 105 LEU B N 1
ATOM 2540 C CA . LEU B 1 105 ? 64.848 -30.890 33.898 1.00 16.24 105 LEU B CA 1
ATOM 2541 C C . LEU B 1 105 ? 65.440 -31.872 32.893 1.00 17.79 105 LEU B C 1
ATOM 2542 O O . LEU B 1 105 ? 66.231 -31.490 32.028 1.00 15.70 105 LEU B O 1
ATOM 2547 N N . GLU B 1 106 ? 65.073 -33.141 33.017 1.00 17.25 106 GLU B N 1
ATOM 2548 C CA . GLU B 1 106 ? 65.594 -34.143 32.110 1.00 18.15 106 GLU B CA 1
ATOM 2549 C C . GLU B 1 106 ? 65.144 -33.866 30.684 1.00 17.24 106 GLU B C 1
ATOM 2550 O O . GLU B 1 106 ? 65.914 -34.053 29.751 1.00 19.77 106 GLU B O 1
ATOM 2556 N N . GLY B 1 107 ? 63.904 -33.413 30.522 1.00 17.04 107 GLY B N 1
ATOM 2557 C CA . GLY B 1 107 ? 63.391 -33.109 29.195 1.00 18.26 107 GLY B CA 1
ATOM 2558 C C . GLY B 1 107 ? 64.205 -32.018 28.518 1.00 19.13 107 GLY B C 1
ATOM 2559 O O . GLY B 1 107 ? 64.557 -32.130 27.345 1.00 19.17 107 GLY B O 1
ATOM 2560 N N . TRP B 1 108 ? 64.513 -30.960 29.261 1.00 20.35 108 TRP B N 1
ATOM 2561 C CA . TRP B 1 108 ? 65.301 -29.851 28.727 1.00 20.10 108 TRP B CA 1
ATOM 2562 C C . TRP B 1 108 ? 66.713 -30.314 28.348 1.00 20.76 108 TRP B C 1
ATOM 2563 O O . TRP B 1 108 ? 67.215 -29.997 27.265 1.00 20.00 108 TRP B O 1
ATOM 2574 N N . ALA B 1 109 ? 67.355 -31.058 29.243 1.00 18.84 109 ALA B N 1
ATOM 2575 C CA . ALA B 1 109 ? 68.706 -31.554 28.986 1.00 20.87 109 ALA B CA 1
ATOM 2576 C C . ALA B 1 109 ? 68.763 -32.450 27.744 1.00 21.52 109 ALA B C 1
ATOM 2577 O O . ALA B 1 109 ? 69.670 -32.321 26.927 1.00 21.35 109 ALA B O 1
ATOM 2579 N N . ALA B 1 110 ? 67.795 -33.355 27.604 1.00 21.19 110 ALA B N 1
ATOM 2580 C CA . ALA B 1 110 ? 67.760 -34.258 26.457 1.00 22.16 110 ALA B CA 1
ATOM 2581 C C . ALA B 1 110 ? 67.586 -33.483 25.155 1.00 22.16 110 ALA B C 1
ATOM 2582 O O . ALA B 1 110 ? 68.280 -33.726 24.164 1.00 23.16 110 ALA B O 1
ATOM 2584 N N . LEU B 1 111 ? 66.646 -32.550 25.174 1.00 22.51 111 LEU B N 1
ATOM 2585 C CA . LEU B 1 111 ? 66.332 -31.728 24.016 1.00 22.70 111 LEU B CA 1
ATOM 2586 C C . LEU B 1 111 ? 67.551 -30.980 23.490 1.00 23.17 111 LEU B C 1
ATOM 2587 O O . LEU B 1 111 ? 67.736 -30.854 22.275 1.00 23.70 111 LEU B O 1
ATOM 2592 N N . HIS B 1 112 ? 68.391 -30.503 24.401 1.00 22.43 112 HIS B N 1
ATOM 2593 C CA . HIS B 1 112 ? 69.586 -29.760 24.019 1.00 23.24 112 HIS B CA 1
ATOM 2594 C C . HIS B 1 112 ? 70.877 -30.579 24.080 1.00 21.99 112 HIS B C 1
ATOM 2595 O O . HIS B 1 112 ? 71.967 -30.028 23.979 1.00 19.51 112 HIS B O 1
ATOM 2602 N N . SER B 1 113 ? 70.749 -31.894 24.224 1.00 20.39 113 SER B N 1
ATOM 2603 C CA . SER B 1 113 ? 71.916 -32.767 24.295 1.00 22.50 113 SER B CA 1
ATOM 2604 C C . SER B 1 113 ? 72.726 -32.799 22.998 1.00 21.55 113 SER B C 1
ATOM 2605 O O . SER B 1 113 ? 72.168 -32.799 21.896 1.00 17.25 113 SER B O 1
ATOM 2608 N N . SER B 1 114 ? 74.045 -32.828 23.150 1.00 22.10 114 SER B N 1
ATOM 2609 C CA . SER B 1 114 ? 74.965 -32.886 22.019 1.00 24.76 114 SER B CA 1
ATOM 2610 C C . SER B 1 114 ? 75.755 -34.179 22.188 1.00 23.86 114 SER B C 1
ATOM 2611 O O . SER B 1 114 ? 76.383 -34.404 23.228 1.00 24.20 114 SER B O 1
ATOM 2614 N N . ALA B 1 115 ? 75.707 -35.029 21.169 1.00 24.01 115 ALA B N 1
ATOM 2615 C CA . ALA B 1 115 ? 76.379 -36.329 21.202 1.00 22.18 115 ALA B CA 1
ATOM 2616 C C . ALA B 1 115 ? 77.860 -36.292 21.555 1.00 24.56 115 ALA B C 1
ATOM 2617 O O . ALA B 1 115 ? 78.359 -37.195 22.229 1.00 24.96 115 ALA B O 1
ATOM 2619 N N . GLU B 1 116 ? 78.568 -35.262 21.100 1.00 24.63 116 GLU B N 1
ATOM 2620 C CA . GLU B 1 116 ? 79.998 -35.142 21.386 1.00 28.87 116 GLU B CA 1
ATOM 2621 C C . GLU B 1 116 ? 80.283 -34.726 22.830 1.00 29.59 116 GLU B C 1
ATOM 2622 O O . GLU B 1 116 ? 81.426 -34.778 23.279 1.00 29.83 116 GLU B O 1
ATOM 2628 N N . ARG B 1 117 ? 79.241 -34.329 23.555 1.00 29.47 117 ARG B N 1
ATOM 2629 C CA . ARG B 1 117 ? 79.386 -33.864 24.930 1.00 30.94 117 ARG B CA 1
ATOM 2630 C C . ARG B 1 117 ? 79.028 -34.849 26.038 1.00 31.61 117 ARG B C 1
ATOM 2631 O O . ARG B 1 117 ? 79.324 -34.609 27.208 1.00 31.27 117 ARG B O 1
ATOM 2639 N N . GLY B 1 118 ? 78.411 -35.962 25.668 1.00 32.11 118 GLY B N 1
ATOM 2640 C CA . GLY B 1 118 ? 78.002 -36.934 26.660 1.00 34.39 118 GLY B CA 1
ATOM 2641 C C . GLY B 1 118 ? 79.053 -37.866 27.230 1.00 35.99 118 GLY B C 1
ATOM 2642 O O . GLY B 1 118 ? 79.907 -38.400 26.517 1.00 36.30 118 GLY B O 1
ATOM 2643 N N . ASP B 1 119 ? 78.964 -38.062 28.539 1.00 34.85 119 ASP B N 1
ATOM 2644 C CA . ASP B 1 119 ? 79.854 -38.939 29.282 1.00 35.03 119 ASP B CA 1
ATOM 2645 C C . ASP B 1 119 ? 79.214 -40.327 29.152 1.00 36.42 119 ASP B C 1
ATOM 2646 O O . ASP B 1 119 ? 78.921 -40.994 30.147 1.00 33.39 119 ASP B O 1
ATOM 2651 N N . TRP B 1 120 ? 79.001 -40.738 27.905 1.00 36.62 120 TRP B N 1
ATOM 2652 C CA . TRP B 1 120 ? 78.360 -42.005 27.565 1.00 38.24 120 TRP B CA 1
ATOM 2653 C C . TRP B 1 120 ? 78.934 -43.279 28.192 1.00 39.15 120 TRP B C 1
ATOM 2654 O O . TRP B 1 120 ? 78.176 -44.179 28.557 1.00 38.91 120 TRP B O 1
ATOM 2665 N N . ASP B 1 121 ? 80.256 -43.370 28.313 1.00 38.79 121 ASP B N 1
ATOM 2666 C CA . ASP B 1 121 ? 80.876 -44.561 28.898 1.00 38.16 121 ASP B CA 1
ATOM 2667 C C . ASP B 1 121 ? 80.599 -44.685 30.393 1.00 37.04 121 ASP B C 1
ATOM 2668 O O . ASP B 1 121 ? 80.438 -45.797 30.906 1.00 36.47 121 ASP B O 1
ATOM 2673 N N . VAL B 1 122 ? 80.562 -43.546 31.085 1.00 34.48 122 VAL B N 1
ATOM 2674 C CA . VAL B 1 122 ? 80.268 -43.522 32.514 1.00 32.52 122 VAL B CA 1
ATOM 2675 C C . VAL B 1 122 ? 78.826 -43.994 32.732 1.00 31.18 122 VAL B C 1
ATOM 2676 O O . VAL B 1 122 ? 78.551 -44.803 33.614 1.00 32.22 122 VAL B O 1
ATOM 2680 N N . ALA B 1 123 ? 77.920 -43.488 31.910 1.00 30.31 123 ALA B N 1
ATOM 2681 C CA . ALA B 1 123 ? 76.514 -43.814 32.010 1.00 30.26 123 ALA B CA 1
ATOM 2682 C C . ALA B 1 123 ? 76.310 -45.314 31.758 1.00 30.97 123 ALA B C 1
ATOM 2683 O O . ALA B 1 123 ? 75.660 -46.020 32.541 1.00 30.22 123 ALA B O 1
ATOM 2685 N N . GLU B 1 124 ? 76.922 -45.823 30.692 1.00 31.42 124 GLU B N 1
ATOM 2686 C CA . GLU B 1 124 ? 76.785 -47.217 30.283 1.00 33.38 124 GLU B CA 1
ATOM 2687 C C . GLU B 1 124 ? 77.354 -48.072 31.423 1.00 31.94 124 GLU B C 1
ATOM 2688 O O . GLU B 1 124 ? 76.792 -49.134 31.706 1.00 32.55 124 GLU B O 1
ATOM 2694 N N . ALA B 1 125 ? 78.428 -47.664 32.125 1.00 32.59 125 ALA B N 1
ATOM 2695 C CA . ALA B 1 125 ? 78.922 -48.484 33.189 1.00 33.61 125 ALA B CA 1
ATOM 2696 C C . ALA B 1 125 ? 77.900 -48.605 34.284 1.00 33.12 125 ALA B C 1
ATOM 2697 O O . ALA B 1 125 ? 77.844 -49.652 34.904 1.00 33.88 125 ALA B O 1
ATOM 2699 N N . LEU B 1 126 ? 77.179 -47.526 34.585 1.00 32.21 126 LEU B N 1
ATOM 2700 C CA . LEU B 1 126 ? 76.169 -47.542 35.623 1.00 30.00 126 LEU B CA 1
ATOM 2701 C C . LEU B 1 126 ? 75.131 -48.604 35.253 1.00 29.91 126 LEU B C 1
ATOM 2702 O O . LEU B 1 126 ? 74.714 -49.421 36.090 1.00 29.26 126 LEU B O 1
ATOM 2707 N N . LEU B 1 127 ? 74.704 -48.588 33.993 1.00 28.30 127 LEU B N 1
ATOM 2708 C CA . LEU B 1 127 ? 73.716 -49.539 33.504 1.00 29.42 127 LEU B CA 1
ATOM 2709 C C . LEU B 1 127 ? 74.263 -50.953 33.599 1.00 31.78 127 LEU B C 1
ATOM 2710 O O . LEU B 1 127 ? 73.498 -51.913 33.668 1.00 31.20 127 LEU B O 1
ATOM 2715 N N . GLU B 1 128 ? 75.589 -51.071 33.602 1.00 34.58 128 GLU B N 1
ATOM 2716 C CA . GLU B 1 128 ? 76.248 -52.368 33.689 1.00 37.65 128 GLU B CA 1
ATOM 2717 C C . GLU B 1 128 ? 76.025 -52.962 35.072 1.00 37.41 128 GLU B C 1
ATOM 2718 O O . GLU B 1 128 ? 75.637 -54.124 35.207 1.00 36.91 128 GLU B O 1
ATOM 2724 N N . LYS B 1 129 ? 76.273 -52.156 36.099 1.00 36.70 129 LYS B N 1
ATOM 2725 C CA . LYS B 1 129 ? 76.086 -52.602 37.471 1.00 36.99 129 LYS B CA 1
ATOM 2726 C C . LYS B 1 129 ? 74.610 -52.877 37.735 1.00 36.44 129 LYS B C 1
ATOM 2727 O O . LYS B 1 129 ? 74.264 -53.766 38.513 1.00 37.59 129 LYS B O 1
ATOM 2733 N N . MET B 1 130 ? 73.744 -52.117 37.070 1.00 34.57 130 MET B N 1
ATOM 2734 C CA . MET B 1 130 ? 72.301 -52.258 37.238 1.00 33.48 130 MET B CA 1
ATOM 2735 C C . MET B 1 130 ? 71.683 -53.523 36.642 1.00 33.97 130 MET B C 1
ATOM 2736 O O . MET B 1 130 ? 70.526 -53.827 36.913 1.00 32.99 130 MET B O 1
ATOM 2741 N N . ASP B 1 131 ? 72.436 -54.254 35.827 1.00 36.05 131 ASP B N 1
ATOM 2742 C CA . ASP B 1 131 ? 71.906 -55.487 35.247 1.00 38.37 131 ASP B CA 1
ATOM 2743 C C . ASP B 1 131 ? 72.090 -56.669 36.201 1.00 39.43 131 ASP B C 1
ATOM 2744 O O . ASP B 1 131 ? 71.476 -57.719 36.021 1.00 37.98 131 ASP B O 1
ATOM 2749 N N . ASP B 1 132 ? 72.941 -56.490 37.208 1.00 41.29 132 ASP B N 1
ATOM 2750 C CA . ASP B 1 132 ? 73.203 -57.535 38.195 1.00 43.43 132 ASP B CA 1
ATOM 2751 C C . ASP B 1 132 ? 71.899 -58.032 38.819 1.00 44.54 132 ASP B C 1
ATOM 2752 O O . ASP B 1 132 ? 71.248 -57.309 39.573 1.00 44.87 132 ASP B O 1
ATOM 2757 N N . PRO B 1 133 ? 71.508 -59.284 38.510 1.00 45.05 133 PRO B N 1
ATOM 2758 C CA . PRO B 1 133 ? 70.295 -59.967 38.981 1.00 44.66 133 PRO B CA 1
ATOM 2759 C C . PRO B 1 133 ? 70.087 -60.057 40.494 1.00 44.46 133 PRO B C 1
ATOM 2760 O O . PRO B 1 133 ? 68.962 -60.256 40.955 1.00 44.15 133 PRO B O 1
ATOM 2764 N N . SER B 1 134 ? 71.159 -59.921 41.265 1.00 43.81 134 SER B N 1
ATOM 2765 C CA . SER B 1 134 ? 71.047 -60.006 42.717 1.00 43.08 134 SER B CA 1
ATOM 2766 C C . SER B 1 134 ? 70.962 -58.626 43.357 1.00 42.52 134 SER B C 1
ATOM 2767 O O . SER B 1 134 ? 70.543 -58.489 44.506 1.00 41.72 134 SER B O 1
ATOM 2770 N N . LEU B 1 135 ? 71.364 -57.609 42.601 1.00 41.50 135 LEU B N 1
ATOM 2771 C CA . LEU B 1 135 ? 71.363 -56.227 43.071 1.00 40.35 135 LEU B CA 1
ATOM 2772 C C . LEU B 1 135 ? 70.020 -55.829 43.698 1.00 38.54 135 LEU B C 1
ATOM 2773 O O . LEU B 1 135 ? 68.966 -55.974 43.083 1.00 36.57 135 LEU B O 1
ATOM 2778 N N . PRO B 1 136 ? 70.049 -55.336 44.949 1.00 37.58 136 PRO B N 1
ATOM 2779 C CA . PRO B 1 136 ? 68.841 -54.917 45.668 1.00 36.93 136 PRO B CA 1
ATOM 2780 C C . PRO B 1 136 ? 68.095 -53.757 45.013 1.00 35.57 136 PRO B C 1
ATOM 2781 O O . PRO B 1 136 ? 68.698 -52.861 44.426 1.00 35.64 136 PRO B O 1
ATOM 2785 N N . LEU B 1 137 ? 66.776 -53.792 45.134 1.00 34.41 137 LEU B N 1
ATOM 2786 C CA . LEU B 1 137 ? 65.891 -52.771 44.585 1.00 34.46 137 LEU B CA 1
ATOM 2787 C C . LEU B 1 137 ? 66.349 -51.341 44.904 1.00 34.11 137 LEU B C 1
ATOM 2788 O O . LEU B 1 137 ? 66.347 -50.464 44.037 1.00 33.52 137 LEU B O 1
ATOM 2793 N N . GLU B 1 138 ? 66.748 -51.111 46.149 1.00 32.62 138 GLU B N 1
ATOM 2794 C CA . GLU B 1 138 ? 67.196 -49.794 46.571 1.00 31.84 138 GLU B CA 1
ATOM 2795 C C . GLU B 1 138 ? 68.472 -49.333 45.869 1.00 31.71 138 GLU B C 1
ATOM 2796 O O . GLU B 1 138 ? 68.569 -48.178 45.453 1.00 28.14 138 GLU B O 1
ATOM 2802 N N . ASP B 1 139 ? 69.454 -50.227 45.755 1.00 30.08 139 ASP B N 1
ATOM 2803 C CA . ASP B 1 139 ? 70.718 -49.889 45.104 1.00 29.35 139 ASP B CA 1
ATOM 2804 C C . ASP B 1 139 ? 70.498 -49.618 43.616 1.00 29.54 139 ASP B C 1
ATOM 2805 O O . ASP B 1 139 ? 71.112 -48.714 43.045 1.00 29.29 139 ASP B O 1
ATOM 2810 N N . PHE B 1 140 ? 69.631 -50.416 42.995 1.00 27.64 140 PHE B N 1
ATOM 2811 C CA . PHE B 1 140 ? 69.310 -50.268 41.578 1.00 27.62 140 PHE B CA 1
ATOM 2812 C C . PHE B 1 140 ? 68.761 -48.875 41.298 1.00 27.67 140 PHE B C 1
ATOM 2813 O O . PHE B 1 140 ? 69.188 -48.207 40.353 1.00 26.79 140 PHE B O 1
ATOM 2821 N N . LEU B 1 141 ? 67.807 -48.444 42.119 1.00 27.03 141 LEU B N 1
ATOM 2822 C CA . LEU B 1 141 ? 67.205 -47.129 41.947 1.00 26.35 141 LEU B CA 1
ATOM 2823 C C . LEU B 1 141 ? 68.154 -45.987 42.314 1.00 27.14 141 LEU B C 1
ATOM 2824 O O . LEU B 1 141 ? 67.972 -44.860 41.846 1.00 27.26 141 LEU B O 1
ATOM 2829 N N . ARG B 1 142 ? 69.160 -46.264 43.142 1.00 27.17 142 ARG B N 1
ATOM 2830 C CA . ARG B 1 142 ? 70.130 -45.232 43.478 1.00 28.46 142 ARG B CA 1
ATOM 2831 C C . ARG B 1 142 ? 71.004 -45.026 42.256 1.00 27.28 142 ARG B C 1
ATOM 2832 O O . ARG B 1 142 ? 71.387 -43.903 41.948 1.00 26.92 142 ARG B O 1
ATOM 2840 N N . PHE B 1 143 ? 71.336 -46.117 41.570 1.00 26.70 143 PHE B N 1
ATOM 2841 C CA . PHE B 1 143 ? 72.148 -46.013 40.362 1.00 26.75 143 PHE B CA 1
ATOM 2842 C C . PHE B 1 143 ? 71.310 -45.413 39.231 1.00 24.20 143 PHE B C 1
ATOM 2843 O O . PHE B 1 143 ? 71.831 -44.710 38.364 1.00 24.02 143 PHE B O 1
ATOM 2851 N N . ASP B 1 144 ? 70.014 -45.710 39.251 1.00 23.27 144 ASP B N 1
ATOM 2852 C CA . ASP B 1 144 ? 69.063 -45.219 38.258 1.00 22.98 144 ASP B CA 1
ATOM 2853 C C . ASP B 1 144 ? 69.107 -43.686 38.268 1.00 21.78 144 ASP B C 1
ATOM 2854 O O . ASP B 1 144 ? 69.287 -43.050 37.235 1.00 21.18 144 ASP B O 1
ATOM 2859 N N . ALA B 1 145 ? 68.952 -43.103 39.450 1.00 21.73 145 ALA B N 1
ATOM 2860 C CA . ALA B 1 145 ? 68.964 -41.653 39.596 1.00 21.18 145 ALA B CA 1
ATOM 2861 C C . ALA B 1 145 ? 70.318 -41.080 39.183 1.00 22.84 145 ALA B C 1
ATOM 2862 O O . ALA B 1 145 ? 70.394 -39.987 38.629 1.00 23.17 145 ALA B O 1
ATOM 2864 N N . GLU B 1 146 ? 71.386 -41.820 39.463 1.00 22.70 146 GLU B N 1
ATOM 2865 C CA . GLU B 1 146 ? 72.727 -41.369 39.116 1.00 22.92 146 GLU B CA 1
ATOM 2866 C C . GLU B 1 146 ? 72.859 -41.356 37.598 1.00 21.68 146 GLU B C 1
ATOM 2867 O O . GLU B 1 146 ? 73.385 -40.406 37.015 1.00 20.39 146 GLU B O 1
ATOM 2873 N N . PHE B 1 147 ? 72.367 -42.422 36.973 1.00 19.74 147 PHE B N 1
ATOM 2874 C CA . PHE B 1 147 ? 72.389 -42.574 35.527 1.00 18.60 147 PHE B CA 1
ATOM 2875 C C . PHE B 1 147 ? 71.721 -41.386 34.836 1.00 18.62 147 PHE B C 1
ATOM 2876 O O . PHE B 1 147 ? 72.221 -40.879 33.838 1.00 17.57 147 PHE B O 1
ATOM 2884 N N . HIS B 1 148 ? 70.580 -40.956 35.364 1.00 18.69 148 HIS B N 1
ATOM 2885 C CA . HIS B 1 148 ? 69.854 -39.828 34.792 1.00 19.25 148 HIS B CA 1
ATOM 2886 C C . HIS B 1 148 ? 70.603 -38.513 34.975 1.00 18.58 148 HIS B C 1
ATOM 2887 O O . HIS B 1 148 ? 70.469 -37.592 34.163 1.00 17.94 148 HIS B O 1
ATOM 2894 N N . VAL B 1 149 ? 71.392 -38.420 36.037 1.00 18.82 149 VAL B N 1
ATOM 2895 C CA . VAL B 1 149 ? 72.169 -37.206 36.260 1.00 19.60 149 VAL B CA 1
ATOM 2896 C C . VAL B 1 149 ? 73.302 -37.189 35.230 1.00 20.56 149 VAL B C 1
ATOM 2897 O O . VAL B 1 149 ? 73.569 -36.167 34.594 1.00 21.14 149 VAL B O 1
ATOM 2901 N N . VAL B 1 150 ? 73.957 -38.332 35.062 1.00 20.86 150 VAL B N 1
ATOM 2902 C CA . VAL B 1 150 ? 75.060 -38.436 34.120 1.00 20.22 150 VAL B CA 1
ATOM 2903 C C . VAL B 1 150 ? 74.642 -38.107 32.688 1.00 20.89 150 VAL B C 1
ATOM 2904 O O . VAL B 1 150 ? 75.314 -37.323 32.020 1.00 20.19 150 VAL B O 1
ATOM 2908 N N . ILE B 1 151 ? 73.539 -38.680 32.206 1.00 20.65 151 ILE B N 1
ATOM 2909 C CA . ILE B 1 151 ? 73.134 -38.399 30.827 1.00 21.75 151 ILE B CA 1
ATOM 2910 C C . ILE B 1 151 ? 72.670 -36.962 30.594 1.00 21.79 151 ILE B C 1
ATOM 2911 O O . ILE B 1 151 ? 72.621 -36.511 29.453 1.00 21.19 151 ILE B O 1
ATOM 2916 N N . SER B 1 152 ? 72.329 -36.241 31.658 1.00 20.57 152 SER B N 1
ATOM 2917 C CA . SER B 1 152 ? 71.884 -34.860 31.496 1.00 19.07 152 SER B CA 1
ATOM 2918 C C . SER B 1 152 ? 73.068 -33.938 31.186 1.00 20.45 152 SER B C 1
ATOM 2919 O O . SER B 1 152 ? 72.883 -32.784 30.795 1.00 20.03 152 SER B O 1
ATOM 2922 N N . LYS B 1 153 ? 74.285 -34.452 31.343 1.00 21.50 153 LYS B N 1
ATOM 2923 C CA . LYS B 1 153 ? 75.488 -33.661 31.083 1.00 23.46 153 LYS B CA 1
ATOM 2924 C C . LYS B 1 153 ? 75.703 -33.392 29.596 1.00 23.87 153 LYS B C 1
ATOM 2925 O O . LYS B 1 153 ? 76.515 -32.543 29.224 1.00 23.20 153 LYS B O 1
ATOM 2931 N N . GLY B 1 154 ? 74.964 -34.108 28.751 1.00 23.48 154 GLY B N 1
ATOM 2932 C CA . GLY B 1 154 ? 75.085 -33.915 27.315 1.00 22.82 154 GLY B CA 1
ATOM 2933 C C . GLY B 1 154 ? 74.674 -32.529 26.847 1.00 21.94 154 GLY B C 1
ATOM 2934 O O . GLY B 1 154 ? 75.046 -32.096 25.762 1.00 20.47 154 GLY B O 1
ATOM 2935 N N . ALA B 1 155 ? 73.885 -31.846 27.673 1.00 20.89 155 ALA B N 1
ATOM 2936 C CA . ALA B 1 155 ? 73.415 -30.496 27.356 1.00 20.58 155 ALA B CA 1
ATOM 2937 C C . ALA B 1 155 ? 74.473 -29.474 27.772 1.00 20.14 155 ALA B C 1
ATOM 2938 O O . ALA B 1 155 ? 74.337 -28.281 27.540 1.00 20.77 155 ALA B O 1
ATOM 2940 N N . GLU B 1 156 ? 75.519 -29.967 28.413 1.00 21.27 156 GLU B N 1
ATOM 2941 C CA . GLU B 1 156 ? 76.614 -29.126 28.879 1.00 23.83 156 GLU B CA 1
ATOM 2942 C C . GLU B 1 156 ? 76.164 -27.870 29.568 1.00 22.73 156 GLU B C 1
ATOM 2943 O O . GLU B 1 156 ? 76.648 -26.761 29.251 1.00 23.31 156 GLU B O 1
ATOM 2949 N N . ASN B 1 157 ? 75.209 -27.979 30.481 1.00 21.32 157 ASN B N 1
ATOM 2950 C CA . ASN B 1 157 ? 74.806 -26.800 31.237 1.00 21.52 157 ASN B CA 1
ATOM 2951 C C . ASN B 1 157 ? 75.115 -27.247 32.680 1.00 20.19 157 ASN B C 1
ATOM 2952 O O . ASN B 1 157 ? 74.323 -27.955 33.328 1.00 19.16 157 ASN B O 1
ATOM 2957 N N . PRO B 1 158 ? 76.287 -26.850 33.200 1.00 21.40 158 PRO B N 1
ATOM 2958 C CA . PRO B 1 158 ? 76.645 -27.254 34.565 1.00 21.56 158 PRO B CA 1
ATOM 2959 C C . PRO B 1 158 ? 75.667 -26.875 35.686 1.00 21.87 158 PRO B C 1
ATOM 2960 O O . PRO B 1 158 ? 75.614 -27.555 36.710 1.00 20.50 158 PRO B O 1
ATOM 2964 N N . LEU B 1 159 ? 74.902 -25.800 35.520 1.00 21.18 159 LEU B N 1
ATOM 2965 C CA . LEU B 1 159 ? 73.942 -25.442 36.557 1.00 18.40 159 LEU B CA 1
ATOM 2966 C C . LEU B 1 159 ? 72.813 -26.478 36.550 1.00 19.82 159 LEU B C 1
ATOM 2967 O O . LEU B 1 159 ? 72.357 -26.914 37.604 1.00 19.65 159 LEU B O 1
ATOM 2972 N N . ILE B 1 160 ? 72.360 -26.868 35.362 1.00 18.78 160 ILE B N 1
ATOM 2973 C CA . ILE B 1 160 ? 71.305 -27.874 35.252 1.00 19.01 160 ILE B CA 1
ATOM 2974 C C . ILE B 1 160 ? 71.858 -29.172 35.833 1.00 20.03 160 ILE B C 1
ATOM 2975 O O . ILE B 1 160 ? 71.163 -29.884 36.555 1.00 21.81 160 ILE B O 1
ATOM 2980 N N . SER B 1 161 ? 73.122 -29.463 35.537 1.00 19.95 161 SER B N 1
ATOM 2981 C CA . SER B 1 161 ? 73.758 -30.676 36.045 1.00 22.71 161 SER B CA 1
ATOM 2982 C C . SER B 1 161 ? 73.882 -30.654 37.570 1.00 22.17 161 SER B C 1
ATOM 2983 O O . SER B 1 161 ? 73.726 -31.689 38.229 1.00 21.47 161 SER B O 1
ATOM 2986 N N . THR B 1 162 ? 74.178 -29.486 38.130 1.00 18.72 162 THR B N 1
ATOM 2987 C CA . THR B 1 162 ? 74.296 -29.364 39.582 1.00 18.51 162 THR B CA 1
ATOM 2988 C C . THR B 1 162 ? 72.918 -29.583 40.216 1.00 16.40 162 THR B C 1
ATOM 2989 O O . THR B 1 162 ? 72.803 -30.255 41.239 1.00 13.92 162 THR B O 1
ATOM 2993 N N . LEU B 1 163 ? 71.873 -29.023 39.608 1.00 16.65 163 LEU B N 1
ATOM 2994 C CA . LEU B 1 163 ? 70.513 -29.205 40.118 1.00 17.91 163 LEU B CA 1
ATOM 2995 C C . LEU B 1 163 ? 70.136 -30.693 40.120 1.00 18.16 163 LEU B C 1
ATOM 2996 O O . LEU B 1 163 ? 69.549 -31.186 41.083 1.00 16.37 163 LEU B O 1
ATOM 3001 N N . ME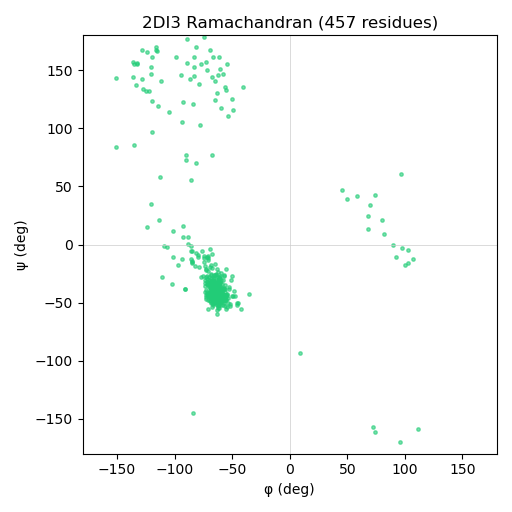T B 1 164 ? 70.478 -31.399 39.043 1.00 17.55 164 MET B N 1
ATOM 3002 C CA . MET B 1 164 ? 70.188 -32.830 38.928 1.00 18.55 164 MET B CA 1
ATOM 3003 C C . MET B 1 164 ? 70.900 -33.619 40.038 1.00 17.74 164 MET B C 1
ATOM 3004 O O . MET B 1 164 ? 70.301 -34.486 40.683 1.00 17.57 164 MET B O 1
ATOM 3009 N N . GLU B 1 165 ? 72.176 -33.308 40.251 1.00 17.86 165 GLU B N 1
ATOM 3010 C CA . GLU B 1 165 ? 72.985 -33.959 41.278 1.00 18.08 165 GLU B CA 1
ATOM 3011 C C . GLU B 1 165 ? 72.419 -33.708 42.675 1.00 17.96 165 GLU B C 1
ATOM 3012 O O . GLU B 1 165 ? 72.368 -34.612 43.508 1.00 17.15 165 GLU B O 1
ATOM 3018 N N . ALA B 1 166 ? 71.990 -32.475 42.922 1.00 16.31 166 ALA B N 1
ATOM 3019 C CA . ALA B 1 166 ? 71.428 -32.093 44.216 1.00 17.80 166 ALA B CA 1
ATOM 3020 C C . ALA B 1 166 ? 70.085 -32.780 44.507 1.00 16.59 166 ALA B C 1
ATOM 3021 O O . ALA B 1 166 ? 69.756 -33.047 45.658 1.00 18.24 166 ALA B O 1
ATOM 3023 N N . LEU B 1 167 ? 69.320 -33.062 43.461 1.00 15.94 167 LEU B N 1
ATOM 3024 C CA . LEU B 1 167 ? 68.013 -33.708 43.605 1.00 16.26 167 LEU B CA 1
ATOM 3025 C C . LEU B 1 167 ? 68.101 -35.234 43.649 1.00 16.09 167 LEU B C 1
ATOM 3026 O O . LEU B 1 167 ? 67.134 -35.909 44.000 1.00 16.94 167 LEU B O 1
ATOM 3031 N N . ARG B 1 168 ? 69.270 -35.759 43.298 1.00 17.36 168 ARG B N 1
ATOM 3032 C CA . ARG B 1 168 ? 69.521 -37.196 43.221 1.00 21.11 168 ARG B CA 1
ATOM 3033 C C . ARG B 1 168 ? 69.007 -38.043 44.386 1.00 21.14 168 ARG B C 1
ATOM 3034 O O . ARG B 1 168 ? 68.338 -39.054 44.175 1.00 20.16 168 ARG B O 1
ATOM 3042 N N . LEU B 1 169 ? 69.322 -37.639 45.609 1.00 21.47 169 LEU B N 1
ATOM 3043 C CA . LEU B 1 169 ? 68.888 -38.381 46.781 1.00 22.66 169 LEU B CA 1
ATOM 3044 C C . LEU B 1 169 ? 67.371 -38.405 46.947 1.00 21.67 169 LEU B C 1
ATOM 3045 O O . LEU B 1 169 ? 66.796 -39.448 47.267 1.00 21.87 169 LEU B O 1
ATOM 3050 N N . SER B 1 170 ? 66.719 -37.269 46.723 1.00 19.42 170 SER B N 1
ATOM 3051 C CA . SER B 1 170 ? 65.267 -37.216 46.855 1.00 18.58 170 SER B CA 1
ATOM 3052 C C . SER B 1 170 ? 64.580 -37.959 45.701 1.00 19.00 170 SER B C 1
ATOM 3053 O O . SER B 1 170 ? 63.474 -38.468 45.860 1.00 19.50 170 SER B O 1
ATOM 3056 N N . VAL B 1 171 ? 65.238 -38.033 44.544 1.00 19.35 171 VAL B N 1
ATOM 3057 C CA . VAL B 1 171 ? 64.668 -38.744 43.394 1.00 18.41 171 VAL B CA 1
ATOM 3058 C C . VAL B 1 171 ? 64.658 -40.247 43.699 1.00 16.83 171 VAL B C 1
ATOM 3059 O O . VAL B 1 171 ? 63.668 -40.943 43.462 1.00 14.69 171 VAL B O 1
ATOM 3063 N N . ALA B 1 172 ? 65.763 -40.739 44.235 1.00 16.75 172 ALA B N 1
ATOM 3064 C CA . ALA B 1 172 ? 65.872 -42.149 44.584 1.00 18.56 172 ALA B CA 1
ATOM 3065 C C . ALA B 1 172 ? 64.875 -42.503 45.700 1.00 20.90 172 ALA B C 1
ATOM 3066 O O . ALA B 1 172 ? 64.211 -43.542 45.642 1.00 21.62 172 ALA B O 1
ATOM 3068 N N . ASP B 1 173 ? 64.773 -41.632 46.705 1.00 22.12 173 ASP B N 1
ATOM 3069 C CA . ASP B 1 173 ? 63.849 -41.830 47.828 1.00 24.46 173 ASP B CA 1
ATOM 3070 C C . ASP B 1 173 ? 62.437 -42.033 47.287 1.00 23.06 173 ASP B C 1
ATOM 3071 O O . ASP B 1 173 ? 61.686 -42.898 47.742 1.00 21.49 173 ASP B O 1
ATOM 3076 N N . HIS B 1 174 ? 62.105 -41.200 46.309 1.00 21.52 174 HIS B N 1
ATOM 3077 C CA . HIS B 1 174 ? 60.813 -41.191 45.640 1.00 20.72 174 HIS B CA 1
ATOM 3078 C C . HIS B 1 174 ? 60.548 -42.454 44.825 1.00 20.69 174 HIS B C 1
ATOM 3079 O O . HIS B 1 174 ? 59.490 -43.065 44.971 1.00 22.05 174 HIS B O 1
ATOM 3086 N N . THR B 1 175 ? 61.488 -42.854 43.969 1.00 20.32 175 THR B N 1
ATOM 3087 C CA . THR B 1 175 ? 61.274 -44.063 43.162 1.00 22.20 175 THR B CA 1
ATOM 3088 C C . THR B 1 175 ? 61.282 -45.331 44.024 1.00 22.68 175 THR B C 1
ATOM 3089 O O . THR B 1 175 ? 60.562 -46.286 43.735 1.00 22.87 175 THR B O 1
ATOM 3093 N N . VAL B 1 176 ? 62.093 -45.334 45.080 1.00 22.80 176 VAL B N 1
ATOM 3094 C CA . VAL B 1 176 ? 62.165 -46.484 45.978 1.00 24.68 176 VAL B CA 1
ATOM 3095 C C . VAL B 1 176 ? 60.826 -46.665 46.687 1.00 25.20 176 VAL B C 1
ATOM 3096 O O . VAL B 1 176 ? 60.327 -47.779 46.798 1.00 28.26 176 VAL B O 1
ATOM 3100 N N . ALA B 1 177 ? 60.246 -45.565 47.162 1.00 26.07 177 ALA B N 1
ATOM 3101 C CA . ALA B 1 177 ? 58.957 -45.625 47.847 1.00 25.20 177 ALA B CA 1
ATOM 3102 C C . ALA B 1 177 ? 57.868 -46.073 46.879 1.00 24.76 177 ALA B C 1
ATOM 3103 O O . ALA B 1 177 ? 56.967 -46.815 47.250 1.00 27.77 177 ALA B O 1
ATOM 3105 N N . ARG B 1 178 ? 57.952 -45.620 45.633 1.00 23.73 178 ARG B N 1
ATOM 3106 C CA . ARG B 1 178 ? 56.970 -45.993 44.625 1.00 23.49 178 ARG B CA 1
ATOM 3107 C C . ARG B 1 178 ? 57.066 -47.479 44.282 1.00 22.46 178 ARG B C 1
ATOM 3108 O O . ARG B 1 178 ? 56.071 -48.109 43.938 1.00 21.04 178 ARG B O 1
ATOM 3116 N N . ALA B 1 179 ? 58.272 -48.027 44.376 1.00 22.66 179 ALA B N 1
ATOM 3117 C CA . ALA B 1 179 ? 58.516 -49.425 44.032 1.00 25.14 179 ALA B CA 1
ATOM 3118 C C . ALA B 1 179 ? 57.976 -50.442 45.036 1.00 28.18 179 ALA B C 1
ATOM 3119 O O . ALA B 1 179 ? 57.748 -51.602 44.688 1.00 27.30 179 ALA B O 1
ATOM 3121 N N . ARG B 1 180 ? 57.769 -50.007 46.273 1.00 30.53 180 ARG B N 1
ATOM 3122 C CA . ARG B 1 180 ? 57.286 -50.898 47.318 1.00 33.37 180 ARG B CA 1
ATOM 3123 C C . ARG B 1 180 ? 56.078 -51.760 46.936 1.00 33.56 180 ARG B C 1
ATOM 3124 O O . ARG B 1 180 ? 56.018 -52.935 47.292 1.00 33.91 180 ARG B O 1
ATOM 3132 N N . ALA B 1 181 ? 55.125 -51.188 46.208 1.00 32.22 181 ALA B N 1
ATOM 3133 C CA . ALA B 1 181 ? 53.933 -51.931 45.814 1.00 32.03 181 ALA B CA 1
ATOM 3134 C C . ALA B 1 181 ? 54.064 -52.690 44.494 1.00 32.18 181 ALA B C 1
ATOM 3135 O O . ALA B 1 181 ? 53.113 -53.343 44.065 1.00 33.70 181 ALA B O 1
ATOM 3137 N N . LEU B 1 182 ? 55.225 -52.608 43.850 1.00 29.57 182 LEU B N 1
ATOM 3138 C CA . LEU B 1 182 ? 55.429 -53.304 42.582 1.00 31.16 182 LEU B CA 1
ATOM 3139 C C . LEU B 1 182 ? 55.366 -54.818 42.772 1.00 32.59 182 LEU B C 1
ATOM 3140 O O . LEU B 1 182 ? 56.105 -55.383 43.583 1.00 32.48 182 LEU B O 1
ATOM 3145 N N . PRO B 1 183 ? 54.479 -55.493 42.020 1.00 33.08 183 PRO B N 1
ATOM 3146 C CA . PRO B 1 183 ? 54.308 -56.949 42.100 1.00 34.58 183 PRO B CA 1
ATOM 3147 C C . PRO B 1 183 ? 55.510 -57.759 41.622 1.00 34.85 183 PRO B C 1
ATOM 3148 O O . PRO B 1 183 ? 55.849 -58.781 42.216 1.00 33.78 183 PRO B O 1
ATOM 3152 N N . ASP B 1 184 ? 56.165 -57.296 40.563 1.00 35.03 184 ASP B N 1
ATOM 3153 C CA . ASP B 1 184 ? 57.305 -58.023 40.017 1.00 34.33 184 ASP B CA 1
ATOM 3154 C C . ASP B 1 184 ? 58.482 -57.111 39.685 1.00 33.82 184 ASP B C 1
ATOM 3155 O O . ASP B 1 184 ? 58.637 -56.675 38.545 1.00 31.83 184 ASP B O 1
ATOM 3160 N N . TRP B 1 185 ? 59.315 -56.839 40.684 1.00 33.73 185 TRP B N 1
ATOM 3161 C CA . TRP B 1 185 ? 60.469 -55.976 40.495 1.00 33.89 185 TRP B CA 1
ATOM 3162 C C . TRP B 1 185 ? 61.417 -56.503 39.426 1.00 35.05 185 TRP B C 1
ATOM 3163 O O . TRP B 1 185 ? 62.041 -55.721 38.706 1.00 34.99 185 TRP B O 1
ATOM 3174 N N . ARG B 1 186 ? 61.526 -57.824 39.329 1.00 34.85 186 ARG B N 1
ATOM 3175 C CA . ARG B 1 186 ? 62.397 -58.445 38.336 1.00 36.10 186 ARG B CA 1
ATOM 3176 C C . ARG B 1 186 ? 62.019 -57.972 36.937 1.00 33.81 186 ARG B C 1
ATOM 3177 O O . ARG B 1 186 ? 62.860 -57.488 36.186 1.00 34.51 186 ARG B O 1
ATOM 3185 N N . ALA B 1 187 ? 60.744 -58.110 36.596 1.00 32.53 187 ALA B N 1
ATOM 3186 C CA . ALA B 1 187 ? 60.258 -57.710 35.283 1.00 30.93 187 ALA B CA 1
ATOM 3187 C C . ALA B 1 187 ? 60.295 -56.198 35.071 1.00 29.39 187 ALA B C 1
ATOM 3188 O O . ALA B 1 187 ? 60.576 -55.731 33.968 1.00 28.19 187 ALA B O 1
ATOM 3190 N N . THR B 1 188 ? 60.004 -55.434 36.120 1.00 28.78 188 THR B N 1
ATOM 3191 C CA . THR B 1 188 ? 60.016 -53.980 36.006 1.00 27.84 188 THR B CA 1
ATOM 3192 C C . THR B 1 188 ? 61.424 -53.459 35.731 1.00 27.52 188 THR B C 1
ATOM 3193 O O . THR B 1 188 ? 61.633 -52.682 34.799 1.00 28.42 188 THR B O 1
ATOM 3197 N N . SER B 1 189 ? 62.388 -53.898 36.533 1.00 27.85 189 SER B N 1
ATOM 3198 C CA . SER B 1 189 ? 63.768 -53.458 36.372 1.00 28.77 189 SER B CA 1
ATOM 3199 C C . SER B 1 189 ? 64.323 -53.832 35.000 1.00 29.15 189 SER B C 1
ATOM 3200 O O . SER B 1 189 ? 65.192 -53.142 34.467 1.00 26.43 189 SER B O 1
ATOM 3203 N N . ALA B 1 190 ? 63.814 -54.922 34.430 1.00 28.41 190 ALA B N 1
ATOM 3204 C CA . ALA B 1 190 ? 64.266 -55.374 33.117 1.00 27.52 190 ALA B CA 1
ATOM 3205 C C . ALA B 1 190 ? 63.808 -54.404 32.035 1.00 27.17 190 ALA B C 1
ATOM 3206 O O . ALA B 1 190 ? 64.561 -54.089 31.110 1.00 26.28 190 ALA B O 1
ATOM 3208 N N . ARG B 1 191 ? 62.567 -53.943 32.145 1.00 25.38 191 ARG B N 1
ATOM 3209 C CA . ARG B 1 191 ? 62.020 -53.010 31.171 1.00 25.25 191 ARG B CA 1
ATOM 3210 C C . ARG B 1 191 ? 62.738 -51.668 31.321 1.00 25.76 191 ARG B C 1
ATOM 3211 O O . ARG B 1 191 ? 63.083 -51.021 30.333 1.00 24.02 191 ARG B O 1
ATOM 3219 N N . LEU B 1 192 ? 62.955 -51.260 32.568 1.00 25.51 192 LEU B N 1
ATOM 3220 C CA . LEU B 1 192 ? 63.638 -50.005 32.849 1.00 26.49 192 LEU B CA 1
ATOM 3221 C C . LEU B 1 192 ? 65.024 -50.024 32.215 1.00 27.56 192 LEU B C 1
ATOM 3222 O O . LEU B 1 192 ? 65.465 -49.027 31.649 1.00 25.62 192 LEU B O 1
ATOM 3227 N N . GLN B 1 193 ? 65.704 -51.162 32.307 1.00 27.22 193 GLN B N 1
ATOM 3228 C CA . GLN B 1 193 ? 67.029 -51.297 31.729 1.00 28.02 193 GLN B CA 1
ATOM 3229 C C . GLN B 1 193 ? 67.001 -51.216 30.218 1.00 27.37 193 GLN B C 1
ATOM 3230 O O . GLN B 1 193 ? 67.864 -50.591 29.612 1.00 28.19 193 GLN B O 1
ATOM 3236 N N . LYS B 1 194 ? 66.011 -51.860 29.614 1.00 26.61 194 LYS B N 1
ATOM 3237 C CA . LYS B 1 194 ? 65.870 -51.821 28.168 1.00 27.25 194 LYS B CA 1
ATOM 3238 C C . LYS B 1 194 ? 65.657 -50.370 27.723 1.00 26.32 194 LYS B C 1
ATOM 3239 O O . LYS B 1 194 ? 66.257 -49.913 26.749 1.00 24.81 194 LYS B O 1
ATOM 3245 N N . GLU B 1 195 ? 64.805 -49.655 28.449 1.00 24.05 195 GLU B N 1
ATOM 3246 C CA . GLU B 1 195 ? 64.496 -48.265 28.136 1.00 22.47 195 GLU B CA 1
ATOM 3247 C C . GLU B 1 195 ? 65.722 -47.381 28.338 1.00 21.20 195 GLU B C 1
ATOM 3248 O O . GLU B 1 195 ? 66.020 -46.530 27.503 1.00 22.25 195 GLU B O 1
ATOM 3254 N N . HIS B 1 196 ? 66.442 -47.610 29.432 1.00 20.94 196 HIS B N 1
ATOM 3255 C CA . HIS B 1 196 ? 67.651 -46.839 29.714 1.00 21.74 196 HIS B CA 1
ATOM 3256 C C . HIS B 1 196 ? 68.638 -46.931 28.527 1.00 22.87 196 HIS B C 1
ATOM 3257 O O . HIS B 1 196 ? 69.161 -45.914 28.058 1.00 23.18 196 HIS B O 1
ATOM 3264 N N . ARG B 1 197 ? 68.868 -48.141 28.019 1.00 22.47 197 ARG B N 1
ATOM 3265 C CA . ARG B 1 197 ? 69.795 -48.348 26.879 1.00 23.49 197 ARG B CA 1
ATOM 3266 C C . ARG B 1 197 ? 69.283 -47.756 25.575 1.00 22.56 197 ARG B C 1
ATOM 3267 O O . ARG B 1 197 ? 70.079 -47.274 24.765 1.00 24.56 197 ARG B O 1
ATOM 3275 N N . ALA B 1 198 ? 67.974 -47.813 25.352 1.00 22.87 198 ALA B N 1
ATOM 3276 C CA . ALA B 1 198 ? 67.446 -47.221 24.144 1.00 20.75 198 ALA B CA 1
ATOM 3277 C C . ALA B 1 198 ? 67.570 -45.708 24.279 1.00 23.15 198 ALA B C 1
ATOM 3278 O O . ALA B 1 198 ? 67.777 -45.018 23.288 1.00 23.53 198 ALA B O 1
ATOM 3280 N N . ILE B 1 199 ? 67.451 -45.184 25.499 1.00 21.57 199 ILE B N 1
ATOM 3281 C CA . ILE B 1 199 ? 67.597 -43.741 25.722 1.00 19.84 199 ILE B CA 1
ATOM 3282 C C . ILE B 1 199 ? 69.048 -43.331 25.457 1.00 20.23 199 ILE B C 1
ATOM 3283 O O . ILE B 1 199 ? 69.331 -42.351 24.760 1.00 20.74 199 ILE B O 1
ATOM 3288 N N . LEU B 1 200 ? 69.968 -44.104 26.017 1.00 19.00 200 LEU B N 1
ATOM 3289 C CA . LEU B 1 200 ? 71.388 -43.848 25.853 1.00 20.73 200 LEU B CA 1
ATOM 3290 C C . LEU B 1 200 ? 71.805 -43.960 24.385 1.00 21.90 200 LEU B C 1
ATOM 3291 O O . LEU B 1 200 ? 72.676 -43.223 23.931 1.00 22.25 200 LEU B O 1
ATOM 3296 N N . ALA B 1 201 ? 71.184 -44.879 23.648 1.00 22.25 201 ALA B N 1
ATOM 3297 C CA . ALA B 1 201 ? 71.508 -45.056 22.238 1.00 21.73 201 ALA B CA 1
ATOM 3298 C C . ALA B 1 201 ? 71.102 -43.817 21.450 1.00 21.73 201 ALA B C 1
ATOM 3299 O O . ALA B 1 201 ? 71.865 -43.317 20.627 1.00 22.65 201 ALA B O 1
ATOM 3301 N N . ALA B 1 202 ? 69.899 -43.318 21.707 1.00 21.72 202 ALA B N 1
ATOM 3302 C CA . ALA B 1 202 ? 69.412 -42.136 21.007 1.00 21.60 202 ALA B CA 1
ATOM 3303 C C . ALA B 1 202 ? 70.333 -40.951 21.279 1.00 21.67 202 ALA B C 1
ATOM 3304 O O . ALA B 1 202 ? 70.700 -40.213 20.362 1.00 22.09 202 ALA B O 1
ATOM 3306 N N . LEU B 1 203 ? 70.707 -40.772 22.543 1.00 21.09 203 LEU B N 1
ATOM 3307 C CA . LEU B 1 203 ? 71.593 -39.675 22.917 1.00 20.49 203 LEU B CA 1
ATOM 3308 C C . LEU B 1 203 ? 72.950 -39.796 22.221 1.00 23.19 203 LEU B C 1
ATOM 3309 O O . LEU B 1 203 ? 73.521 -38.800 21.786 1.00 22.26 203 LEU B O 1
ATOM 3314 N N . ARG B 1 204 ? 73.454 -41.024 22.123 1.00 25.09 204 ARG B N 1
ATOM 3315 C CA . ARG B 1 204 ? 74.734 -41.305 21.475 1.00 27.07 204 ARG B CA 1
ATOM 3316 C C . ARG B 1 204 ? 74.684 -41.007 19.983 1.00 26.25 204 ARG B C 1
ATOM 3317 O O . ARG B 1 204 ? 75.667 -40.556 19.398 1.00 26.99 204 ARG B O 1
ATOM 3325 N N . ALA B 1 205 ? 73.537 -41.284 19.373 1.00 24.71 205 ALA B N 1
ATOM 3326 C CA . ALA B 1 205 ? 73.354 -41.060 17.947 1.00 25.44 205 ALA B CA 1
ATOM 3327 C C . ALA B 1 205 ? 73.032 -39.597 17.680 1.00 26.00 205 ALA B C 1
ATOM 3328 O O . ALA B 1 205 ? 72.977 -39.167 16.530 1.00 26.57 205 ALA B O 1
ATOM 3330 N N . GLY B 1 206 ? 72.823 -38.835 18.749 1.00 24.53 206 GLY B N 1
ATOM 3331 C CA . GLY B 1 206 ? 72.506 -37.432 18.592 1.00 24.27 206 GLY B CA 1
ATOM 3332 C C . GLY B 1 206 ? 71.048 -37.203 18.241 1.00 25.24 206 GLY B C 1
ATOM 3333 O O . GLY B 1 206 ? 70.698 -36.155 17.698 1.00 25.43 206 GLY B O 1
ATOM 3334 N N . GLU B 1 207 ? 70.199 -38.186 18.540 1.00 25.43 207 GLU B N 1
ATOM 3335 C CA . GLU B 1 207 ? 68.768 -38.076 18.270 1.00 26.76 207 GLU B CA 1
ATOM 3336 C C . GLU B 1 207 ? 68.123 -37.473 19.509 1.00 27.14 207 GLU B C 1
ATOM 3337 O O . GLU B 1 207 ? 67.436 -38.155 20.272 1.00 25.53 207 GLU B O 1
ATOM 3343 N N . SER B 1 208 ? 68.363 -36.181 19.697 1.00 26.85 208 SER B N 1
ATOM 3344 C CA . SER B 1 208 ? 67.853 -35.436 20.843 1.00 26.33 208 SER B CA 1
ATOM 3345 C C . SER B 1 208 ? 66.354 -35.519 21.064 1.00 25.28 208 SER B C 1
ATOM 3346 O O . SER B 1 208 ? 65.899 -35.788 22.177 1.00 25.35 208 SER B O 1
ATOM 3349 N N . THR B 1 209 ? 65.584 -35.268 20.014 1.00 23.46 209 THR B N 1
ATOM 3350 C CA . THR B 1 209 ? 64.135 -35.313 20.133 1.00 25.02 209 THR B CA 1
ATOM 3351 C C . THR B 1 209 ? 63.652 -36.707 20.486 1.00 23.65 209 THR B C 1
ATOM 3352 O O . THR B 1 209 ? 62.722 -36.858 21.272 1.00 24.06 209 THR B O 1
ATOM 3356 N N . VAL B 1 210 ? 64.284 -37.726 19.910 1.00 23.75 210 VAL B N 1
ATOM 3357 C CA . VAL B 1 210 ? 63.907 -39.102 20.209 1.00 23.34 210 VAL B CA 1
ATOM 3358 C C . VAL B 1 210 ? 64.267 -39.396 21.665 1.00 22.55 210 VAL B C 1
ATOM 3359 O O . VAL B 1 210 ? 63.458 -39.948 22.414 1.00 21.66 210 VAL B O 1
ATOM 3363 N N . ALA B 1 211 ? 65.479 -39.020 22.059 1.00 21.24 211 ALA B N 1
ATOM 3364 C CA . ALA B 1 211 ? 65.930 -39.239 23.426 1.00 21.55 211 ALA B CA 1
ATOM 3365 C C . ALA B 1 211 ? 64.948 -38.593 24.409 1.00 22.17 211 ALA B C 1
ATOM 3366 O O . ALA B 1 211 ? 64.558 -39.210 25.401 1.00 22.65 211 ALA B O 1
ATOM 3368 N N . ALA B 1 212 ? 64.538 -37.359 24.123 1.00 19.31 212 ALA B N 1
ATOM 3369 C CA . ALA B 1 212 ? 63.608 -36.647 24.999 1.00 19.76 212 ALA B CA 1
ATOM 3370 C C . ALA B 1 212 ? 62.270 -37.368 25.112 1.00 19.39 212 ALA B C 1
ATOM 3371 O O . ALA B 1 212 ? 61.675 -37.429 26.192 1.00 18.95 212 ALA B O 1
ATOM 3373 N N . THR B 1 213 ? 61.797 -37.915 23.996 1.00 20.38 213 THR B N 1
ATOM 3374 C CA . THR B 1 213 ? 60.532 -38.641 23.979 1.00 20.33 213 THR B CA 1
ATOM 3375 C C . THR B 1 213 ? 60.651 -39.927 24.792 1.00 19.97 213 THR B C 1
ATOM 3376 O O . THR B 1 213 ? 59.758 -40.266 25.570 1.00 19.25 213 THR B O 1
ATOM 3380 N N . LEU B 1 214 ? 61.762 -40.635 24.615 1.00 18.52 214 LEU B N 1
ATOM 3381 C CA . LEU B 1 214 ? 61.975 -41.880 25.332 1.00 18.42 214 LEU B CA 1
ATOM 3382 C C . LEU B 1 214 ? 62.087 -41.638 26.832 1.00 19.42 214 LEU B C 1
ATOM 3383 O O . LEU B 1 214 ? 61.553 -42.403 27.637 1.00 17.45 214 LEU B O 1
ATOM 3388 N N . ILE B 1 215 ? 62.783 -40.573 27.210 1.00 17.67 215 ILE B N 1
ATOM 3389 C CA . ILE B 1 215 ? 62.934 -40.249 28.620 1.00 17.85 215 ILE B CA 1
ATOM 3390 C C . ILE B 1 215 ? 61.556 -39.956 29.221 1.00 18.05 215 ILE B C 1
ATOM 3391 O O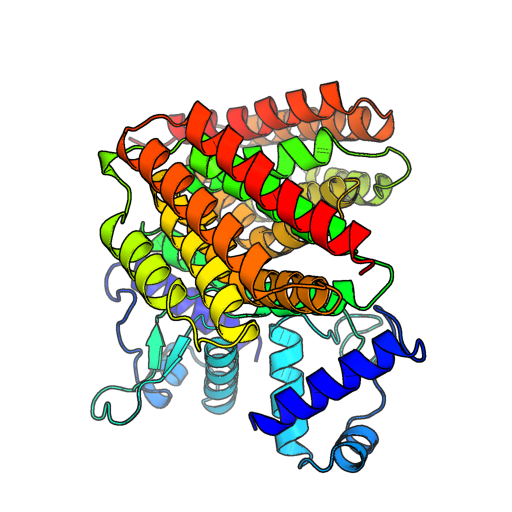 . ILE B 1 215 ? 61.200 -40.489 30.278 1.00 18.29 215 ILE B O 1
ATOM 3396 N N . LYS B 1 216 ? 60.775 -39.127 28.534 1.00 19.70 216 LYS B N 1
ATOM 3397 C CA . LYS B 1 216 ? 59.442 -38.772 29.006 1.00 20.51 216 LYS B CA 1
ATOM 3398 C C . LYS B 1 216 ? 58.585 -40.019 29.217 1.00 22.70 216 LYS B C 1
ATOM 3399 O O . LYS B 1 216 ? 57.939 -40.161 30.254 1.00 21.48 216 LYS B O 1
ATOM 3405 N N . GLU B 1 217 ? 58.582 -40.920 28.234 1.00 21.90 217 GLU B N 1
ATOM 3406 C CA . GLU B 1 217 ? 57.793 -42.150 28.325 1.00 24.02 217 GLU B CA 1
ATOM 3407 C C . GLU B 1 217 ? 58.332 -43.094 29.396 1.00 22.77 217 GLU B C 1
ATOM 3408 O O . GLU B 1 217 ? 57.575 -43.849 30.007 1.00 24.70 217 GLU B O 1
ATOM 3414 N N . HIS B 1 218 ? 59.644 -43.055 29.606 1.00 22.01 218 HIS B N 1
ATOM 3415 C CA . HIS B 1 218 ? 60.302 -43.900 30.600 1.00 20.77 218 HIS B CA 1
ATOM 3416 C C . HIS B 1 218 ? 59.891 -43.509 32.021 1.00 22.40 218 HIS B C 1
ATOM 3417 O O . HIS B 1 218 ? 59.454 -44.352 32.814 1.00 21.01 218 HIS B O 1
ATOM 3424 N N . ILE B 1 219 ? 60.050 -42.226 32.334 1.00 19.89 219 ILE B N 1
ATOM 3425 C CA . ILE B 1 219 ? 59.714 -41.702 33.648 1.00 20.28 219 ILE B CA 1
ATOM 3426 C C . ILE B 1 219 ? 58.212 -41.800 33.928 1.00 21.27 219 ILE B C 1
ATOM 3427 O O . ILE B 1 219 ? 57.798 -42.198 35.016 1.00 21.45 219 ILE B O 1
ATOM 3432 N N . GLU B 1 220 ? 57.401 -41.454 32.935 1.00 22.77 220 GLU B N 1
ATOM 3433 C CA . GLU B 1 220 ? 55.952 -41.520 33.084 1.00 24.56 220 GLU B CA 1
ATOM 3434 C C . GLU B 1 220 ? 55.492 -42.979 33.196 1.00 24.43 220 GLU B C 1
ATOM 3435 O O . GLU B 1 220 ? 54.587 -43.297 33.971 1.00 25.25 220 GLU B O 1
ATOM 3441 N N . GLY B 1 221 ? 56.126 -43.864 32.435 1.00 24.53 221 GLY B N 1
ATOM 3442 C CA . GLY B 1 221 ? 55.761 -45.270 32.489 1.00 23.58 221 GLY B CA 1
ATOM 3443 C C . GLY B 1 221 ? 55.943 -45.839 33.885 1.00 23.61 221 GLY B C 1
ATOM 3444 O O . GLY B 1 221 ? 55.075 -46.549 34.394 1.00 23.46 221 GLY B O 1
ATOM 3445 N N . TYR B 1 222 ? 57.070 -45.523 34.510 1.00 21.53 222 TYR B N 1
ATOM 3446 C CA . TYR B 1 222 ? 57.342 -46.014 35.850 1.00 23.09 222 TYR B CA 1
ATOM 3447 C C . TYR B 1 222 ? 56.383 -45.394 36.852 1.00 22.95 222 TYR B C 1
ATOM 3448 O O . TYR B 1 222 ? 55.911 -46.060 37.774 1.00 22.23 222 TYR B O 1
ATOM 3457 N N . TYR B 1 223 ? 56.097 -44.110 36.678 1.00 21.55 223 TYR B N 1
ATOM 3458 C CA . TYR B 1 223 ? 55.189 -43.430 37.589 1.00 21.62 223 TYR B CA 1
ATOM 3459 C C . TYR B 1 223 ? 53.791 -44.047 37.540 1.00 22.70 223 TYR B C 1
ATOM 3460 O O . TYR B 1 223 ? 53.168 -44.273 38.579 1.00 22.75 223 TYR B O 1
ATOM 3469 N N . GLU B 1 224 ? 53.298 -44.311 36.334 1.00 22.52 224 GLU B N 1
ATOM 3470 C CA . GLU B 1 224 ? 51.971 -44.889 36.178 1.00 24.76 224 GLU B CA 1
ATOM 3471 C C . GLU B 1 224 ? 51.946 -46.346 36.626 1.00 25.65 224 GLU B C 1
ATOM 3472 O O . GLU B 1 224 ? 50.947 -46.815 37.180 1.00 27.09 224 GLU B O 1
ATOM 3478 N N . GLU B 1 225 ? 53.047 -47.057 36.396 1.00 24.86 225 GLU B N 1
ATOM 3479 C CA . GLU B 1 225 ? 53.132 -48.459 36.779 1.00 24.71 225 GLU B CA 1
ATOM 3480 C C . GLU B 1 225 ? 53.039 -48.595 38.296 1.00 24.03 225 GLU B C 1
ATOM 3481 O O . GLU B 1 225 ? 52.267 -49.408 38.804 1.00 21.76 225 GLU B O 1
ATOM 3487 N N . THR B 1 226 ? 53.823 -47.800 39.019 1.00 23.01 226 THR B N 1
ATOM 3488 C CA . THR B 1 226 ? 53.795 -47.854 40.476 1.00 22.51 226 THR B CA 1
ATOM 3489 C C . THR B 1 226 ? 52.466 -47.328 41.016 1.00 23.36 226 THR B C 1
ATOM 3490 O O . THR B 1 226 ? 52.051 -47.694 42.113 1.00 25.37 226 THR B O 1
ATOM 3494 N N . ALA B 1 227 ? 51.796 -46.472 40.251 1.00 23.90 227 ALA B N 1
ATOM 3495 C CA . ALA B 1 227 ? 50.506 -45.959 40.689 1.00 25.66 227 ALA B CA 1
ATOM 3496 C C . ALA B 1 227 ? 49.488 -47.086 40.640 1.00 27.64 227 ALA B C 1
ATOM 3497 O O . ALA B 1 227 ? 48.676 -47.252 41.550 1.00 26.91 227 ALA B O 1
ATOM 3499 N N . ALA B 1 228 ? 49.548 -47.870 39.566 1.00 29.59 228 ALA B N 1
ATOM 3500 C CA . ALA B 1 228 ? 48.643 -49.012 39.374 1.00 31.70 228 ALA B CA 1
ATOM 3501 C C . ALA B 1 228 ? 48.926 -50.048 40.434 1.00 32.96 228 ALA B C 1
ATOM 3502 O O . ALA B 1 228 ? 48.007 -50.540 41.081 1.00 32.66 228 ALA B O 1
ATOM 3504 N N . ALA B 1 229 ? 50.197 -50.390 40.603 1.00 34.35 229 ALA B N 1
ATOM 3505 C CA . ALA B 1 229 ? 50.547 -51.349 41.629 1.00 37.99 229 ALA B CA 1
ATOM 3506 C C . ALA B 1 229 ? 49.851 -50.813 42.906 1.00 42.07 229 ALA B C 1
ATOM 3507 O O . ALA B 1 229 ? 49.518 -51.576 43.806 1.00 41.14 229 ALA B O 1
ATOM 3509 N N . GLU B 1 230 ? 49.653 -49.493 42.940 1.00 45.77 230 GLU B N 1
ATOM 3510 C CA . GLU B 1 230 ? 48.969 -48.723 43.980 1.00 51.33 230 GLU B CA 1
ATOM 3511 C C . GLU B 1 230 ? 49.843 -48.077 45.044 1.00 53.64 230 GLU B C 1
ATOM 3512 O O . GLU B 1 230 ? 49.675 -48.339 46.283 1.00 56.84 230 GLU B O 1
ATOM 3518 N N . ALA B 1 231 ? 50.727 -47.187 44.629 1.00 55.97 231 ALA B N 1
ATOM 3519 C CA . ALA B 1 231 ? 51.497 -46.527 45.678 1.00 56.99 231 ALA B CA 1
ATOM 3520 C C . ALA B 1 231 ? 51.934 -45.115 45.290 1.00 58.03 231 ALA B C 1
ATOM 3521 O O . ALA B 1 231 ? 51.006 -44.310 45.462 1.00 59.30 231 ALA B O 1
#

Nearest PDB structures (foldseek):
  2di3-assembly1_B  TM=9.261E-01  e=1.464E-29  Corynebacterium glutamicum
  4p9u-assembly2_A  TM=4.530E-01  e=5.854E-05  Vibrio cholerae
  5tpm-assembly2_D  TM=8.475E-01  e=1.665E-02  Escherichia coli CFT073
  9jpl-assembly1_B  TM=8.005E-01  e=1.027E-02  Achromobacter denitrificans NBRC 15125
  6on4-assembly1_B  TM=3.416E-01  e=1.895E-03  Escherichia coli K-12

Organism: Corynebacterium glutamicum (strain ATCC 13032 / DSM 20300 / JCM 1318 / BCRC 11384 / CCUG 27702 / LMG 3730 / NBRC 12168 / NCIMB 10025 / NRRL B-2784 / 534) (NCBI:txid196627)

Radius of gyration: 22.79 Å; Cα contacts (8 Å, |Δi|>4): 695; chains: 2; bounding box: 56×66×59 Å

Secondary structure (DSSP, 8-state):
-HHHHHHHHHHHHHHHHHTSS-TTPBP--HHHHHHHHT--HHHHHHHHHHHHHHTSEE--SBTBGGG--EE-----SHHHHHHHHHHHTTSS-HHHHHHHHHHHHHHHHHTB-TTTS-HHHHHHHHHHTT-TTS-HHHHHHHHHHHHHHHHTTBSSHHHHHHHHHHHHHHHHHHHHHHTT-S-HHHHHHHHHHHHHHHHHHHHTT-HHHHHHHHHHHHHHHHHHHHHHS--/-HHHHHHHHHHHHHHHHHTS--TTPBPPPHHHHHHHHT--HHHHHHHHHHHHHHTSEEE-TT-TTS-SEEE-----SHHHHHHHHHHHSTT--HHHHHHHHHHHHHHHHHT--GGG--HHHHHHHHHHTT-TT--HHHHHHHHHHHHHHHGGGG--HHHHHHHHHHHHHHHHHHHHHHTT-S-HHHHHHHHHHHHHHHHHHHHHT-HHHHHHHHHHHHHHHHHHHHHHT-

Solvent-accessible surface area: 20270 Å² total; per-residue (Å²): 62,126,123,0,36,94,27,0,20,96,48,0,45,70,18,5,151,41,32,148,32,104,48,39,55,98,20,59,69,54,132,42,2,17,118,95,32,57,10,66,116,76,13,0,111,53,4,15,89,13,0,75,29,6,8,5,3,28,25,85,52,75,91,13,108,207,34,26,31,18,0,39,2,34,7,20,77,0,5,4,18,0,0,23,1,9,22,22,40,129,96,0,24,49,97,15,3,34,45,1,17,34,26,1,3,17,65,3,4,84,74,22,35,28,157,114,10,85,16,101,70,0,57,42,12,0,89,94,4,66,68,99,96,29,66,28,59,48,6,3,107,41,12,4,62,0,2,7,18,7,3,122,0,1,118,2,21,2,0,13,11,0,12,55,1,6,57,50,2,15,5,63,5,9,19,52,19,1,145,41,17,120,74,32,124,53,3,8,55,83,2,16,160,43,0,88,44,0,1,56,3,4,96,72,40,84,25,90,62,0,16,64,50,4,103,88,7,4,63,26,14,36,102,54,1,46,83,21,92,98,216,66,109,154,0,38,93,29,0,20,100,45,3,23,81,17,8,142,54,48,149,27,130,49,41,41,34,6,53,57,54,161,45,3,4,145,92,36,65,30,65,84,81,20,0,117,37,3,12,67,21,1,71,43,6,14,1,4,44,81,41,141,86,13,65,147,152,48,5,23,30,0,51,4,34,16,18,74,1,3,3,44,3,1,40,4,6,26,49,16,165,87,4,31,52,89,18,5,22,37,4,19,30,17,0,4,19,33,3,4,96,100,12,44,38,141,127,18,56,24,113,66,0,65,55,9,0,109,100,5,57,65,112,90,36,69,34,71,31,5,2,103,29,11,5,55,0,3,9,8,6,4,87,0,16,104,1,38,1,1,17,14,0,14,69,1,10,46,84,1,15,13,62,4,9,23,43,10,2,145,38,18,123,71,37,173,57,5,18,50,74,2,10,144,46,0,94,50,0,4,55,10,3,90,74,36,90,24,98,70,0,14,51,52,4,107,97,9,4,64,27,14,35,102,49,0,42,75,32,140,61

CATH classification: 1.10.10.10 (+1 more: 1.20.120.530)

Foldseek 3Di:
DVVLLVLVVVVVVVCCVVVVAHAPDFDDDLVVVCVVSVHDSVVNVVNVVVCCQQQQKHQCPDPGVVVGIGGHHARHQVVLVVLQVCCVVVVDHLVNVLVVCLVLLLQLLLAFDLVFAPLVVLVVLLVVLVPLPDDPLSNLLSVLVSSLRSSSRHPDNVSSRVSVNNSVNSSVSLVVLCVLQPDVSVVSVVLSVLSVVLSVCSNVVVSVVNSVSVNCNSVVSVVNSVVSPPD/DVLLLVLVVVVVVVCCVVVVDHAFDFDAALVVVCVVSVHDSVVNVVSLVVCCQQQQWHAAPPPPVTNRIGRHHARHQVVQVVQQVCCVDPNDHLVNLLVVLLVLLLVLLLQFDLVFAPLVVLVVLLVVLVPPVDDPLVNLLSVLVSSLRRSCRNVDVVSSSVSVNNSVNSSVSLSVLCPLQPDPSVVSVVLSVLSVVLSVCSNVVVSVVSSVSVNCSSVVSVVNSVVSPD

InterPro domains:
  IPR000524 Transcription regulator HTH, GntR [PF00392] (7-65)
  IPR000524 Transcription regulator HTH, GntR [PR00035] (28-42)
  IPR000524 Transcription regulator HTH, GntR [PR00035] (42-58)
  IPR000524 Transcription regulator HTH, GntR [PS50949] (3-75)
  IPR000524 Transcription regulator HTH, GntR [SM00345] (9-72)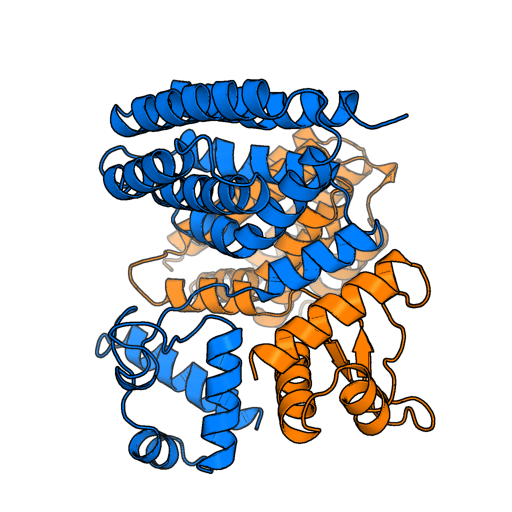
  IPR000524 Transcription regulator HTH, GntR [cd07377] (6-65)
  IPR008920 Transcription regulator FadR/GntR, C-terminal [G3DSA:1.20.120.530] (77-231)
  IPR008920 Transcription regulator FadR/GntR, C-terminal [SSF48008] (96-225)
  IPR011711 GntR, C-terminal [PF07729] (97-220)
  IPR011711 GntR, C-terminal [SM00895] (97-221)
  IPR036388 Winged helix-like DNA-binding domain superfamily [G3DSA:1.10.10.10] (1-76)
  IPR036390 Winged helix DNA-binding domain superfamily [SSF46785] (4-66)